Protein AF-0000000070913493 (afdb_homodimer)

Structure (mmCIF, N/CA/C/O backbone):
data_AF-0000000070913493-model_v1
#
loop_
_entity.id
_entity.type
_entity.pdbx_description
1 polymer 'Protein kinase domain-containing protein'
#
loop_
_atom_site.group_PDB
_atom_site.id
_atom_site.type_symbol
_atom_site.label_atom_id
_atom_site.label_alt_id
_atom_site.label_comp_id
_atom_site.label_asym_id
_atom_site.label_entity_id
_atom_site.label_seq_id
_atom_site.pdbx_PDB_ins_code
_atom_site.Cartn_x
_atom_site.Cartn_y
_atom_site.Cartn_z
_atom_site.occupancy
_atom_site.B_iso_or_equiv
_atom_site.auth_seq_id
_atom_site.auth_comp_id
_atom_site.auth_asym_id
_atom_site.auth_atom_id
_atom_site.pdbx_PDB_model_nu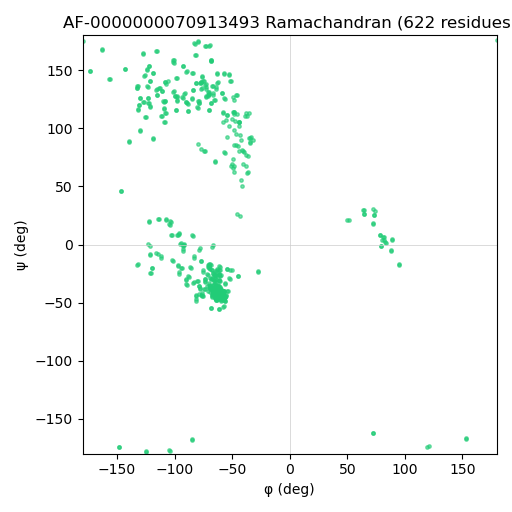m
ATOM 1 N N . MET A 1 1 ? -13.43 -17.516 -38.062 1 22.02 1 MET A N 1
ATOM 2 C CA . MET A 1 1 ? -14.242 -16.516 -37.406 1 22.02 1 MET A CA 1
ATOM 3 C C . MET A 1 1 ? -15.008 -17.125 -36.219 1 22.02 1 MET A C 1
ATOM 5 O O . MET A 1 1 ? -16.094 -17.672 -36.438 1 22.02 1 MET A O 1
ATOM 9 N N . ALA A 1 2 ? -14.383 -17.844 -35.344 1 27.03 2 ALA A N 1
ATOM 10 C CA . ALA A 1 2 ? -14.938 -18.797 -34.375 1 27.03 2 ALA A CA 1
ATOM 11 C C . ALA A 1 2 ? -15.992 -18.125 -33.5 1 27.03 2 ALA A C 1
ATOM 13 O O . ALA A 1 2 ? -15.82 -16.969 -33.062 1 27.03 2 ALA A O 1
ATOM 14 N N . GLY A 1 3 ? -17.266 -18.406 -33.688 1 28.67 3 GLY A N 1
ATOM 15 C CA . GLY A 1 3 ? -18.484 -17.859 -33.094 1 28.67 3 GLY A CA 1
ATOM 16 C C . GLY A 1 3 ? -18.391 -17.641 -31.609 1 28.67 3 GLY A C 1
ATOM 17 O O . GLY A 1 3 ? -17.984 -18.531 -30.875 1 28.67 3 GLY A O 1
ATOM 18 N N . LYS A 1 4 ? -17.953 -16.469 -31.172 1 35.97 4 LYS A N 1
ATOM 19 C CA . LYS A 1 4 ? -17.984 -16.016 -29.781 1 35.97 4 LYS A CA 1
ATOM 20 C C . LYS A 1 4 ? -19.219 -16.547 -29.062 1 35.97 4 LYS A C 1
ATOM 22 O O . LYS A 1 4 ? -20.344 -16.438 -29.562 1 35.97 4 LYS A O 1
ATOM 27 N N . PRO A 1 5 ? -19.188 -17.719 -28.484 1 37.69 5 PRO A N 1
ATOM 28 C CA . PRO A 1 5 ? -20.469 -18.203 -27.953 1 37.69 5 PRO A CA 1
ATOM 29 C C . PRO A 1 5 ? -21.359 -17.062 -27.469 1 37.69 5 PRO A C 1
ATOM 31 O O . PRO A 1 5 ? -20.922 -16.203 -26.688 1 37.69 5 PRO A O 1
ATOM 34 N N . ASN A 1 6 ? -22.234 -16.438 -28.281 1 42.75 6 ASN A N 1
ATOM 35 C CA . ASN A 1 6 ? -23.312 -15.484 -28.125 1 42.75 6 ASN A CA 1
ATOM 36 C C . ASN A 1 6 ? -24.203 -15.836 -26.922 1 42.75 6 ASN A C 1
ATOM 38 O O . ASN A 1 6 ? -25.203 -16.531 -27.078 1 42.75 6 ASN A O 1
ATOM 42 N N . LEU A 1 7 ? -23.766 -16.531 -25.922 1 49.5 7 LEU A N 1
ATOM 43 C CA . LEU A 1 7 ? -24.719 -16.484 -24.812 1 49.5 7 LEU A CA 1
ATOM 44 C C . LEU A 1 7 ? -25.359 -15.109 -24.703 1 49.5 7 LEU A C 1
ATOM 46 O O . LEU A 1 7 ? -24.656 -14.094 -24.641 1 49.5 7 LEU A O 1
ATOM 50 N N . SER A 1 8 ? -26.562 -15.086 -25 1 62.5 8 SER A N 1
ATOM 51 C CA . SER A 1 8 ? -27.281 -13.82 -24.922 1 62.5 8 SER A CA 1
ATOM 52 C C . SER A 1 8 ? -26.938 -13.062 -23.641 1 62.5 8 SER A C 1
ATOM 54 O O . SER A 1 8 ? -26.859 -13.656 -22.562 1 62.5 8 SER A O 1
ATOM 56 N N . THR A 1 9 ? -26.156 -12.039 -23.828 1 71.62 9 THR A N 1
ATOM 57 C CA . THR A 1 9 ? -25.812 -11.102 -22.766 1 71.62 9 THR A CA 1
ATOM 58 C C . THR A 1 9 ? -26.922 -11.039 -21.719 1 71.62 9 THR A C 1
ATOM 60 O O . THR A 1 9 ? -26.641 -10.977 -20.516 1 71.62 9 THR A O 1
ATOM 63 N N . THR A 1 10 ? -28.062 -11.438 -22.281 1 75.88 10 THR A N 1
ATOM 64 C CA . THR A 1 10 ? -29.203 -11.312 -21.375 1 75.88 10 THR A CA 1
ATOM 65 C C . THR A 1 10 ? -29.266 -12.5 -20.422 1 75.88 10 THR A C 1
ATOM 67 O O . THR A 1 10 ? -29.469 -12.328 -19.219 1 75.88 10 THR A O 1
ATOM 70 N N . VAL A 1 11 ? -29.156 -13.711 -21 1 78.88 11 VAL A N 1
ATOM 71 C CA . VAL A 1 11 ? -29.234 -14.922 -20.188 1 78.88 11 VAL A CA 1
ATOM 72 C C . VAL A 1 11 ? -28.078 -14.93 -19.172 1 78.88 11 VAL A C 1
ATOM 74 O O . VAL A 1 11 ? -28.281 -15.266 -18 1 78.88 11 VAL A O 1
ATOM 77 N N . LEU A 1 12 ? -26.938 -14.57 -19.594 1 85 12 LEU A N 1
ATOM 78 C CA . LEU A 1 12 ? -25.766 -14.531 -18.734 1 85 12 LEU A CA 1
ATOM 79 C C . LEU A 1 12 ? -25.969 -13.555 -17.578 1 85 12 LEU A C 1
ATOM 81 O O . LEU A 1 12 ? -25.656 -13.883 -16.422 1 85 12 LEU A O 1
ATOM 85 N N . MET A 1 13 ? -26.594 -12.469 -17.891 1 85.69 13 MET A N 1
ATOM 86 C CA . MET A 1 13 ? -26.797 -11.445 -16.859 1 85.69 13 MET A CA 1
ATOM 87 C C . MET A 1 13 ? -27.828 -11.906 -15.844 1 85.69 13 MET A C 1
ATOM 89 O O . MET A 1 13 ? -27.719 -11.602 -14.656 1 85.69 13 MET A O 1
ATOM 93 N N . GLU A 1 14 ? -28.781 -12.594 -16.344 1 86.19 14 GLU A N 1
ATOM 94 C CA . GLU A 1 14 ? -29.781 -13.141 -15.438 1 86.19 14 GLU A CA 1
ATOM 95 C C . GLU A 1 14 ? -29.156 -14.117 -14.445 1 86.19 14 GLU A C 1
ATOM 97 O O . GLU A 1 14 ? -29.516 -14.117 -13.266 1 86.19 14 GLU A O 1
ATOM 102 N N . LYS A 1 15 ? -28.297 -14.938 -14.953 1 89.38 15 LYS A N 1
ATOM 103 C CA . LYS A 1 15 ? -27.625 -15.898 -14.086 1 89.38 15 LYS A CA 1
ATOM 104 C C . LYS A 1 15 ? -26.703 -15.188 -13.102 1 89.38 15 LYS A C 1
ATOM 106 O O . LYS A 1 15 ? -26.609 -15.586 -11.938 1 89.38 15 LYS A O 1
ATOM 111 N N . ILE A 1 16 ? -26.031 -14.148 -13.57 1 89.44 16 ILE A N 1
ATOM 112 C CA . ILE A 1 16 ? -25.109 -13.391 -12.734 1 89.44 16 ILE A CA 1
ATOM 113 C C . ILE A 1 16 ? -25.875 -12.703 -11.609 1 89.44 16 ILE A C 1
ATOM 115 O O . ILE A 1 16 ? -25.406 -12.656 -10.469 1 89.44 16 ILE A O 1
ATOM 119 N N . GLU A 1 17 ? -27.047 -12.289 -11.859 1 86.44 17 GLU A N 1
ATOM 120 C CA . GLU A 1 17 ? -27.875 -11.594 -10.867 1 86.44 17 GLU A CA 1
ATOM 121 C C . GLU A 1 17 ? -28.312 -12.539 -9.758 1 86.44 17 GLU A C 1
ATOM 123 O O . GLU A 1 17 ? -28.656 -12.094 -8.656 1 86.44 17 GLU A O 1
ATOM 128 N N . LYS A 1 18 ? -28.281 -13.781 -10.047 1 90.5 18 LYS A N 1
ATOM 129 C CA . LYS A 1 18 ? -28.766 -14.766 -9.086 1 90.5 18 LYS A CA 1
ATOM 130 C C . LYS A 1 18 ? -27.625 -15.289 -8.211 1 90.5 18 LYS A C 1
ATOM 132 O O . LYS A 1 18 ? -27.859 -16.094 -7.301 1 90.5 18 LYS A O 1
ATOM 137 N N . LEU A 1 19 ? -26.438 -14.844 -8.523 1 92.19 19 LEU A N 1
ATOM 138 C CA . LEU A 1 19 ? -25.297 -15.273 -7.719 1 92.19 19 LEU A CA 1
ATOM 139 C C . LEU A 1 19 ? -25.438 -14.797 -6.281 1 92.19 19 LEU A C 1
ATOM 141 O O . LEU A 1 19 ? -25.891 -13.672 -6.039 1 92.19 19 LEU A O 1
ATOM 145 N N . THR A 1 20 ? -25.078 -15.68 -5.332 1 91.94 20 THR A N 1
ATOM 146 C CA . THR A 1 20 ? -25.188 -15.391 -3.906 1 91.94 20 THR A CA 1
ATOM 147 C C . THR A 1 20 ? -23.844 -15.578 -3.211 1 91.94 20 THR A C 1
ATOM 149 O O . THR A 1 20 ? -22.828 -15.867 -3.859 1 91.94 20 THR A O 1
ATOM 152 N N . ALA A 1 21 ? -23.797 -15.398 -1.9 1 90.12 21 ALA A N 1
ATOM 153 C CA . ALA A 1 21 ? -22.594 -15.539 -1.096 1 90.12 21 ALA A CA 1
ATOM 154 C C . ALA A 1 21 ? -22.031 -16.953 -1.188 1 90.12 21 ALA A C 1
ATOM 156 O O . ALA A 1 21 ? -20.812 -17.156 -1.089 1 90.12 21 ALA A O 1
ATOM 157 N N . GLU A 1 22 ? -22.891 -17.906 -1.444 1 92.19 22 GLU A N 1
ATOM 158 C CA . GLU A 1 22 ? -22.469 -19.297 -1.533 1 92.19 22 GLU A CA 1
ATOM 159 C C . GLU A 1 22 ? -21.625 -19.547 -2.783 1 92.19 22 GLU A C 1
ATOM 161 O O . GLU A 1 22 ? -20.891 -20.531 -2.857 1 92.19 22 GLU A O 1
ATOM 166 N N . ASP A 1 23 ? -21.75 -18.609 -3.721 1 94.75 23 ASP A N 1
ATOM 167 C CA . ASP A 1 23 ? -21.047 -18.781 -4.992 1 94.75 23 ASP A CA 1
ATOM 168 C C . ASP A 1 23 ? -19.703 -18.062 -4.977 1 94.75 23 ASP A C 1
ATOM 170 O O . ASP A 1 23 ? -18.938 -18.141 -5.945 1 94.75 23 ASP A O 1
ATOM 174 N N . ILE A 1 24 ? -19.375 -17.438 -3.852 1 92.44 24 ILE A N 1
ATOM 175 C CA . ILE A 1 24 ? -18.125 -16.672 -3.76 1 92.44 24 ILE A CA 1
ATOM 176 C C . ILE A 1 24 ? -16.938 -17.609 -3.691 1 92.44 24 ILE A C 1
ATOM 178 O O . ILE A 1 24 ? -16.938 -18.562 -2.891 1 92.44 24 ILE A O 1
ATOM 182 N N . ILE A 1 25 ? -15.977 -17.406 -4.551 1 91.5 25 ILE A N 1
ATOM 183 C CA . ILE A 1 25 ? -14.789 -18.25 -4.527 1 91.5 25 ILE A CA 1
ATOM 184 C C . ILE A 1 25 ? -13.562 -17.406 -4.18 1 91.5 25 ILE A C 1
ATOM 186 O O . ILE A 1 25 ? -12.461 -17.922 -4.02 1 91.5 25 ILE A O 1
ATOM 190 N N . GLY A 1 26 ? -13.719 -16.125 -4.121 1 86 26 GLY A N 1
ATOM 191 C CA . GLY A 1 26 ? -12.625 -15.258 -3.723 1 86 26 GLY A CA 1
ATOM 192 C C . GLY A 1 26 ? -13.047 -13.812 -3.564 1 86 26 GLY A C 1
ATOM 193 O O . GLY A 1 26 ? -14.008 -13.367 -4.195 1 86 26 GLY A O 1
ATOM 194 N N . THR A 1 27 ? -12.438 -13.133 -2.717 1 81.12 27 THR A N 1
ATOM 195 C CA . THR A 1 27 ? -12.625 -11.703 -2.523 1 81.12 27 THR A CA 1
ATOM 196 C C . THR A 1 27 ? -11.281 -10.984 -2.434 1 81.12 27 THR A C 1
ATOM 198 O O . THR A 1 27 ? -10.344 -11.492 -1.814 1 81.12 27 THR A O 1
ATOM 201 N N . GLY A 1 28 ? -11.18 -9.852 -3.16 1 73.81 28 GLY A N 1
ATOM 202 C CA . GLY A 1 28 ? -9.945 -9.078 -3.109 1 73.81 28 GLY A CA 1
ATOM 203 C C . GLY A 1 28 ? -10.172 -7.59 -3.281 1 73.81 28 GLY A C 1
ATOM 204 O O . GLY A 1 28 ? -11.305 -7.117 -3.219 1 73.81 28 GLY A O 1
ATOM 205 N N . GLY A 1 29 ? -9.102 -6.871 -3.369 1 70.69 29 GLY A N 1
ATOM 206 C CA . GLY A 1 29 ? -9.141 -5.418 -3.447 1 70.69 29 GLY A CA 1
ATOM 207 C C . GLY A 1 29 ? -9.891 -4.91 -4.668 1 70.69 29 GLY A C 1
ATOM 208 O O . GLY A 1 29 ? -10.406 -3.795 -4.664 1 70.69 29 GLY A O 1
ATOM 209 N N . PHE A 1 30 ? -9.984 -5.746 -5.656 1 76.81 30 PHE A N 1
ATOM 210 C CA . PHE A 1 30 ? -10.609 -5.289 -6.891 1 76.81 30 PHE A CA 1
ATOM 211 C C . PHE A 1 30 ? -12.078 -5.715 -6.941 1 76.81 30 PHE A C 1
ATOM 213 O O . PHE A 1 30 ? -12.836 -5.227 -7.777 1 76.81 30 PHE A O 1
ATOM 220 N N . GLY A 1 31 ? -12.391 -6.691 -6.09 1 82.5 31 GLY A N 1
ATOM 221 C CA . GLY A 1 31 ? -13.781 -7.117 -6.09 1 82.5 31 GLY A CA 1
ATOM 222 C C . GLY A 1 31 ? -13.961 -8.555 -5.648 1 82.5 31 GLY A C 1
ATOM 223 O O . GLY A 1 31 ? -13.055 -9.156 -5.082 1 82.5 31 GLY A O 1
ATOM 224 N N . THR A 1 32 ? -15.164 -9.023 -5.895 1 87.56 32 THR A N 1
ATOM 225 C CA . THR A 1 32 ? -15.539 -10.375 -5.484 1 87.56 32 THR A CA 1
ATOM 226 C C . THR A 1 32 ? -15.664 -11.297 -6.691 1 87.56 32 THR A C 1
ATOM 228 O O . THR A 1 32 ? -16.188 -10.891 -7.734 1 87.56 32 THR A O 1
ATOM 231 N N . VAL A 1 33 ? -15.188 -12.484 -6.516 1 93.38 33 VAL A N 1
ATOM 232 C CA . VAL A 1 33 ? -15.211 -13.461 -7.602 1 93.38 33 VAL A CA 1
ATOM 233 C C . VAL A 1 33 ? -16.203 -14.57 -7.277 1 93.38 33 VAL A C 1
ATOM 235 O O . VAL A 1 33 ? -16.203 -15.109 -6.172 1 93.38 33 VAL A O 1
ATOM 238 N N . TYR A 1 34 ? -17.062 -14.898 -8.258 1 95.19 34 TYR A N 1
ATOM 239 C CA . TYR A 1 34 ? -18.078 -15.922 -8.117 1 95.19 34 TYR A CA 1
ATOM 240 C C . TYR A 1 34 ? -17.875 -17.047 -9.125 1 95.19 34 TYR A C 1
ATOM 242 O O . TYR A 1 34 ? -17.391 -16.812 -10.234 1 95.19 34 TYR A O 1
ATOM 250 N N . ARG A 1 35 ? -18.234 -18.203 -8.695 1 96.19 35 ARG A N 1
ATOM 251 C CA . ARG A 1 35 ? -18.328 -19.328 -9.625 1 96.19 35 ARG A CA 1
ATOM 252 C C . ARG A 1 35 ? -19.672 -19.344 -10.32 1 96.19 35 ARG A C 1
ATOM 254 O O . ARG A 1 35 ? -20.719 -19.25 -9.664 1 96.19 35 ARG A O 1
ATOM 261 N N . LEU A 1 36 ? -19.656 -19.359 -11.602 1 95 36 LEU A N 1
ATOM 262 C CA . LEU A 1 36 ? -20.859 -19.453 -12.414 1 95 36 LEU A CA 1
ATOM 263 C C . LEU A 1 36 ? -20.812 -20.656 -13.352 1 95 36 LEU A C 1
ATOM 265 O O . LEU A 1 36 ? -19.828 -20.828 -14.086 1 95 36 LEU A O 1
ATOM 269 N N . VAL A 1 37 ? -21.828 -21.453 -13.266 1 93.31 37 VAL A N 1
ATOM 270 C CA . VAL A 1 37 ? -21.922 -22.594 -14.172 1 93.31 37 VAL A CA 1
ATOM 271 C C . VAL A 1 37 ? -23.047 -22.359 -15.18 1 93.31 37 VAL A C 1
ATOM 273 O O . VAL A 1 37 ? -24.188 -22.109 -14.797 1 93.31 37 VAL A O 1
ATOM 276 N N . LEU A 1 38 ? -22.688 -22.406 -16.344 1 90.25 38 LEU A N 1
ATOM 277 C CA . LEU A 1 38 ? -23.656 -22.203 -17.422 1 90.25 38 LEU A CA 1
ATOM 278 C C . LEU A 1 38 ? -24.422 -23.484 -17.719 1 90.25 38 LEU A C 1
ATOM 280 O O . LEU A 1 38 ? -24.109 -24.547 -17.156 1 90.25 38 LEU A O 1
ATOM 284 N N . ASP A 1 39 ? -25.438 -23.359 -18.594 1 88.81 39 ASP A N 1
ATOM 285 C CA . ASP A 1 39 ? -26.312 -24.469 -18.906 1 88.81 39 ASP A CA 1
ATOM 286 C C . ASP A 1 39 ? -25.547 -25.594 -19.609 1 88.81 39 ASP A C 1
ATOM 288 O O . ASP A 1 39 ? -25.891 -26.766 -19.469 1 88.81 39 ASP A O 1
ATOM 292 N N . ASP A 1 40 ? -24.547 -25.281 -20.359 1 89.75 40 ASP A N 1
ATOM 293 C CA . ASP A 1 40 ? -23.75 -26.281 -21.047 1 89.75 40 ASP A CA 1
ATOM 294 C C . ASP A 1 40 ? -22.656 -26.844 -20.125 1 89.75 40 ASP A C 1
ATOM 296 O O . ASP A 1 40 ? -21.75 -27.516 -20.594 1 89.75 40 ASP A O 1
ATOM 300 N N . GLN A 1 41 ? -22.688 -26.484 -18.922 1 90.56 41 GLN A N 1
ATOM 301 C CA . GLN A 1 41 ? -21.812 -26.984 -17.859 1 90.56 41 GLN A CA 1
ATOM 302 C C . GLN A 1 41 ? -20.453 -26.281 -17.891 1 90.56 41 GLN A C 1
ATOM 304 O O . GLN A 1 41 ? -19.531 -26.672 -17.172 1 90.56 41 GLN A O 1
ATOM 309 N N . THR A 1 42 ? -20.422 -25.281 -18.781 1 90.25 42 THR A N 1
ATOM 310 C CA . THR A 1 42 ? -19.219 -24.453 -18.734 1 90.25 42 THR A CA 1
ATOM 311 C C . THR A 1 42 ? -19.141 -23.672 -17.422 1 90.25 42 THR A C 1
ATOM 313 O O . THR A 1 42 ? -20.125 -23.062 -17 1 90.25 42 THR A O 1
ATOM 316 N N . ALA A 1 43 ? -17.969 -23.797 -16.828 1 92.94 43 ALA A N 1
ATOM 317 C CA . ALA A 1 43 ? -17.781 -23.078 -15.578 1 92.94 43 ALA A CA 1
ATOM 318 C C . ALA A 1 43 ? -16.969 -21.797 -15.797 1 92.94 43 ALA A C 1
ATOM 320 O O . ALA A 1 43 ? -15.953 -21.797 -16.5 1 92.94 43 ALA A O 1
ATOM 321 N N . LEU A 1 44 ? -17.484 -20.672 -15.25 1 95.19 44 LEU A N 1
ATOM 322 C CA . LEU A 1 44 ? -16.844 -19.375 -15.367 1 95.19 44 LEU A CA 1
ATOM 323 C C . LEU A 1 44 ? -16.578 -18.766 -13.992 1 95.19 44 LEU A C 1
ATOM 325 O O . LEU A 1 44 ? -17.234 -19.141 -13.008 1 95.19 44 LEU A O 1
ATOM 329 N N . ALA A 1 45 ? -15.562 -17.984 -13.922 1 96.25 45 ALA A N 1
ATOM 330 C CA . ALA A 1 45 ? -15.352 -17.094 -12.781 1 96.25 45 ALA A CA 1
ATOM 331 C C . ALA A 1 45 ? -15.836 -15.688 -13.094 1 96.25 45 ALA A C 1
ATOM 333 O O . ALA A 1 45 ? -15.43 -15.086 -14.086 1 96.25 45 ALA A O 1
ATOM 334 N N . VAL A 1 46 ? -16.703 -15.211 -12.273 1 95.19 46 VAL A N 1
ATOM 335 C CA . VAL A 1 46 ? -17.297 -13.891 -12.445 1 95.19 46 VAL A CA 1
ATOM 336 C C . VAL A 1 46 ? -16.75 -12.938 -11.383 1 95.19 46 VAL A C 1
ATOM 338 O O . VAL A 1 46 ? -17 -13.117 -10.195 1 95.19 46 VAL A O 1
ATOM 341 N N . LYS A 1 47 ? -15.977 -11.953 -11.844 1 92.31 47 LYS A N 1
ATOM 342 C CA . LYS A 1 47 ? -15.484 -10.945 -10.906 1 92.31 47 LYS A CA 1
ATOM 343 C C . LYS A 1 47 ? -16.344 -9.68 -10.969 1 92.31 47 LYS A C 1
ATOM 345 O O . LYS A 1 47 ? -16.422 -9.031 -12.008 1 92.31 47 LYS A O 1
ATOM 350 N N . LYS A 1 48 ? -17.016 -9.375 -9.875 1 89.69 48 LYS A N 1
ATOM 351 C CA . LYS A 1 48 ? -17.719 -8.102 -9.719 1 89.69 48 LYS A CA 1
ATOM 352 C C . LYS A 1 48 ? -16.797 -7.035 -9.133 1 89.69 48 LYS A C 1
ATOM 354 O O . LYS A 1 48 ? -16.391 -7.137 -7.973 1 89.69 48 LYS A O 1
ATOM 359 N N . LEU A 1 49 ? -16.5 -6.02 -9.883 1 83.19 49 LEU A N 1
ATOM 360 C CA . LEU A 1 49 ? -15.562 -4.992 -9.453 1 83.19 49 LEU A CA 1
ATOM 361 C C . LEU A 1 49 ? -16.219 -4.051 -8.445 1 83.19 49 LEU A C 1
ATOM 363 O O . LEU A 1 49 ? -17.422 -3.781 -8.531 1 83.19 49 LEU A O 1
ATOM 367 N N . ILE A 1 50 ? -15.602 -3.664 -7.293 1 68.69 50 ILE A N 1
ATOM 368 C CA . ILE A 1 50 ? -16.109 -2.814 -6.223 1 68.69 50 ILE A CA 1
ATOM 369 C C . ILE A 1 50 ? -16.422 -1.425 -6.77 1 68.69 50 ILE A C 1
ATOM 371 O O . ILE A 1 50 ? -17.406 -0.799 -6.375 1 68.69 50 ILE A O 1
ATOM 375 N N . ARG A 1 51 ? -15.438 -0.762 -7.398 1 61.78 51 ARG A N 1
ATOM 376 C CA . ARG A 1 51 ? -15.664 0.646 -7.707 1 61.78 51 ARG A CA 1
ATOM 377 C C . ARG A 1 51 ? -16.266 0.813 -9.094 1 61.78 51 ARG A C 1
ATOM 379 O O . ARG A 1 51 ? -15.969 0.037 -10.008 1 61.78 51 ARG A O 1
ATOM 386 N N . GLY A 1 52 ? -17.422 1.649 -9.039 1 55.03 52 GLY A N 1
ATOM 387 C CA . GLY A 1 52 ? -18.062 2.008 -10.297 1 55.03 52 GLY A CA 1
ATOM 388 C C . GLY A 1 52 ? -17.125 2.707 -11.266 1 55.03 52 GLY A C 1
ATOM 389 O O . GLY A 1 52 ? -16.656 3.818 -10.992 1 55.03 52 GLY A O 1
ATOM 390 N N . ILE A 1 53 ? -16.297 1.932 -11.953 1 54.31 53 ILE A N 1
ATOM 391 C CA . ILE A 1 53 ? -15.516 2.566 -13.016 1 54.31 53 ILE A CA 1
ATOM 392 C C . ILE A 1 53 ? -16.453 3.283 -13.984 1 54.31 53 ILE A C 1
ATOM 394 O O . ILE A 1 53 ? -17.469 2.725 -14.406 1 54.31 53 ILE A O 1
ATOM 398 N N . ASP A 1 54 ? -16.312 4.59 -13.891 1 56.59 54 ASP A N 1
ATOM 399 C CA . ASP A 1 54 ? -17.125 5.34 -14.836 1 56.59 54 ASP A CA 1
ATOM 400 C C . ASP A 1 54 ? -16.969 4.793 -16.25 1 56.59 54 ASP A C 1
ATOM 402 O O . ASP A 1 54 ? -15.859 4.406 -16.656 1 56.59 54 ASP A O 1
ATOM 406 N N . ARG A 1 55 ? -18.031 4.52 -16.812 1 58.19 55 ARG A N 1
ATOM 407 C CA . ARG A 1 55 ? -18.109 4.18 -18.219 1 58.19 55 ARG A CA 1
ATOM 408 C C . ARG A 1 55 ? -17.359 5.203 -19.078 1 58.19 55 ARG A C 1
ATOM 410 O O . ARG A 1 55 ? -17.859 6.297 -19.328 1 58.19 55 ARG A O 1
ATOM 417 N N . ASP A 1 56 ? -16.047 5.105 -19 1 64.81 56 ASP A N 1
ATOM 418 C CA . ASP A 1 56 ? -15.273 5.957 -19.891 1 64.81 56 ASP A CA 1
ATOM 419 C C . ASP A 1 56 ? -14.633 5.137 -21.016 1 64.81 56 ASP A C 1
ATOM 421 O O . ASP A 1 56 ? -14.297 3.967 -20.812 1 64.81 56 ASP A O 1
ATOM 425 N N . ARG A 1 57 ? -14.68 5.648 -22.078 1 65.56 57 ARG A N 1
ATOM 426 C CA . ARG A 1 57 ? -14.117 5.055 -23.281 1 65.56 57 ARG A CA 1
ATOM 427 C C . ARG A 1 57 ? -12.727 4.488 -23.016 1 65.56 57 ARG A C 1
ATOM 429 O O . ARG A 1 57 ? -12.359 3.441 -23.547 1 65.56 57 ARG A O 1
ATOM 436 N N . GLY A 1 58 ? -12.008 5.004 -22.078 1 73.94 58 GLY A N 1
ATOM 437 C CA . GLY A 1 58 ? -10.672 4.535 -21.75 1 73.94 58 GLY A CA 1
ATOM 438 C C . GLY A 1 58 ? -10.664 3.207 -21.016 1 73.94 58 GLY A C 1
ATOM 439 O O . GLY A 1 58 ? -9.867 2.32 -21.328 1 73.94 58 GLY A O 1
ATOM 440 N N . PHE A 1 59 ? -11.695 2.967 -20.281 1 76.69 59 PHE A N 1
ATOM 441 C CA . PHE A 1 59 ? -11.82 1.74 -19.5 1 76.69 59 PHE A CA 1
ATOM 442 C C . PHE A 1 59 ? -12.172 0.562 -20.406 1 76.69 59 PHE A C 1
ATOM 444 O O . PHE A 1 59 ? -11.562 -0.503 -20.312 1 76.69 59 PHE A O 1
ATOM 451 N N . GLU A 1 60 ? -13.086 0.793 -21.281 1 77.44 60 GLU A N 1
ATOM 452 C CA . GLU A 1 60 ? -13.539 -0.27 -22.172 1 77.44 60 GLU A CA 1
ATOM 453 C C . GLU A 1 60 ? -12.422 -0.701 -23.125 1 77.44 60 GLU A C 1
ATOM 455 O O . GLU A 1 60 ? -12.258 -1.893 -23.406 1 77.44 60 GLU A O 1
ATOM 460 N N . ARG A 1 61 ? -11.688 0.251 -23.562 1 82.31 61 ARG A N 1
ATOM 461 C CA . ARG A 1 61 ? -10.586 -0.052 -24.453 1 82.31 61 ARG A CA 1
ATOM 462 C C . ARG A 1 61 ? -9.523 -0.893 -23.766 1 82.31 61 ARG A C 1
ATOM 464 O O . ARG A 1 61 ? -8.992 -1.837 -24.344 1 82.31 61 ARG A O 1
ATOM 471 N N . GLU A 1 62 ? -9.273 -0.482 -22.547 1 82.75 62 GLU A N 1
ATOM 472 C CA . GLU A 1 62 ? -8.289 -1.229 -21.766 1 82.75 62 GLU A CA 1
ATOM 473 C C . GLU A 1 62 ? -8.766 -2.654 -21.5 1 82.75 62 GLU A C 1
ATOM 475 O O . GLU A 1 62 ? -7.977 -3.598 -21.562 1 82.75 62 GLU A O 1
ATOM 480 N N . LEU A 1 63 ? -10.023 -2.818 -21.297 1 82.12 63 LEU A N 1
ATOM 481 C CA . LEU A 1 63 ? -10.578 -4.141 -21.016 1 82.12 63 LEU A CA 1
ATOM 482 C C . LEU A 1 63 ? -10.539 -5.016 -22.266 1 82.12 63 LEU A C 1
ATOM 484 O O . LEU A 1 63 ? -10.258 -6.215 -22.172 1 82.12 63 LEU A O 1
ATOM 488 N N . GLU A 1 64 ? -10.828 -4.426 -23.344 1 83.62 64 GLU A N 1
ATOM 489 C CA . GLU A 1 64 ? -10.781 -5.16 -24.609 1 83.62 64 GLU A CA 1
ATOM 490 C C . GLU A 1 64 ? -9.367 -5.637 -24.922 1 83.62 64 GLU A C 1
ATOM 492 O O . GLU A 1 64 ? -9.172 -6.762 -25.391 1 83.62 64 GLU A O 1
ATOM 497 N N . ALA A 1 65 ? -8.469 -4.781 -24.609 1 84.75 65 ALA A N 1
ATOM 498 C CA . ALA A 1 65 ? -7.07 -5.148 -24.812 1 84.75 65 ALA A CA 1
ATOM 499 C C . ALA A 1 65 ? -6.672 -6.336 -23.953 1 84.75 65 ALA A C 1
ATOM 501 O O . ALA A 1 65 ? -5.938 -7.219 -24.391 1 84.75 65 ALA A O 1
ATOM 502 N N . LEU A 1 66 ? -7.152 -6.375 -22.812 1 87.75 66 LEU A N 1
ATOM 503 C CA . LEU A 1 66 ? -6.871 -7.477 -21.891 1 87.75 66 LEU A CA 1
ATOM 504 C C . LEU A 1 66 ? -7.539 -8.758 -22.375 1 87.75 66 LEU A C 1
ATOM 506 O O . LEU A 1 66 ? -6.969 -9.844 -22.25 1 87.75 66 LEU A O 1
ATOM 510 N N . ALA A 1 67 ? -8.727 -8.633 -22.922 1 86.81 67 ALA A N 1
ATOM 511 C CA . ALA A 1 67 ? -9.508 -9.789 -23.375 1 86.81 67 ALA A CA 1
ATOM 512 C C . ALA A 1 67 ? -8.844 -10.469 -24.562 1 86.81 67 ALA A C 1
ATOM 514 O O . ALA A 1 67 ? -9.055 -11.656 -24.812 1 86.81 67 ALA A O 1
ATOM 515 N N . ASP A 1 68 ? -8.039 -9.773 -25.25 1 89.75 68 ASP A N 1
ATOM 516 C CA . ASP A 1 68 ? -7.387 -10.281 -26.453 1 89.75 68 ASP A CA 1
ATOM 517 C C . ASP A 1 68 ? -6.141 -11.094 -26.109 1 89.75 68 ASP A C 1
ATOM 519 O O . ASP A 1 68 ? -5.602 -11.812 -26.953 1 89.75 68 ASP A O 1
ATOM 523 N N . LEU A 1 69 ? -5.754 -11.016 -24.922 1 91.25 69 LEU A N 1
ATOM 524 C CA . LEU A 1 69 ? -4.535 -11.711 -24.516 1 91.25 69 LEU A CA 1
ATOM 525 C C . LEU A 1 69 ? -4.797 -13.195 -24.312 1 91.25 69 LEU A C 1
ATOM 527 O O . LEU A 1 69 ? -5.746 -13.57 -23.625 1 91.25 69 LEU A O 1
ATOM 531 N N . LYS A 1 70 ? -4.004 -13.984 -25.062 1 92.38 70 LYS A N 1
ATOM 532 C CA . LYS A 1 70 ? -4.07 -15.438 -24.922 1 92.38 70 LYS A CA 1
ATOM 533 C C . LYS A 1 70 ? -2.684 -16.031 -24.672 1 92.38 70 LYS A C 1
ATOM 535 O O . LYS A 1 70 ? -1.76 -15.812 -25.453 1 92.38 70 LYS A O 1
ATOM 540 N N . HIS A 1 71 ? -2.566 -16.719 -23.578 1 96.12 71 HIS A N 1
ATOM 541 C CA . HIS A 1 71 ? -1.336 -17.391 -23.188 1 96.12 71 HIS A CA 1
ATOM 542 C C . HIS A 1 71 ? -1.619 -18.547 -22.219 1 96.12 71 HIS A C 1
ATOM 544 O O . HIS A 1 71 ? -2.473 -18.422 -21.344 1 96.12 71 HIS A O 1
ATOM 550 N N . LYS A 1 72 ? -0.914 -19.578 -22.359 1 96.75 72 LYS A N 1
ATOM 551 C CA . LYS A 1 72 ? -1.174 -20.797 -21.594 1 96.75 72 LYS A CA 1
ATOM 552 C C . LYS A 1 72 ? -1.015 -20.531 -20.094 1 96.75 72 LYS A C 1
ATOM 554 O O . LYS A 1 72 ? -1.623 -21.219 -19.266 1 96.75 72 LYS A O 1
ATOM 559 N N . ASN A 1 73 ? -0.19 -19.531 -19.703 1 98.38 73 ASN A N 1
ATOM 560 C CA . ASN A 1 73 ? 0.089 -19.266 -18.281 1 98.38 73 ASN A CA 1
ATOM 561 C C . ASN A 1 73 ? -0.658 -18.047 -17.781 1 98.38 73 ASN A C 1
ATOM 563 O O . ASN A 1 73 ? -0.294 -17.453 -16.766 1 98.38 73 ASN A O 1
ATOM 567 N N . LEU A 1 74 ? -1.681 -17.594 -18.5 1 97.81 74 LEU A N 1
ATOM 568 C CA . LEU A 1 74 ? -2.557 -16.5 -18.078 1 97.81 74 LEU A CA 1
ATOM 569 C C . LEU A 1 74 ? -4.008 -16.969 -18.016 1 97.81 74 LEU A C 1
ATOM 571 O O . LEU A 1 74 ? -4.445 -17.766 -18.844 1 97.81 74 LEU A O 1
ATOM 575 N N . VAL A 1 75 ? -4.672 -16.484 -17 1 97.31 75 VAL A N 1
ATOM 576 C CA . VAL A 1 75 ? -6.113 -16.719 -16.969 1 97.31 75 VAL A CA 1
ATOM 577 C C . VAL A 1 75 ? -6.773 -15.953 -18.125 1 97.31 75 VAL A C 1
ATOM 579 O O . VAL A 1 75 ? -6.473 -14.781 -18.344 1 97.31 75 VAL A O 1
ATOM 582 N N . THR A 1 76 ? -7.641 -16.578 -18.766 1 94.19 76 THR A N 1
ATOM 583 C CA . THR A 1 76 ? -8.242 -16 -19.969 1 94.19 76 THR A CA 1
ATOM 584 C C . THR A 1 76 ? -9.477 -15.172 -19.609 1 94.19 76 THR A C 1
ATOM 586 O O . THR A 1 76 ? -10.391 -15.664 -18.938 1 94.19 76 THR A O 1
ATOM 589 N N . LEU A 1 77 ? -9.461 -13.922 -19.969 1 93.31 77 LEU A N 1
ATOM 590 C CA . LEU A 1 77 ? -10.641 -13.07 -19.891 1 93.31 77 LEU A CA 1
ATOM 591 C C . LEU A 1 77 ? -11.57 -13.32 -21.078 1 93.31 77 LEU A C 1
ATOM 593 O O . LEU A 1 77 ? -11.195 -13.07 -22.219 1 93.31 77 LEU A O 1
ATOM 597 N N . ARG A 1 78 ? -12.742 -13.773 -20.781 1 90.38 78 ARG A N 1
ATOM 598 C CA . ARG A 1 78 ? -13.68 -14.172 -21.828 1 90.38 78 ARG A CA 1
ATOM 599 C C . ARG A 1 78 ? -14.555 -13 -22.266 1 90.38 78 ARG A C 1
ATOM 601 O O . ARG A 1 78 ? -14.977 -12.93 -23.406 1 90.38 78 ARG A O 1
ATOM 608 N N . GLY A 1 79 ? -14.766 -12.141 -21.266 1 87.38 79 GLY A N 1
ATOM 609 C CA . GLY A 1 79 ? -15.633 -11.016 -21.562 1 87.38 79 GLY A CA 1
ATOM 610 C C . GLY A 1 79 ? -15.828 -10.086 -20.391 1 87.38 79 GLY A C 1
ATOM 611 O O . GLY A 1 79 ? -15.164 -10.234 -19.359 1 87.38 79 GLY A O 1
ATOM 612 N N . HIS A 1 80 ? -16.516 -9.016 -20.656 1 86.88 80 HIS A N 1
ATOM 613 C CA . HIS A 1 80 ? -16.844 -8.031 -19.625 1 86.88 80 HIS A CA 1
ATOM 614 C C . HIS A 1 80 ? -18.234 -7.457 -19.828 1 86.88 80 HIS A C 1
ATOM 616 O O . HIS A 1 80 ? -18.797 -7.551 -20.922 1 86.88 80 HIS A O 1
ATOM 622 N N . TYR A 1 81 ? -18.797 -7.082 -18.781 1 82.06 81 TYR A N 1
ATOM 623 C CA . TYR A 1 81 ? -20.078 -6.398 -18.797 1 82.06 81 TYR A CA 1
ATOM 624 C C . TYR A 1 81 ? -20.031 -5.129 -17.953 1 82.06 81 TYR A C 1
ATOM 626 O O . TYR A 1 81 ? -19.547 -5.148 -16.812 1 82.06 81 TYR A O 1
ATOM 634 N N . SER A 1 82 ? -20.422 -4.031 -18.594 1 78.38 82 SER A N 1
ATOM 635 C CA . SER A 1 82 ? -20.438 -2.752 -17.891 1 78.38 82 SER A CA 1
ATOM 636 C C . SER A 1 82 ? -21.844 -2.139 -17.891 1 78.38 82 SER A C 1
ATOM 638 O O . SER A 1 82 ? -22.484 -2.053 -18.953 1 78.38 82 SER A O 1
ATOM 640 N N . ALA A 1 83 ? -22.391 -1.942 -16.828 1 74.19 83 ALA A N 1
ATOM 641 C CA . ALA A 1 83 ? -23.625 -1.201 -16.594 1 74.19 83 ALA A CA 1
ATOM 642 C C . ALA A 1 83 ? -23.438 -0.135 -15.523 1 74.19 83 ALA A C 1
ATOM 644 O O . ALA A 1 83 ? -22.391 -0.073 -14.875 1 74.19 83 ALA A O 1
ATOM 645 N N . PRO A 1 84 ? -24.391 0.778 -15.492 1 70.12 84 PRO A N 1
ATOM 646 C CA . PRO A 1 84 ? -24.234 1.775 -14.438 1 70.12 84 PRO A CA 1
ATOM 647 C C . PRO A 1 84 ? -23.953 1.148 -13.07 1 70.12 84 PRO A C 1
ATOM 649 O O . PRO A 1 84 ? -24.719 0.279 -12.625 1 70.12 84 PRO A O 1
ATOM 652 N N . ASN A 1 85 ? -22.891 1.31 -12.5 1 68.31 85 ASN A N 1
ATOM 653 C CA . ASN A 1 85 ? -22.469 0.947 -11.148 1 68.31 85 ASN A CA 1
ATOM 654 C C . ASN A 1 85 ? -22.078 -0.526 -11.062 1 68.31 85 ASN A C 1
ATOM 656 O O . ASN A 1 85 ? -22 -1.087 -9.969 1 68.31 85 ASN A O 1
ATOM 660 N N . ILE A 1 86 ? -22.109 -1.168 -12.242 1 75.62 86 ILE A N 1
ATOM 661 C CA . ILE A 1 86 ? -21.734 -2.58 -12.195 1 75.62 86 ILE A CA 1
ATOM 662 C C . ILE A 1 86 ? -20.703 -2.875 -13.281 1 75.62 86 ILE A C 1
ATOM 664 O O . ILE A 1 86 ? -20.906 -2.562 -14.453 1 75.62 86 ILE A O 1
ATOM 668 N N . ASN A 1 87 ? -19.594 -3.307 -12.898 1 82.56 87 ASN A N 1
ATOM 669 C CA . ASN A 1 87 ? -18.562 -3.797 -13.812 1 82.56 87 ASN A CA 1
ATOM 670 C C . ASN A 1 87 ? -18.172 -5.238 -13.5 1 82.56 87 ASN A C 1
ATOM 672 O O . ASN A 1 87 ? -17.828 -5.559 -12.367 1 82.56 87 ASN A O 1
ATOM 676 N N . ILE A 1 88 ? -18.375 -6.016 -14.555 1 89.06 88 ILE A N 1
ATOM 677 C CA . ILE A 1 88 ? -18.172 -7.449 -14.367 1 89.06 88 ILE A CA 1
ATOM 678 C C . ILE A 1 88 ? -17.141 -7.957 -15.375 1 89.06 88 ILE A C 1
ATOM 680 O O . ILE A 1 88 ? -17.156 -7.574 -16.547 1 89.06 88 ILE A O 1
ATOM 684 N N . LEU A 1 89 ? -16.234 -8.781 -14.852 1 91.75 89 LEU A N 1
ATOM 685 C CA . LEU A 1 89 ? -15.297 -9.492 -15.711 1 91.75 89 LEU A CA 1
ATOM 686 C C . LEU A 1 89 ? -15.562 -10.992 -15.688 1 91.75 89 LEU A C 1
ATOM 688 O O . LEU A 1 89 ? -15.836 -11.562 -14.625 1 91.75 89 LEU A O 1
ATOM 692 N N . LEU A 1 90 ? -15.562 -11.594 -16.828 1 93.25 90 LEU A N 1
ATOM 693 C CA . LEU A 1 90 ? -15.789 -13.031 -16.984 1 93.25 90 LEU A CA 1
ATOM 694 C C . LEU A 1 90 ? -14.508 -13.75 -17.359 1 93.25 90 LEU A C 1
ATOM 696 O O . LEU A 1 90 ? -13.883 -13.422 -18.375 1 93.25 90 LEU A O 1
ATOM 700 N N . TYR A 1 91 ? -14.148 -14.766 -16.516 1 95.25 91 TYR A N 1
ATOM 701 C CA . TYR A 1 91 ? -12.93 -15.539 -16.766 1 95.25 91 TYR A CA 1
ATOM 702 C C . TYR A 1 91 ? -13.242 -17.016 -16.906 1 95.25 91 TYR A C 1
ATOM 704 O O . TYR A 1 91 ? -14.25 -17.5 -16.375 1 95.25 91 TYR A O 1
ATOM 712 N N . ASP A 1 92 ? -12.367 -17.688 -17.641 1 93.56 92 ASP A N 1
ATOM 713 C CA . ASP A 1 92 ? -12.359 -19.141 -17.484 1 93.56 92 ASP A CA 1
ATOM 714 C C . ASP A 1 92 ? -12.078 -19.547 -16.031 1 93.56 92 ASP A C 1
ATOM 716 O O . ASP A 1 92 ? -11.172 -19 -15.398 1 93.56 92 ASP A O 1
ATOM 720 N N . LEU A 1 93 ? -12.914 -20.406 -15.547 1 95.5 93 LEU A N 1
ATOM 721 C CA . LEU A 1 93 ? -12.641 -20.891 -14.195 1 95.5 93 LEU A CA 1
ATOM 722 C C . LEU A 1 93 ? -11.414 -21.797 -14.18 1 95.5 93 LEU A C 1
ATOM 724 O O . LEU A 1 93 ? -11.305 -22.719 -14.984 1 95.5 93 LEU A O 1
ATOM 728 N N . VAL A 1 94 ? -10.477 -21.547 -13.289 1 95.44 94 VAL A N 1
ATOM 729 C CA . VAL A 1 94 ? -9.297 -22.391 -13.094 1 95.44 94 VAL A CA 1
ATOM 730 C C . VAL A 1 94 ? -9.539 -23.344 -11.922 1 95.44 94 VAL A C 1
ATOM 732 O O . VAL A 1 94 ? -9.852 -22.906 -10.812 1 95.44 94 VAL A O 1
ATOM 735 N N . GLY A 1 95 ? -9.367 -24.547 -12.039 1 88.75 95 GLY A N 1
ATOM 736 C CA . GLY A 1 95 ? -10.031 -25.578 -11.266 1 88.75 95 GLY A CA 1
ATOM 737 C C . GLY A 1 95 ? -9.336 -25.891 -9.953 1 88.75 95 GLY A C 1
ATOM 738 O O . GLY A 1 95 ? -9.938 -26.453 -9.039 1 88.75 95 GLY A O 1
ATOM 739 N N . ASN A 1 96 ? -8.055 -25.578 -9.719 1 94.81 96 ASN A N 1
ATOM 740 C CA . ASN A 1 96 ? -7.355 -26.062 -8.539 1 94.81 96 ASN A CA 1
ATOM 741 C C . ASN A 1 96 ? -6.98 -24.922 -7.594 1 94.81 96 ASN A C 1
ATOM 743 O O . ASN A 1 96 ? -6.008 -25.031 -6.84 1 94.81 96 ASN A O 1
ATOM 747 N N . GLY A 1 97 ? -7.688 -23.766 -7.684 1 93.88 97 GLY A N 1
ATOM 748 C CA . GLY A 1 97 ? -7.496 -22.703 -6.727 1 93.88 97 GLY A CA 1
ATOM 749 C C . GLY A 1 97 ? -6.172 -21.969 -6.898 1 93.88 97 GLY A C 1
ATOM 750 O O . GLY A 1 97 ? -5.562 -22.031 -7.969 1 93.88 97 GLY A O 1
ATOM 751 N N . SER A 1 98 ? -5.797 -21.281 -5.875 1 96.25 98 SER A N 1
ATOM 752 C CA . SER A 1 98 ? -4.633 -20.406 -5.945 1 96.25 98 SER A CA 1
ATOM 753 C C . SER A 1 98 ? -3.412 -21.047 -5.301 1 96.25 98 SER A C 1
ATOM 755 O O . SER A 1 98 ? -3.545 -21.953 -4.473 1 96.25 98 SER A O 1
ATOM 757 N N . LEU A 1 99 ? -2.25 -20.562 -5.676 1 98.31 99 LEU A N 1
ATOM 758 C CA . LEU A 1 99 ? -0.98 -21.078 -5.168 1 98.31 99 LEU A CA 1
ATOM 759 C C . LEU A 1 99 ? -0.895 -20.906 -3.654 1 98.31 99 LEU A C 1
ATOM 761 O O . LEU A 1 99 ? -0.39 -21.781 -2.957 1 98.31 99 LEU A O 1
ATOM 765 N N . ASP A 1 100 ? -1.352 -19.766 -3.08 1 96.38 100 ASP A N 1
ATOM 766 C CA . ASP A 1 100 ? -1.251 -19.547 -1.642 1 96.38 100 ASP A CA 1
ATOM 767 C C . ASP A 1 100 ? -2.045 -20.594 -0.863 1 96.38 100 ASP A C 1
ATOM 769 O O . ASP A 1 100 ? -1.612 -21.031 0.201 1 96.38 100 ASP A O 1
ATOM 773 N N . THR A 1 101 ? -3.203 -21.031 -1.408 1 95.81 101 THR A N 1
ATOM 774 C CA . THR A 1 101 ? -3.965 -22.109 -0.775 1 95.81 101 THR A CA 1
ATOM 775 C C . THR A 1 101 ? -3.141 -23.391 -0.702 1 95.81 101 THR A C 1
ATOM 777 O O . THR A 1 101 ? -3.111 -24.062 0.334 1 95.81 101 THR A O 1
ATOM 780 N N . TRP A 1 102 ? -2.447 -23.703 -1.746 1 97.62 102 TRP A N 1
ATOM 781 C CA . TRP A 1 102 ? -1.651 -24.922 -1.837 1 97.62 102 TRP A CA 1
ATOM 782 C C . TRP A 1 102 ? -0.42 -24.844 -0.941 1 97.62 102 TRP A C 1
ATOM 784 O O . TRP A 1 102 ? 0.101 -25.859 -0.494 1 97.62 102 TRP A O 1
ATOM 794 N N . LEU A 1 103 ? 0.054 -23.656 -0.658 1 97.69 103 LEU A N 1
ATOM 795 C CA . LEU A 1 103 ? 1.257 -23.5 0.153 1 97.69 103 LEU A CA 1
ATOM 796 C C . LEU A 1 103 ? 0.907 -23.422 1.635 1 97.69 103 LEU A C 1
ATOM 798 O O . LEU A 1 103 ? 1.629 -23.953 2.477 1 97.69 103 LEU A O 1
ATOM 802 N N . TYR A 1 104 ? -0.249 -22.797 1.952 1 95.44 104 TYR A N 1
ATOM 803 C CA . TYR A 1 104 ? -0.462 -22.422 3.348 1 95.44 104 TYR A CA 1
ATOM 804 C C . TYR A 1 104 ? -1.712 -23.094 3.904 1 95.44 104 TYR A C 1
ATOM 806 O O . TYR A 1 104 ? -1.858 -23.234 5.121 1 95.44 104 TYR A O 1
ATOM 814 N N . GLU A 1 105 ? -2.598 -23.438 3.051 1 94.81 105 GLU A N 1
ATOM 815 C CA . GLU A 1 105 ? -3.885 -23.938 3.525 1 94.81 105 GLU A CA 1
ATOM 816 C C . GLU A 1 105 ? -4.172 -25.344 2.977 1 94.81 105 GLU A C 1
ATOM 818 O O . GLU A 1 105 ? -5.332 -25.75 2.879 1 94.81 105 GLU A O 1
ATOM 823 N N . TYR A 1 106 ? -3.17 -26.047 2.541 1 94.69 106 TYR A N 1
ATOM 824 C CA . TYR A 1 106 ? -3.387 -27.312 1.85 1 94.69 106 TYR A CA 1
ATOM 825 C C . TYR A 1 106 ? -4.066 -28.328 2.766 1 94.69 106 TYR A C 1
ATOM 827 O O . TYR A 1 106 ? -4.965 -29.062 2.338 1 94.69 106 TYR A O 1
ATOM 835 N N . GLU A 1 107 ? -3.666 -28.328 4.062 1 94.31 107 GLU A N 1
ATOM 836 C CA . GLU A 1 107 ? -4.281 -29.281 4.988 1 94.31 107 GLU A CA 1
ATOM 837 C C . GLU A 1 107 ? -5.773 -29 5.152 1 94.31 107 GLU A C 1
ATOM 839 O O . GLU A 1 107 ? -6.598 -29.906 5.02 1 94.31 107 GLU A O 1
ATOM 844 N N . ALA A 1 108 ? -6.082 -27.734 5.379 1 93.88 108 ALA A N 1
ATOM 845 C CA . ALA A 1 108 ? -7.469 -27.328 5.57 1 93.88 108 ALA A CA 1
ATOM 846 C C . ALA A 1 108 ? -8.289 -27.578 4.309 1 93.88 108 ALA A C 1
ATOM 848 O O . ALA A 1 108 ? -9.484 -27.859 4.387 1 93.88 108 ALA A O 1
ATOM 849 N N . ALA A 1 109 ? -7.664 -27.562 3.176 1 92.62 109 ALA A N 1
ATOM 850 C CA . ALA A 1 109 ? -8.344 -27.719 1.894 1 92.62 109 ALA A CA 1
ATOM 851 C C . ALA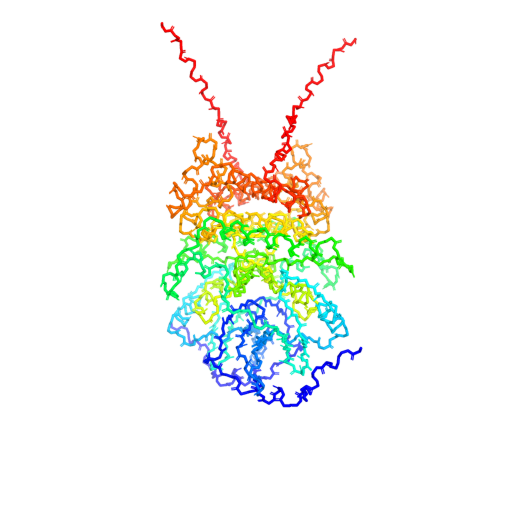 A 1 109 ? -8.375 -29.172 1.467 1 92.62 109 ALA A C 1
ATOM 853 O O . ALA A 1 109 ? -8.859 -29.5 0.379 1 92.62 109 ALA A O 1
ATOM 854 N N . GLY A 1 110 ? -7.793 -30.047 2.303 1 94.69 110 GLY A N 1
ATOM 855 C CA . GLY A 1 110 ? -7.77 -31.469 2.002 1 94.69 110 GLY A CA 1
ATOM 856 C C . GLY A 1 110 ? -6.809 -31.828 0.883 1 94.69 110 GLY A C 1
ATOM 857 O O . GLY A 1 110 ? -7.023 -32.812 0.158 1 94.69 110 GLY A O 1
ATOM 858 N N . LEU A 1 111 ? -5.812 -31.016 0.697 1 95 111 LEU A N 1
ATOM 859 C CA . LEU A 1 111 ? -4.832 -31.219 -0.362 1 95 111 LEU A CA 1
ATOM 860 C C . LEU A 1 111 ? -3.553 -31.844 0.194 1 95 111 LEU A C 1
ATOM 862 O O . LEU A 1 111 ? -3.291 -31.766 1.396 1 95 111 LEU A O 1
ATOM 866 N N . GLN A 1 112 ? -2.826 -32.5 -0.7 1 95.62 112 GLN A N 1
ATOM 867 C CA . GLN A 1 112 ? -1.471 -32.938 -0.379 1 95.62 112 GLN A CA 1
ATOM 868 C C . GLN A 1 112 ? -0.463 -31.812 -0.611 1 95.62 112 GLN A C 1
ATOM 870 O O . GLN A 1 112 ? -0.632 -31 -1.521 1 95.62 112 GLN A O 1
ATOM 875 N N . PRO A 1 113 ? 0.549 -31.812 0.186 1 96.44 113 PRO A N 1
ATOM 876 C CA . PRO A 1 113 ? 1.557 -30.766 -0.025 1 96.44 113 PRO A CA 1
ATOM 877 C C . PRO A 1 113 ? 2.246 -30.875 -1.382 1 96.44 113 PRO A C 1
ATOM 879 O O . PRO A 1 113 ? 2.465 -31.984 -1.879 1 96.44 113 PRO A O 1
ATOM 882 N N . LEU A 1 114 ? 2.59 -29.734 -1.922 1 97.75 114 LEU A N 1
ATOM 883 C CA . LEU A 1 114 ? 3.307 -29.703 -3.191 1 97.75 114 LEU A CA 1
ATOM 884 C C . LEU A 1 114 ? 4.734 -30.219 -3.02 1 97.75 114 LEU A C 1
ATOM 886 O O . LEU A 1 114 ? 5.438 -29.797 -2.094 1 97.75 114 LEU A O 1
ATOM 890 N N . ASP A 1 115 ? 5.148 -31.125 -3.895 1 97.25 115 ASP A N 1
ATOM 891 C CA . ASP A 1 115 ? 6.562 -31.5 -3.932 1 97.25 115 ASP A CA 1
ATOM 892 C C . ASP A 1 115 ? 7.379 -30.469 -4.699 1 97.25 115 ASP A C 1
ATOM 894 O O . ASP A 1 115 ? 6.824 -29.5 -5.227 1 97.25 115 ASP A O 1
ATOM 898 N N . TRP A 1 116 ? 8.633 -30.641 -4.695 1 97 116 TRP A N 1
ATOM 899 C CA . TRP A 1 116 ? 9.508 -29.641 -5.277 1 97 116 TRP A CA 1
ATOM 900 C C . TRP A 1 116 ? 9.273 -29.516 -6.781 1 97 116 TRP A C 1
ATOM 902 O O . TRP A 1 116 ? 9.188 -28.406 -7.312 1 97 116 TRP A O 1
ATOM 912 N N . ASP A 1 117 ? 9.195 -30.625 -7.453 1 97.19 117 ASP A N 1
ATOM 913 C CA . ASP A 1 117 ? 9.031 -30.609 -8.906 1 97.19 117 ASP A CA 1
ATOM 914 C C . ASP A 1 117 ? 7.801 -29.797 -9.305 1 97.19 117 ASP A C 1
ATOM 916 O O . ASP A 1 117 ? 7.855 -29 -10.258 1 97.19 117 ASP A O 1
ATOM 920 N N . THR A 1 118 ? 6.754 -30.016 -8.586 1 98.19 118 THR A N 1
ATOM 921 C CA . THR A 1 118 ? 5.527 -29.266 -8.859 1 98.19 118 THR A CA 1
ATOM 922 C C . THR A 1 118 ? 5.711 -27.797 -8.547 1 98.19 118 THR A C 1
ATOM 924 O O . THR A 1 118 ? 5.27 -26.938 -9.312 1 98.19 118 THR A O 1
ATOM 927 N N . ARG A 1 119 ? 6.363 -27.469 -7.441 1 98.44 119 ARG A N 1
ATOM 928 C CA . ARG A 1 119 ? 6.629 -26.078 -7.082 1 98.44 119 ARG A CA 1
ATOM 929 C C . ARG A 1 119 ? 7.473 -25.391 -8.148 1 98.44 119 ARG A C 1
ATOM 931 O O . ARG A 1 119 ? 7.188 -24.25 -8.539 1 98.44 119 ARG A O 1
ATOM 938 N N . ALA A 1 120 ? 8.492 -26.109 -8.594 1 98.06 120 ALA A N 1
ATOM 939 C CA . ALA A 1 120 ? 9.359 -25.562 -9.641 1 98.06 120 ALA A CA 1
ATOM 940 C C . ALA A 1 120 ? 8.57 -25.312 -10.922 1 98.06 120 ALA A C 1
ATOM 942 O O . ALA A 1 120 ? 8.703 -24.25 -11.547 1 98.06 120 ALA A O 1
ATOM 943 N N . LYS A 1 121 ? 7.758 -26.25 -11.266 1 98.38 121 LYS A N 1
ATOM 944 C CA . LYS A 1 121 ? 6.906 -26.141 -12.453 1 98.38 121 LYS A CA 1
ATOM 945 C C . LYS A 1 121 ? 6.008 -24.906 -12.359 1 98.38 121 LYS A C 1
ATOM 947 O O . LYS A 1 121 ? 5.875 -24.156 -13.328 1 98.38 121 LYS A O 1
ATOM 952 N N . ILE A 1 122 ? 5.434 -24.703 -11.219 1 98.81 122 ILE A N 1
ATOM 953 C CA . ILE A 1 122 ? 4.551 -23.562 -10.977 1 98.81 122 ILE A CA 1
ATOM 954 C C . ILE A 1 122 ? 5.328 -22.266 -11.117 1 98.81 122 ILE A C 1
ATOM 956 O O . ILE A 1 122 ? 4.883 -21.328 -11.797 1 98.81 122 ILE A O 1
ATOM 960 N N . GLY A 1 123 ? 6.516 -22.219 -10.469 1 98.81 123 GLY A N 1
ATOM 961 C CA . GLY A 1 123 ? 7.352 -21.031 -10.578 1 98.81 123 GLY A CA 1
ATOM 962 C C . GLY A 1 123 ? 7.707 -20.688 -12.008 1 98.81 123 GLY A C 1
ATOM 963 O O . GLY A 1 123 ? 7.598 -19.516 -12.414 1 98.81 123 GLY A O 1
ATOM 964 N N . ILE A 1 124 ? 8.078 -21.672 -12.758 1 98.69 124 ILE A N 1
ATOM 965 C CA . ILE A 1 124 ? 8.492 -21.484 -14.141 1 98.69 124 ILE A CA 1
ATOM 966 C C . ILE A 1 124 ? 7.297 -21.047 -14.984 1 98.69 124 ILE A C 1
ATOM 968 O O . ILE A 1 124 ? 7.402 -20.125 -15.797 1 98.69 124 ILE A O 1
ATOM 972 N N . GLY A 1 125 ? 6.18 -21.672 -14.812 1 98.75 125 GLY A N 1
ATOM 973 C CA . GLY A 1 125 ? 4.977 -21.297 -15.539 1 98.75 125 GLY A CA 1
ATOM 974 C C . GLY A 1 125 ? 4.551 -19.859 -15.273 1 98.75 125 GLY A C 1
ATOM 975 O O . GLY A 1 125 ? 4.227 -19.125 -16.203 1 98.75 125 GLY A O 1
ATOM 976 N N . ALA A 1 126 ? 4.535 -19.484 -14.008 1 98.88 126 ALA A N 1
ATOM 977 C CA . ALA A 1 126 ? 4.188 -18.109 -13.656 1 98.88 126 ALA A CA 1
ATOM 978 C C . ALA A 1 126 ? 5.164 -17.109 -14.281 1 98.88 126 ALA A C 1
ATOM 980 O O . ALA A 1 126 ? 4.758 -16.047 -14.758 1 98.88 126 ALA A O 1
ATOM 981 N N . ALA A 1 127 ? 6.457 -17.484 -14.242 1 98.88 127 ALA A N 1
ATOM 982 C CA . ALA A 1 127 ? 7.469 -16.641 -14.859 1 98.88 127 ALA A CA 1
ATOM 983 C C . ALA A 1 127 ? 7.18 -16.438 -16.344 1 98.88 127 ALA A C 1
ATOM 985 O O . ALA A 1 127 ? 7.281 -15.32 -16.859 1 98.88 127 ALA A O 1
ATOM 986 N N . ARG A 1 128 ? 6.82 -17.469 -17.031 1 98.69 128 ARG A N 1
ATOM 987 C CA . ARG A 1 128 ? 6.496 -17.406 -18.453 1 98.69 128 ARG A CA 1
ATOM 988 C C . ARG A 1 128 ? 5.316 -16.453 -18.688 1 98.69 128 ARG A C 1
ATOM 990 O O . ARG A 1 128 ? 5.344 -15.656 -19.625 1 98.69 128 ARG A O 1
ATOM 997 N N . GLY A 1 129 ? 4.281 -16.594 -17.859 1 98.62 129 GLY A N 1
ATOM 998 C CA . GLY A 1 129 ? 3.141 -15.695 -17.984 1 98.62 129 GLY A CA 1
ATOM 999 C C . GLY A 1 129 ? 3.514 -14.234 -17.828 1 98.62 129 GLY A C 1
ATOM 1000 O O . GLY A 1 129 ? 3.102 -13.398 -18.625 1 98.62 129 GLY A O 1
ATOM 1001 N N . LEU A 1 130 ? 4.32 -13.938 -16.844 1 98.69 130 LEU A N 1
ATOM 1002 C CA . LEU A 1 130 ? 4.75 -12.562 -16.594 1 98.69 130 LEU A CA 1
ATOM 1003 C C . LEU A 1 130 ? 5.656 -12.07 -17.719 1 98.69 130 LEU A C 1
ATOM 1005 O O . LEU A 1 130 ? 5.578 -10.906 -18.125 1 98.69 130 LEU A O 1
ATOM 1009 N N . ALA A 1 131 ? 6.523 -12.969 -18.188 1 98.62 131 ALA A N 1
ATOM 1010 C CA . ALA A 1 131 ? 7.379 -12.602 -19.312 1 98.62 131 ALA A CA 1
ATOM 1011 C C . ALA A 1 131 ? 6.551 -12.219 -20.531 1 98.62 131 ALA A C 1
ATOM 1013 O O . ALA A 1 131 ? 6.867 -11.25 -21.234 1 98.62 131 ALA A O 1
ATOM 1014 N N . TYR A 1 132 ? 5.527 -12.969 -20.797 1 98.12 132 TYR A N 1
ATOM 1015 C CA . TYR A 1 132 ? 4.633 -12.664 -21.906 1 98.12 132 TYR A CA 1
ATOM 1016 C C . TYR A 1 132 ? 4.027 -11.273 -21.75 1 98.12 132 TYR A C 1
ATOM 1018 O O . TYR A 1 132 ? 4.027 -10.477 -22.688 1 98.12 132 TYR A O 1
ATOM 1026 N N . LEU A 1 133 ? 3.51 -10.898 -20.578 1 97.25 133 LEU A N 1
ATOM 1027 C CA . LEU A 1 133 ? 2.912 -9.594 -20.297 1 97.25 133 LEU A CA 1
ATOM 1028 C C . LEU A 1 133 ? 3.928 -8.477 -20.516 1 97.25 133 LEU A C 1
ATOM 1030 O O . LEU A 1 133 ? 3.59 -7.43 -21.062 1 97.25 133 LEU A O 1
ATOM 1034 N N . HIS A 1 134 ? 5.168 -8.727 -20.141 1 97.88 134 HIS A N 1
ATOM 1035 C CA . HIS A 1 134 ? 6.191 -7.691 -20.141 1 97.88 134 HIS A CA 1
ATOM 1036 C C . HIS A 1 134 ? 6.812 -7.523 -21.516 1 97.88 134 HIS A C 1
ATOM 1038 O O . HIS A 1 134 ? 7.238 -6.426 -21.891 1 97.88 134 HIS A O 1
ATOM 1044 N N . HIS A 1 135 ? 6.906 -8.625 -22.266 1 97.38 135 HIS A N 1
ATOM 1045 C CA . HIS A 1 135 ? 7.773 -8.57 -23.422 1 97.38 135 HIS A CA 1
ATOM 1046 C C . HIS A 1 135 ? 6.988 -8.82 -24.719 1 97.38 135 HIS A C 1
ATOM 1048 O O . HIS A 1 135 ? 7.426 -8.43 -25.797 1 97.38 135 HIS A O 1
ATOM 1054 N N . ASP A 1 136 ? 5.855 -9.406 -24.641 1 95.44 136 ASP A N 1
ATOM 1055 C CA . ASP A 1 136 ? 5.156 -9.82 -25.844 1 95.44 136 ASP A CA 1
ATOM 1056 C C . ASP A 1 136 ? 3.889 -8.992 -26.062 1 95.44 136 ASP A C 1
ATOM 1058 O O . ASP A 1 136 ? 3.275 -9.055 -27.125 1 95.44 136 ASP A O 1
ATOM 1062 N N . CYS A 1 137 ? 3.484 -8.242 -25.078 1 91.62 137 CYS A N 1
ATOM 1063 C CA . CYS A 1 137 ? 2.312 -7.379 -25.203 1 91.62 137 CYS A CA 1
ATOM 1064 C C . CYS A 1 137 ? 2.717 -5.949 -25.531 1 91.62 137 CYS A C 1
ATOM 1066 O O . CYS A 1 137 ? 3.719 -5.449 -25.016 1 91.62 137 CYS A O 1
ATOM 1068 N N . VAL A 1 138 ? 1.828 -5.293 -26.422 1 87.12 138 VAL A N 1
ATOM 1069 C CA . VAL A 1 138 ? 2.045 -3.895 -26.781 1 87.12 138 VAL A CA 1
ATOM 1070 C C . VAL A 1 138 ? 0.738 -3.117 -26.641 1 87.12 138 VAL A C 1
ATOM 1072 O O . VAL A 1 138 ? -0.215 -3.35 -27.391 1 87.12 138 VAL A O 1
ATOM 1075 N N . PRO A 1 139 ? 0.747 -2.207 -25.766 1 87.31 139 PRO A N 1
ATOM 1076 C CA . PRO A 1 139 ? 1.798 -1.859 -24.797 1 87.31 139 PRO A CA 1
ATOM 1077 C C . PRO A 1 139 ? 1.997 -2.93 -23.734 1 87.31 139 PRO A C 1
ATOM 1079 O O . PRO A 1 139 ? 1.111 -3.76 -23.516 1 87.31 139 PRO A O 1
ATOM 1082 N N . ARG A 1 140 ? 3.229 -2.922 -23.109 1 91.69 140 ARG A N 1
ATOM 1083 C CA . ARG A 1 140 ? 3.514 -3.877 -22.031 1 91.69 140 ARG A CA 1
ATOM 1084 C C . ARG A 1 140 ? 2.502 -3.748 -20.906 1 91.69 140 ARG A C 1
ATOM 1086 O O . ARG A 1 140 ? 2.02 -2.65 -20.609 1 91.69 140 ARG A O 1
ATOM 1093 N N . ILE A 1 141 ? 2.227 -4.781 -20.312 1 94.19 141 ILE A N 1
ATOM 1094 C CA . ILE A 1 141 ? 1.289 -4.805 -19.203 1 94.19 141 ILE A CA 1
ATOM 1095 C C . ILE A 1 141 ? 2.045 -5.055 -17.891 1 94.19 141 ILE A C 1
ATOM 1097 O O . ILE A 1 141 ? 2.721 -6.074 -17.75 1 94.19 141 ILE A O 1
ATOM 1101 N N . ILE A 1 142 ? 1.981 -4.082 -17.031 1 94.94 142 ILE A N 1
ATOM 1102 C CA . ILE A 1 142 ? 2.506 -4.242 -15.68 1 94.94 142 ILE A CA 1
ATOM 1103 C C . ILE A 1 142 ? 1.408 -4.77 -14.758 1 94.94 142 ILE A C 1
ATOM 1105 O O . ILE A 1 142 ? 0.33 -4.18 -14.664 1 94.94 142 ILE A O 1
ATOM 1109 N N . HIS A 1 143 ? 1.601 -5.875 -14.109 1 95.31 143 HIS A N 1
ATOM 1110 C CA . HIS A 1 143 ? 0.593 -6.547 -13.289 1 95.31 143 HIS A CA 1
ATOM 1111 C C . HIS A 1 143 ? 0.261 -5.73 -12.047 1 95.31 143 HIS A C 1
ATOM 1113 O O . HIS A 1 143 ? -0.898 -5.379 -11.82 1 95.31 143 HIS A O 1
ATOM 1119 N N . ARG A 1 144 ? 1.328 -5.359 -11.203 1 93 144 ARG A N 1
ATOM 1120 C CA . ARG A 1 144 ? 1.332 -4.453 -10.062 1 93 144 ARG A CA 1
ATOM 1121 C C . ARG A 1 144 ? 0.776 -5.141 -8.812 1 93 144 ARG A C 1
ATOM 1123 O O . ARG A 1 144 ? 0.715 -4.535 -7.742 1 93 144 ARG A O 1
ATOM 1130 N N . ASP A 1 145 ? 0.362 -6.41 -8.945 1 93.5 145 ASP A N 1
ATOM 1131 C CA . ASP A 1 145 ? -0.089 -7.156 -7.777 1 93.5 145 ASP A CA 1
ATOM 1132 C C . ASP A 1 145 ? 0.264 -8.633 -7.902 1 93.5 145 ASP A C 1
ATOM 1134 O O . ASP A 1 145 ? -0.588 -9.5 -7.695 1 93.5 145 ASP A O 1
ATOM 1138 N N . VAL A 1 146 ? 1.445 -8.906 -8.289 1 97 146 VAL A N 1
ATOM 1139 C CA . VAL A 1 146 ? 1.944 -10.273 -8.367 1 97 146 VAL A CA 1
ATOM 1140 C C . VAL A 1 146 ? 2.078 -10.852 -6.961 1 97 146 VAL A C 1
ATOM 1142 O O . VAL A 1 146 ? 2.75 -10.273 -6.105 1 97 146 VAL A O 1
ATOM 1145 N N . LYS A 1 147 ? 1.404 -11.945 -6.715 1 96.75 147 LYS A N 1
ATOM 1146 C CA . LYS A 1 147 ? 1.433 -12.68 -5.453 1 96.75 147 LYS A CA 1
ATOM 1147 C C . LYS A 1 147 ? 0.896 -14.094 -5.629 1 96.75 147 LYS A C 1
ATOM 1149 O O . LYS A 1 147 ? 0.314 -14.422 -6.668 1 96.75 147 LYS A O 1
ATOM 1154 N N . SER A 1 148 ? 1.088 -14.906 -4.676 1 97.31 148 SER A N 1
ATOM 1155 C CA . SER A 1 148 ? 0.736 -16.328 -4.781 1 97.31 148 SER A CA 1
ATOM 1156 C C . SER A 1 148 ? -0.771 -16.516 -4.918 1 97.31 148 SER A C 1
ATOM 1158 O O . SER A 1 148 ? -1.229 -17.453 -5.57 1 97.31 148 SER A O 1
ATOM 1160 N N . SER A 1 149 ? -1.624 -15.531 -4.395 1 95.12 149 SER A N 1
ATOM 1161 C CA . SER A 1 149 ? -3.074 -15.664 -4.492 1 95.12 149 SER A CA 1
ATOM 1162 C C . SER A 1 149 ? -3.57 -15.328 -5.891 1 95.12 149 SER A C 1
ATOM 1164 O O . SER A 1 149 ? -4.711 -15.633 -6.242 1 95.12 149 SER A O 1
ATOM 1166 N N . ASN A 1 150 ? -2.688 -14.703 -6.695 1 95.31 150 ASN A N 1
ATOM 1167 C CA . ASN A 1 150 ? -3.049 -14.352 -8.062 1 95.31 150 ASN A CA 1
ATOM 1168 C C . ASN A 1 150 ? -2.43 -15.32 -9.07 1 95.31 150 ASN A C 1
ATOM 1170 O O . ASN A 1 150 ? -2.404 -15.039 -10.273 1 95.31 150 ASN A O 1
ATOM 1174 N N . ILE A 1 151 ? -1.853 -16.359 -8.578 1 98.19 151 ILE A N 1
ATOM 1175 C CA . ILE A 1 151 ? -1.391 -17.484 -9.398 1 98.19 151 ILE A CA 1
ATOM 1176 C C . ILE A 1 151 ? -2.289 -18.688 -9.172 1 98.19 151 ILE A C 1
ATOM 1178 O O . ILE A 1 151 ? -2.174 -19.375 -8.148 1 98.19 151 ILE A O 1
ATOM 1182 N N . LEU A 1 152 ? -3.1 -18.938 -10.141 1 98.12 152 LEU A N 1
ATOM 1183 C CA . LEU A 1 152 ? -4.027 -20.062 -10.07 1 98.12 152 LEU A CA 1
ATOM 1184 C C . LEU A 1 152 ? -3.424 -21.312 -10.711 1 98.12 152 LEU A C 1
ATOM 1186 O O . LEU A 1 152 ? -2.502 -21.203 -11.523 1 98.12 152 LEU A O 1
ATOM 1190 N N . LEU A 1 153 ? -3.904 -22.422 -10.219 1 98.44 153 LEU A N 1
ATOM 1191 C CA . LEU A 1 153 ? -3.381 -23.688 -10.727 1 98.44 153 LEU A CA 1
ATOM 1192 C C . LEU A 1 153 ? -4.465 -24.469 -11.461 1 98.44 153 LEU A C 1
ATOM 1194 O O . LEU A 1 153 ? -5.562 -24.672 -10.93 1 98.44 153 LEU A O 1
ATOM 1198 N N . ASP A 1 154 ? -4.164 -24.891 -12.656 1 97.25 154 ASP A N 1
ATOM 1199 C CA . ASP A 1 154 ? -5.137 -25.656 -13.43 1 97.25 154 ASP A CA 1
ATOM 1200 C C . ASP A 1 154 ? -5.086 -27.141 -13.07 1 97.25 154 ASP A C 1
ATOM 1202 O O . ASP A 1 154 ? -4.492 -27.516 -12.055 1 97.25 154 ASP A O 1
ATOM 1206 N N . ALA A 1 155 ? -5.734 -27.953 -13.859 1 95.12 155 ALA A N 1
ATOM 1207 C CA . ALA A 1 155 ? -5.895 -29.375 -13.562 1 95.12 155 ALA A CA 1
ATOM 1208 C C . ALA A 1 155 ? -4.543 -30.078 -13.492 1 95.12 155 ALA A C 1
ATOM 1210 O O . ALA A 1 155 ? -4.371 -31.031 -12.727 1 95.12 155 ALA A O 1
ATOM 1211 N N . ASP A 1 156 ? -3.605 -29.625 -14.211 1 96.75 156 ASP A N 1
ATOM 1212 C CA . ASP A 1 156 ? -2.273 -30.219 -14.234 1 96.75 156 ASP A CA 1
ATOM 1213 C C . ASP A 1 156 ? -1.321 -29.469 -13.297 1 96.75 156 ASP A C 1
ATOM 1215 O O . ASP A 1 156 ? -0.103 -29.641 -13.383 1 96.75 156 ASP A O 1
ATOM 1219 N N . LEU A 1 157 ? -1.822 -28.531 -12.484 1 97.88 157 LEU A N 1
ATOM 1220 C CA . LEU A 1 157 ? -1.071 -27.703 -11.547 1 97.88 157 LEU A CA 1
ATOM 1221 C C . LEU A 1 157 ? -0.088 -26.797 -12.289 1 97.88 157 LEU A C 1
ATOM 1223 O O . LEU A 1 157 ? 1.007 -26.531 -11.789 1 97.88 157 LEU A O 1
ATOM 1227 N N . GLU A 1 158 ? -0.569 -26.484 -13.539 1 97.94 158 GLU A N 1
ATOM 1228 C CA . GLU A 1 158 ? 0.126 -25.422 -14.273 1 97.94 158 GLU A CA 1
ATOM 1229 C C . GLU A 1 158 ? -0.329 -24.047 -13.812 1 97.94 158 GLU A C 1
ATOM 1231 O O . GLU A 1 158 ? -1.521 -23.828 -13.594 1 97.94 158 GLU A O 1
ATOM 1236 N N . ALA A 1 159 ? 0.644 -23.172 -13.688 1 98.75 159 ALA A N 1
ATOM 1237 C CA . ALA A 1 159 ? 0.347 -21.828 -13.188 1 98.75 159 ALA A CA 1
ATOM 1238 C C . ALA A 1 159 ? -0.396 -21.016 -14.234 1 98.75 159 ALA A C 1
ATOM 1240 O O . ALA A 1 159 ? -0.048 -21.031 -15.422 1 98.75 159 ALA A O 1
ATOM 1241 N N . ARG A 1 160 ? -1.418 -20.328 -13.836 1 98.5 160 ARG A N 1
ATOM 1242 C CA . ARG A 1 160 ? -2.137 -19.312 -14.594 1 98.5 160 ARG A CA 1
ATOM 1243 C C . ARG A 1 160 ? -2.205 -18 -13.828 1 98.5 160 ARG A C 1
ATOM 1245 O O . ARG A 1 160 ? -2.918 -17.891 -12.828 1 98.5 160 ARG A O 1
ATOM 1252 N N . VAL A 1 161 ? -1.48 -16.984 -14.281 1 98.25 161 VAL A N 1
ATOM 1253 C CA . VAL A 1 161 ? -1.456 -15.688 -13.625 1 98.25 161 VAL A CA 1
ATOM 1254 C C . VAL A 1 161 ? -2.791 -14.977 -13.844 1 98.25 161 VAL A C 1
ATOM 1256 O O . VAL A 1 161 ? -3.297 -14.922 -14.961 1 98.25 161 VAL A O 1
ATOM 1259 N N . SER A 1 162 ? -3.41 -14.508 -12.797 1 95.88 162 SER A N 1
ATOM 1260 C CA . SER A 1 162 ? -4.711 -13.852 -12.859 1 95.88 162 SER A CA 1
ATOM 1261 C C . SER A 1 162 ? -4.613 -12.391 -12.43 1 95.88 162 SER A C 1
ATOM 1263 O O . SER A 1 162 ? -3.557 -11.945 -11.977 1 95.88 162 SER A O 1
ATOM 1265 N N . ASP A 1 163 ? -5.648 -11.602 -12.688 1 91.81 163 ASP A N 1
ATOM 1266 C CA . ASP A 1 163 ? -5.855 -10.234 -12.219 1 91.81 163 ASP A CA 1
ATOM 1267 C C . ASP A 1 163 ? -4.793 -9.289 -12.781 1 91.81 163 ASP A C 1
ATOM 1269 O O . ASP A 1 163 ? -4.367 -8.352 -12.109 1 91.81 163 ASP A O 1
ATOM 1273 N N . PHE A 1 164 ? -4.242 -9.656 -13.93 1 92.69 164 PHE A N 1
ATOM 1274 C CA . PHE A 1 164 ? -3.297 -8.758 -14.578 1 92.69 164 PHE A CA 1
ATOM 1275 C C . PHE A 1 164 ? -4.031 -7.621 -15.281 1 92.69 164 PHE A C 1
ATOM 1277 O O . PHE A 1 164 ? -5.125 -7.82 -15.82 1 92.69 164 PHE A O 1
ATOM 1284 N N . GLY A 1 165 ? -3.48 -6.383 -15.203 1 85.62 165 GLY A N 1
ATOM 1285 C CA . GLY A 1 165 ? -4.02 -5.227 -15.898 1 85.62 165 GLY A CA 1
ATOM 1286 C C . GLY A 1 165 ? -5.086 -4.496 -15.109 1 85.62 165 GLY A C 1
ATOM 1287 O O . GLY A 1 165 ? -5.52 -3.408 -15.5 1 85.62 165 GLY A O 1
ATOM 1288 N N . LEU A 1 166 ? -5.473 -5.02 -13.969 1 85.19 166 LEU A N 1
ATOM 1289 C CA . LEU A 1 166 ? -6.605 -4.473 -13.227 1 85.19 166 LEU A CA 1
ATOM 1290 C C . LEU A 1 166 ? -6.199 -3.225 -12.453 1 85.19 166 LEU A C 1
ATOM 1292 O O . LEU A 1 166 ? -7.004 -2.309 -12.273 1 85.19 166 LEU A O 1
ATOM 1296 N N . ALA A 1 167 ? -4.988 -3.207 -11.945 1 80.94 167 ALA A N 1
ATOM 1297 C CA . ALA A 1 167 ? -4.516 -2.025 -11.227 1 80.94 167 ALA A CA 1
ATOM 1298 C C . ALA A 1 167 ? -4.578 -0.785 -12.117 1 80.94 167 ALA A C 1
ATOM 1300 O O . ALA A 1 167 ? -5.016 0.279 -11.672 1 80.94 167 ALA A O 1
ATOM 1301 N N . LYS A 1 168 ? -4.098 -0.907 -13.289 1 78.75 168 LYS A N 1
ATOM 1302 C CA . LYS A 1 168 ? -4.145 0.193 -14.25 1 78.75 168 LYS A CA 1
ATOM 1303 C C . LYS A 1 168 ? -5.586 0.627 -14.516 1 78.75 168 LYS A C 1
ATOM 1305 O O . LYS A 1 168 ? -5.867 1.822 -14.625 1 78.75 168 LYS A O 1
ATOM 1310 N N . LEU A 1 169 ? -6.441 -0.297 -14.648 1 77.31 169 LEU A N 1
ATOM 1311 C CA . LEU A 1 169 ? -7.855 -0.02 -14.883 1 77.31 169 LEU A CA 1
ATOM 1312 C C . LEU A 1 169 ? -8.445 0.784 -13.734 1 77.31 169 LEU A C 1
ATOM 1314 O O . LEU A 1 169 ? -9.242 1.704 -13.953 1 77.31 169 LEU A O 1
ATOM 1318 N N . MET A 1 170 ? -8.023 0.494 -12.57 1 74.75 170 MET A N 1
ATOM 1319 C CA . MET A 1 170 ? -8.539 1.166 -11.383 1 74.75 170 MET A CA 1
ATOM 1320 C C . MET A 1 170 ? -8.008 2.592 -11.289 1 74.75 170 MET A C 1
ATOM 1322 O O . MET A 1 170 ? -8.68 3.475 -10.75 1 74.75 170 MET A O 1
ATOM 1326 N N . ASP A 1 171 ? -6.766 2.807 -11.789 1 72.12 171 ASP A N 1
ATOM 1327 C CA . ASP A 1 171 ? -6.164 4.137 -11.789 1 72.12 171 ASP A CA 1
ATOM 1328 C C . ASP A 1 171 ? -6.949 5.094 -12.68 1 72.12 171 ASP A C 1
ATOM 1330 O O . ASP A 1 171 ? -6.902 6.312 -12.492 1 72.12 171 ASP A O 1
ATOM 1334 N N . LEU A 1 172 ? -7.535 4.562 -13.648 1 65.62 172 LEU A N 1
ATOM 1335 C CA . LEU A 1 172 ? -8.281 5.383 -14.602 1 65.62 172 LEU A CA 1
ATOM 1336 C C . LEU A 1 172 ? -9.547 5.945 -13.961 1 65.62 172 LEU A C 1
ATOM 1338 O O . LEU A 1 172 ? -10.125 6.902 -14.477 1 65.62 172 LEU A O 1
ATOM 1342 N N . ASP A 1 173 ? -9.852 5.301 -12.883 1 57.44 173 ASP A N 1
ATOM 1343 C CA . ASP A 1 173 ? -11.031 5.805 -12.188 1 57.44 173 ASP A CA 1
ATOM 1344 C C . ASP A 1 173 ? -10.727 7.121 -11.477 1 57.44 173 ASP A C 1
ATOM 1346 O O . ASP A 1 173 ? -10.055 7.137 -10.438 1 57.44 173 ASP A O 1
ATOM 1350 N N . LYS A 1 174 ? -10.711 8.32 -12.195 1 53.16 174 LYS A N 1
ATOM 1351 C CA . LYS A 1 174 ? -10.406 9.703 -11.82 1 53.16 174 LYS A CA 1
ATOM 1352 C C . LYS A 1 174 ? -11.188 10.117 -10.578 1 53.16 174 LYS A C 1
ATOM 1354 O O . LYS A 1 174 ? -10.992 11.211 -10.047 1 53.16 174 LYS A O 1
ATOM 1359 N N . THR A 1 175 ? -12.312 9.383 -10.344 1 48.53 175 THR A N 1
ATOM 1360 C CA . THR A 1 175 ? -13.203 9.953 -9.336 1 48.53 175 THR A CA 1
ATOM 1361 C C . THR A 1 175 ? -12.523 9.969 -7.965 1 48.53 175 THR A C 1
ATOM 1363 O O . THR A 1 175 ? -12.922 10.719 -7.078 1 48.53 175 THR A O 1
ATOM 1366 N N . HIS A 1 176 ? -11.547 9.07 -7.789 1 48.03 176 HIS A N 1
ATOM 1367 C CA . HIS A 1 176 ? -11.109 9.07 -6.398 1 48.03 176 HIS A CA 1
ATOM 1368 C C . HIS A 1 176 ? -9.594 8.945 -6.301 1 48.03 176 HIS A C 1
ATOM 1370 O O . HIS A 1 176 ? -8.992 8.086 -6.957 1 48.03 176 HIS A O 1
ATOM 1376 N N . VAL A 1 177 ? -8.961 10.148 -6.316 1 47.06 177 VAL A N 1
ATOM 1377 C CA . VAL A 1 177 ? -7.582 10.039 -5.852 1 47.06 177 VAL A CA 1
ATOM 1378 C C . VAL A 1 177 ? -7.5 9.008 -4.73 1 47.06 177 VAL A C 1
ATOM 1380 O O . VAL A 1 177 ? -8.062 9.203 -3.65 1 47.06 177 VAL A O 1
ATOM 1383 N N . THR A 1 178 ? -7.84 7.715 -5.055 1 53.47 178 THR A N 1
ATOM 1384 C CA . THR A 1 178 ? -7.746 6.746 -3.971 1 53.47 178 THR A CA 1
ATOM 1385 C C . THR A 1 178 ? -6.332 6.699 -3.402 1 53.47 178 THR A C 1
ATOM 1387 O O . THR A 1 178 ? -5.355 6.75 -4.152 1 53.47 178 THR A O 1
ATOM 1390 N N . THR A 1 179 ? -6.145 7.133 -2.07 1 62.34 179 THR A N 1
ATOM 1391 C CA . THR A 1 179 ? -4.91 7.07 -1.297 1 62.34 179 THR A CA 1
ATOM 1392 C C . THR A 1 179 ? -4.523 5.621 -1.011 1 62.34 179 THR A C 1
ATOM 1394 O O . THR A 1 179 ? -3.422 5.348 -0.532 1 62.34 179 THR A O 1
ATOM 1397 N N . MET A 1 180 ? -5.418 4.652 -1.52 1 69.31 180 MET A N 1
ATOM 1398 C CA . MET A 1 180 ? -5.086 3.26 -1.225 1 69.31 180 MET A CA 1
ATOM 1399 C C . MET A 1 180 ? -4.082 2.715 -2.234 1 69.31 180 MET A C 1
ATOM 1401 O O . MET A 1 180 ? -4.184 2.988 -3.432 1 69.31 180 MET A O 1
ATOM 1405 N N . VAL A 1 181 ? -3.096 2.084 -1.72 1 81.06 181 VAL A N 1
ATOM 1406 C CA . VAL A 1 181 ? -1.984 1.573 -2.518 1 81.06 181 VAL A CA 1
ATOM 1407 C C . VAL A 1 181 ? -2.395 0.271 -3.199 1 81.06 181 VAL A C 1
ATOM 1409 O O . VAL A 1 181 ? -2.926 -0.636 -2.553 1 81.06 181 VAL A O 1
ATOM 1412 N N . ALA A 1 182 ? -2.307 0.262 -4.516 1 82.5 182 ALA A N 1
ATOM 1413 C CA . ALA A 1 182 ? -2.469 -0.999 -5.234 1 82.5 182 ALA A CA 1
ATOM 1414 C C . ALA A 1 182 ? -1.354 -1.979 -4.883 1 82.5 182 ALA A C 1
ATOM 1416 O O . ALA A 1 182 ? -0.181 -1.604 -4.836 1 82.5 182 ALA A O 1
ATOM 1417 N N . GLY A 1 183 ? -1.735 -3.207 -4.605 1 88.75 183 GLY A N 1
ATOM 1418 C CA . GLY A 1 183 ? -0.773 -4.242 -4.258 1 88.75 183 GLY A CA 1
ATOM 1419 C C . GLY A 1 183 ? -1.015 -4.844 -2.887 1 88.75 183 GLY A C 1
ATOM 1420 O O . GLY A 1 183 ? -2.037 -4.57 -2.256 1 88.75 183 GLY A O 1
ATOM 1421 N N . THR A 1 184 ? -0.088 -5.688 -2.494 1 92.38 184 THR A N 1
ATOM 1422 C CA . THR A 1 184 ? -0.261 -6.445 -1.259 1 92.38 184 THR A CA 1
ATOM 1423 C C . THR A 1 184 ? 1.002 -6.383 -0.406 1 92.38 184 THR A C 1
ATOM 1425 O O . THR A 1 184 ? 2.115 -6.488 -0.925 1 92.38 184 THR A O 1
ATOM 1428 N N . LEU A 1 185 ? 0.8 -6.164 0.928 1 93.25 185 LEU A N 1
ATOM 1429 C CA . LEU A 1 185 ? 1.924 -6.148 1.857 1 93.25 185 LEU A CA 1
ATOM 1430 C C . LEU A 1 185 ? 2.783 -7.398 1.692 1 93.25 185 LEU A C 1
ATOM 1432 O O . LEU A 1 185 ? 2.258 -8.5 1.509 1 93.25 185 LEU A O 1
ATOM 1436 N N . GLY A 1 186 ? 4.043 -7.258 1.767 1 96 186 GLY A N 1
ATOM 1437 C CA . GLY A 1 186 ? 4.988 -8.359 1.634 1 96 186 GLY A CA 1
ATOM 1438 C C . GLY A 1 186 ? 5.527 -8.516 0.225 1 96 186 GLY A C 1
ATOM 1439 O O . GLY A 1 186 ? 6.566 -9.141 0.019 1 96 186 GLY A O 1
ATOM 1440 N N . PHE A 1 187 ? 4.828 -7.895 -0.738 1 96.94 187 PHE A N 1
ATOM 1441 C CA . PHE A 1 187 ? 5.184 -8.156 -2.127 1 96.94 187 PHE A CA 1
ATOM 1442 C C . PHE A 1 187 ? 5.562 -6.867 -2.844 1 96.94 187 PHE A C 1
ATOM 1444 O O . PHE A 1 187 ? 6.105 -6.898 -3.949 1 96.94 187 PHE A O 1
ATOM 1451 N N . LEU A 1 188 ? 5.363 -5.746 -2.236 1 96.19 188 LEU A N 1
ATOM 1452 C CA . LEU A 1 188 ? 5.523 -4.457 -2.9 1 96.19 188 LEU A CA 1
ATOM 1453 C C . LEU A 1 188 ? 6.996 -4.09 -3.029 1 96.19 188 LEU A C 1
ATOM 1455 O O . LEU A 1 188 ? 7.766 -4.246 -2.076 1 96.19 188 LEU A O 1
ATOM 1459 N N . ALA A 1 189 ? 7.355 -3.549 -4.172 1 96.75 189 ALA A N 1
ATOM 1460 C CA . ALA A 1 189 ? 8.727 -3.113 -4.434 1 96.75 189 ALA A CA 1
ATOM 1461 C C . ALA A 1 189 ? 9.023 -1.794 -3.729 1 96.75 189 ALA A C 1
ATOM 1463 O O . ALA A 1 189 ? 8.18 -0.9 -3.682 1 96.75 189 ALA A O 1
ATOM 1464 N N . PRO A 1 190 ? 10.258 -1.649 -3.256 1 95.31 190 PRO A N 1
ATOM 1465 C CA . PRO A 1 190 ? 10.609 -0.463 -2.473 1 95.31 190 PRO A CA 1
ATOM 1466 C C . PRO A 1 190 ? 10.445 0.835 -3.26 1 95.31 190 PRO A C 1
ATOM 1468 O O . PRO A 1 190 ? 9.945 1.827 -2.723 1 95.31 190 PRO A O 1
ATOM 1471 N N . GLU A 1 191 ? 10.867 0.88 -4.543 1 95.19 191 GLU A N 1
ATOM 1472 C CA . GLU A 1 191 ? 10.812 2.121 -5.312 1 95.19 191 GLU A CA 1
ATOM 1473 C C . GLU A 1 191 ? 9.375 2.537 -5.582 1 95.19 191 GLU A C 1
ATOM 1475 O O . GLU A 1 191 ? 9.062 3.729 -5.629 1 95.19 191 GLU A O 1
ATOM 1480 N N . TYR A 1 192 ? 8.484 1.59 -5.832 1 95 192 TYR A N 1
ATOM 1481 C CA . TYR A 1 192 ? 7.066 1.869 -6.027 1 95 192 TYR A CA 1
ATOM 1482 C C . TYR A 1 192 ? 6.457 2.502 -4.781 1 95 192 TYR A C 1
ATOM 1484 O O . TYR A 1 192 ? 5.762 3.518 -4.871 1 95 192 TYR A O 1
ATOM 1492 N N . VAL A 1 193 ? 6.754 1.956 -3.646 1 94.94 193 VAL A N 1
ATOM 1493 C CA . VAL A 1 193 ? 6.23 2.402 -2.359 1 94.94 193 VAL A CA 1
ATOM 1494 C C . VAL A 1 193 ? 6.75 3.803 -2.049 1 94.94 193 VAL A C 1
ATOM 1496 O O . VAL A 1 193 ? 5.992 4.672 -1.612 1 94.94 193 VAL A O 1
ATOM 1499 N N . ALA A 1 194 ? 7.98 4.023 -2.34 1 95 194 ALA A N 1
ATOM 1500 C CA . ALA A 1 194 ? 8.656 5.254 -1.932 1 95 194 ALA A CA 1
ATOM 1501 C C . ALA A 1 194 ? 8.312 6.406 -2.873 1 95 194 ALA A C 1
ATOM 1503 O O . ALA A 1 194 ? 8.273 7.566 -2.457 1 95 194 ALA A O 1
ATOM 1504 N N . THR A 1 195 ? 8.062 6.086 -4.207 1 94.5 195 THR A N 1
ATOM 1505 C CA . THR A 1 195 ? 7.996 7.18 -5.172 1 94.5 195 THR A CA 1
ATOM 1506 C C . THR A 1 195 ? 6.762 7.051 -6.055 1 94.5 195 THR A C 1
ATOM 1508 O O . THR A 1 195 ? 6.391 7.992 -6.758 1 94.5 195 THR A O 1
ATOM 1511 N N . GLY A 1 196 ? 6.164 5.895 -6.09 1 91.62 196 GLY A N 1
ATOM 1512 C CA . GLY A 1 196 ? 5.055 5.641 -6.996 1 91.62 196 GLY A CA 1
ATOM 1513 C C . GLY A 1 196 ? 5.496 5.129 -8.352 1 91.62 196 GLY A C 1
ATOM 1514 O O . GLY A 1 196 ? 4.668 4.875 -9.227 1 91.62 196 GLY A O 1
ATOM 1515 N N . LEU A 1 197 ? 6.789 4.902 -8.523 1 90.56 197 LEU A N 1
ATOM 1516 C CA . LEU A 1 197 ? 7.297 4.406 -9.797 1 90.56 197 LEU A CA 1
ATOM 1517 C C . LEU A 1 197 ? 6.875 2.957 -10.023 1 90.56 197 LEU A C 1
ATOM 1519 O O . LEU A 1 197 ? 7.254 2.07 -9.258 1 90.56 197 LEU A O 1
ATOM 1523 N N . ALA A 1 198 ? 6.059 2.775 -11.07 1 90.81 198 ALA A N 1
ATOM 1524 C CA . ALA A 1 198 ? 5.602 1.426 -11.391 1 90.81 198 ALA A CA 1
ATOM 1525 C C . ALA A 1 198 ? 6.062 1.005 -12.781 1 90.81 198 ALA A C 1
ATOM 1527 O O . ALA A 1 198 ? 5.406 1.314 -13.773 1 90.81 198 ALA A O 1
ATOM 1528 N N . THR A 1 199 ? 7.238 0.368 -12.859 1 94.25 199 THR A N 1
ATOM 1529 C CA . THR A 1 199 ? 7.723 -0.289 -14.07 1 94.25 199 THR A CA 1
ATOM 1530 C C . THR A 1 199 ? 7.586 -1.804 -13.953 1 94.25 199 THR A C 1
ATOM 1532 O O . THR A 1 199 ? 7.059 -2.311 -12.969 1 94.25 199 THR A O 1
ATOM 1535 N N . GLU A 1 200 ? 8.039 -2.514 -14.961 1 97.06 200 GLU A N 1
ATOM 1536 C CA . GLU A 1 200 ? 7.984 -3.971 -14.898 1 97.06 200 GLU A CA 1
ATOM 1537 C C . GLU A 1 200 ? 8.797 -4.5 -13.719 1 97.06 200 GLU A C 1
ATOM 1539 O O . GLU A 1 200 ? 8.578 -5.625 -13.258 1 97.06 200 GLU A O 1
ATOM 1544 N N . LYS A 1 201 ? 9.688 -3.68 -13.227 1 97.94 201 LYS A N 1
ATOM 1545 C CA . LYS A 1 201 ? 10.586 -4.09 -12.148 1 97.94 201 LYS A CA 1
ATOM 1546 C C . LYS A 1 201 ? 9.812 -4.336 -10.852 1 97.94 201 LYS A C 1
ATOM 1548 O O . LYS A 1 201 ? 10.25 -5.109 -10 1 97.94 201 LYS A O 1
ATOM 1553 N N . VAL A 1 202 ? 8.641 -3.684 -10.688 1 97 202 VAL A N 1
ATOM 1554 C CA . VAL A 1 202 ? 7.832 -3.912 -9.5 1 97 202 VAL A CA 1
ATOM 1555 C C . VAL A 1 202 ? 7.281 -5.336 -9.508 1 97 202 VAL A C 1
ATOM 1557 O O . VAL A 1 202 ? 7.227 -5.996 -8.469 1 97 202 VAL A O 1
ATOM 1560 N N . ASP A 1 203 ? 6.91 -5.828 -10.734 1 98.44 203 ASP A N 1
ATOM 1561 C CA . ASP A 1 203 ? 6.445 -7.203 -10.891 1 98.44 203 ASP A CA 1
ATOM 1562 C C . ASP A 1 203 ? 7.566 -8.195 -10.594 1 98.44 203 ASP A C 1
ATOM 1564 O O . ASP A 1 203 ? 7.332 -9.242 -9.977 1 98.44 203 ASP A O 1
ATOM 1568 N N . ILE A 1 204 ? 8.703 -7.828 -11.07 1 98.88 204 ILE A N 1
ATOM 1569 C CA . ILE A 1 204 ? 9.867 -8.695 -10.914 1 98.88 204 ILE A CA 1
ATOM 1570 C C . ILE A 1 204 ? 10.195 -8.859 -9.43 1 98.88 204 ILE A C 1
ATOM 1572 O O . ILE A 1 204 ? 10.445 -9.969 -8.961 1 98.88 204 ILE A O 1
ATOM 1576 N N . TYR A 1 205 ? 10.164 -7.766 -8.727 1 98.75 205 TYR A N 1
ATOM 1577 C CA . TYR A 1 205 ? 10.367 -7.832 -7.281 1 98.75 205 TYR A CA 1
ATOM 1578 C C . TYR A 1 205 ? 9.344 -8.75 -6.629 1 98.75 205 TYR A C 1
ATOM 1580 O O . TYR A 1 205 ? 9.703 -9.664 -5.887 1 98.75 205 TYR A O 1
ATOM 1588 N N . SER A 1 206 ? 8.055 -8.508 -6.891 1 98.5 206 SER A N 1
ATOM 1589 C CA . SER A 1 206 ? 6.965 -9.289 -6.312 1 98.5 206 SER A CA 1
ATOM 1590 C C . SER A 1 206 ? 7.113 -10.766 -6.648 1 98.5 206 SER A C 1
ATOM 1592 O O . SER A 1 206 ? 6.867 -11.625 -5.797 1 98.5 206 SER A O 1
ATOM 1594 N N . PHE A 1 207 ? 7.523 -11.047 -7.898 1 98.94 207 PHE A N 1
ATOM 1595 C CA . PHE A 1 207 ? 7.695 -12.438 -8.312 1 98.94 207 PHE A CA 1
ATOM 1596 C C . PHE A 1 207 ? 8.836 -13.094 -7.551 1 98.94 207 PHE A C 1
ATOM 1598 O O . PHE A 1 207 ? 8.766 -14.281 -7.219 1 98.94 207 PHE A O 1
ATOM 1605 N N . GLY A 1 208 ? 9.93 -12.328 -7.332 1 98.94 208 GLY A N 1
ATOM 1606 C CA . GLY A 1 208 ? 10.992 -12.844 -6.488 1 98.94 208 GLY A CA 1
ATOM 1607 C C . GLY A 1 208 ? 10.508 -13.297 -5.125 1 98.94 208 GLY A C 1
ATOM 1608 O O . GLY A 1 208 ? 10.945 -14.336 -4.617 1 98.94 208 GLY A O 1
ATOM 1609 N N . VAL A 1 209 ? 9.602 -12.531 -4.559 1 98.81 209 VAL A N 1
ATOM 1610 C CA . VAL A 1 209 ? 9.023 -12.898 -3.27 1 98.81 209 VAL A CA 1
ATOM 1611 C C . VAL A 1 209 ? 8.219 -14.188 -3.412 1 98.81 209 VAL A C 1
ATOM 1613 O O . VAL A 1 209 ? 8.297 -15.07 -2.553 1 98.81 209 VAL A O 1
ATOM 1616 N N . VAL A 1 210 ? 7.492 -14.344 -4.484 1 98.88 210 VAL A N 1
ATOM 1617 C CA . VAL A 1 210 ? 6.73 -15.562 -4.742 1 98.88 210 VAL A CA 1
ATOM 1618 C C . VAL A 1 210 ? 7.68 -16.75 -4.844 1 98.88 210 VAL A C 1
ATOM 1620 O O . VAL A 1 210 ? 7.402 -17.828 -4.305 1 98.88 210 VAL A O 1
ATOM 1623 N N . LEU A 1 211 ? 8.812 -16.547 -5.578 1 98.88 211 LEU A N 1
ATOM 1624 C CA . LEU A 1 211 ? 9.797 -17.625 -5.668 1 98.88 211 LEU A CA 1
ATOM 1625 C C . LEU A 1 211 ? 10.273 -18.047 -4.285 1 98.88 211 LEU A C 1
ATOM 1627 O O . LEU A 1 211 ? 10.438 -19.234 -4.012 1 98.88 211 LEU A O 1
ATOM 1631 N N . LEU A 1 212 ? 10.484 -17.078 -3.438 1 98.62 212 LEU A N 1
ATOM 1632 C CA . LEU A 1 212 ? 10.922 -17.391 -2.082 1 98.62 212 LEU A CA 1
ATOM 1633 C C . LEU A 1 212 ? 9.836 -18.125 -1.309 1 98.62 212 LEU A C 1
ATOM 1635 O O . LEU A 1 212 ? 10.133 -19 -0.482 1 98.62 212 LEU A O 1
ATOM 1639 N N . GLU A 1 213 ? 8.555 -17.781 -1.552 1 98.62 213 GLU A N 1
ATOM 1640 C CA . GLU A 1 213 ? 7.461 -18.547 -0.966 1 98.62 213 GLU A CA 1
ATOM 1641 C C . GLU A 1 213 ? 7.535 -20.016 -1.382 1 98.62 213 GLU A C 1
ATOM 1643 O O . GLU A 1 213 ? 7.352 -20.922 -0.555 1 98.62 213 GLU A O 1
ATOM 1648 N N . LEU A 1 214 ? 7.809 -20.25 -2.666 1 98.56 214 LEU A N 1
ATOM 1649 C CA . LEU A 1 214 ? 7.879 -21.594 -3.201 1 98.56 214 LEU A CA 1
ATOM 1650 C C . LEU A 1 214 ? 9 -22.391 -2.539 1 98.56 214 LEU A C 1
ATOM 1652 O O . LEU A 1 214 ? 8.859 -23.594 -2.297 1 98.56 214 LEU A O 1
ATOM 1656 N N . VAL A 1 215 ? 10.086 -21.719 -2.229 1 97.69 215 VAL A N 1
ATOM 1657 C CA . VAL A 1 215 ? 11.273 -22.359 -1.678 1 97.69 215 VAL A CA 1
ATOM 1658 C C . VAL A 1 215 ? 11.094 -22.562 -0.174 1 97.69 215 VAL A C 1
ATOM 1660 O O . VAL A 1 215 ? 11.359 -23.656 0.346 1 97.69 215 VAL A O 1
ATOM 1663 N N . THR A 1 216 ? 10.586 -21.531 0.541 1 97 216 THR A N 1
ATOM 1664 C CA . THR A 1 216 ? 10.625 -21.531 1.998 1 97 216 THR A CA 1
ATOM 1665 C C . THR A 1 216 ? 9.305 -22.031 2.58 1 97 216 THR A C 1
ATOM 1667 O O . THR A 1 216 ? 9.25 -22.438 3.742 1 97 216 THR A O 1
ATOM 1670 N N . GLY A 1 217 ? 8.242 -21.891 1.76 1 97.44 217 GLY A N 1
ATOM 1671 C CA . GLY A 1 217 ? 6.922 -22.219 2.283 1 97.44 217 GLY A CA 1
ATOM 1672 C C . GLY A 1 217 ? 6.414 -21.188 3.289 1 97.44 217 GLY A C 1
ATOM 1673 O O . GLY A 1 217 ? 5.539 -21.5 4.102 1 97.44 217 GLY A O 1
ATOM 1674 N N . ARG A 1 218 ? 7.02 -20.047 3.266 1 96.44 218 ARG A N 1
ATOM 1675 C CA . ARG A 1 218 ? 6.652 -19.016 4.234 1 96.44 218 ARG A CA 1
ATOM 1676 C C . ARG A 1 218 ? 6.039 -17.797 3.545 1 96.44 218 ARG A C 1
ATOM 1678 O O . ARG A 1 218 ? 6.512 -17.375 2.49 1 96.44 218 ARG A O 1
ATOM 1685 N N . HIS A 1 219 ? 4.93 -17.375 4.141 1 96.81 219 HIS A N 1
ATOM 1686 C CA . HIS A 1 219 ? 4.316 -16.141 3.664 1 96.81 219 HIS A CA 1
ATOM 1687 C C . HIS A 1 219 ? 5.102 -14.914 4.133 1 96.81 219 HIS A C 1
ATOM 1689 O O . HIS A 1 219 ? 5.551 -14.859 5.277 1 96.81 219 HIS A O 1
ATOM 1695 N N . PRO A 1 220 ? 5.273 -13.891 3.316 1 96.5 220 PRO A N 1
ATOM 1696 C CA . PRO A 1 220 ? 6.113 -12.75 3.693 1 96.5 220 PRO A CA 1
ATOM 1697 C C . PRO A 1 220 ? 5.578 -12 4.91 1 96.5 220 PRO A C 1
ATOM 1699 O O . PRO A 1 220 ? 6.332 -11.281 5.574 1 96.5 220 PRO A O 1
ATOM 1702 N N . CYS A 1 221 ? 4.285 -12.133 5.207 1 94.25 221 CYS A N 1
ATOM 1703 C CA . CYS A 1 221 ? 3.713 -11.445 6.355 1 94.25 221 CYS A CA 1
ATOM 1704 C C . CYS A 1 221 ? 3.412 -12.422 7.488 1 94.25 221 CYS A C 1
ATOM 1706 O O . CYS A 1 221 ? 2.529 -12.172 8.312 1 94.25 221 CYS A O 1
ATOM 1708 N N . ASP A 1 222 ? 4.07 -13.516 7.418 1 93.12 222 ASP A N 1
ATOM 1709 C CA . ASP A 1 222 ? 3.857 -14.422 8.547 1 93.12 222 ASP A CA 1
ATOM 1710 C C . ASP A 1 222 ? 4.48 -13.859 9.82 1 93.12 222 ASP A C 1
ATOM 1712 O O . ASP A 1 222 ? 5.152 -12.828 9.789 1 93.12 222 ASP A O 1
ATOM 1716 N N . ASN A 1 223 ? 4.23 -14.469 10.969 1 91.62 223 ASN A N 1
ATOM 1717 C CA . ASN A 1 223 ? 4.578 -13.922 12.281 1 91.62 223 ASN A CA 1
ATOM 1718 C C . ASN A 1 223 ? 6.09 -13.828 12.461 1 91.62 223 ASN A C 1
ATOM 1720 O O . ASN A 1 223 ? 6.582 -12.922 13.141 1 91.62 223 ASN A O 1
ATOM 1724 N N . LEU A 1 224 ? 6.766 -14.711 11.852 1 89 224 LEU A N 1
ATOM 1725 C CA . LEU A 1 224 ? 8.219 -14.703 11.961 1 89 224 LEU A CA 1
ATOM 1726 C C . LEU A 1 224 ? 8.797 -13.383 11.445 1 89 224 LEU A C 1
ATOM 1728 O O . LEU A 1 224 ? 9.586 -12.734 12.133 1 89 224 LEU A O 1
ATOM 1732 N N . PHE A 1 225 ? 8.344 -13.023 10.336 1 91.25 225 PHE A N 1
ATOM 1733 C CA . PHE A 1 225 ? 8.852 -11.812 9.703 1 91.25 225 PHE A CA 1
ATOM 1734 C C . PHE A 1 225 ? 8.242 -10.57 10.328 1 91.25 225 PHE A C 1
ATOM 1736 O O . PHE A 1 225 ? 8.93 -9.562 10.531 1 91.25 225 PHE A O 1
ATOM 1743 N N . LYS A 1 226 ? 7.02 -10.633 10.664 1 89.88 226 LYS A N 1
ATOM 1744 C CA . LYS A 1 226 ? 6.348 -9.508 11.312 1 89.88 226 LYS A CA 1
ATOM 1745 C C . LYS A 1 226 ? 7.02 -9.164 12.641 1 89.88 226 LYS A C 1
ATOM 1747 O O . LYS A 1 226 ? 7.258 -7.988 12.93 1 89.88 226 LYS A O 1
ATOM 1752 N N . ASP A 1 227 ? 7.359 -10.156 13.406 1 88.25 227 ASP A N 1
ATOM 1753 C CA . ASP A 1 227 ? 7.949 -9.961 14.727 1 88.25 227 ASP A CA 1
ATOM 1754 C C . ASP A 1 227 ? 9.359 -9.383 14.625 1 88.25 227 ASP A C 1
ATOM 1756 O O . ASP A 1 227 ? 9.758 -8.555 15.438 1 88.25 227 ASP A O 1
ATOM 1760 N N . SER A 1 228 ? 10.055 -9.805 13.617 1 88.5 228 SER A N 1
ATOM 1761 C CA . SER A 1 228 ? 11.438 -9.367 13.477 1 88.5 228 SER A CA 1
ATOM 1762 C C . SER A 1 228 ? 11.531 -8.055 12.711 1 88.5 228 SER A C 1
ATOM 1764 O O . SER A 1 228 ? 12.523 -7.328 12.82 1 88.5 228 SER A O 1
ATOM 1766 N N . GLY A 1 229 ? 10.609 -7.863 11.914 1 90.25 229 GLY A N 1
ATOM 1767 C CA . GLY A 1 229 ? 10.648 -6.707 11.031 1 90.25 229 GLY A CA 1
ATOM 1768 C C . GLY A 1 229 ? 11.562 -6.902 9.836 1 90.25 229 GLY A C 1
ATOM 1769 O O . GLY A 1 229 ? 11.867 -5.945 9.117 1 90.25 229 GLY A O 1
ATOM 1770 N N . ILE A 1 230 ? 12.008 -8.094 9.719 1 92.94 230 ILE A N 1
ATOM 1771 C CA . ILE A 1 230 ? 12.906 -8.422 8.617 1 92.94 230 ILE A CA 1
ATOM 1772 C C . ILE A 1 230 ? 12.117 -9.102 7.496 1 92.94 230 ILE A C 1
ATOM 1774 O O . ILE A 1 230 ? 11.398 -10.07 7.734 1 92.94 230 ILE A O 1
ATOM 1778 N N . SER A 1 231 ? 12.258 -8.586 6.316 1 96.38 231 SER A N 1
ATOM 1779 C CA . SER A 1 231 ? 11.5 -9.109 5.184 1 96.38 231 SER A CA 1
ATOM 1780 C C . SER A 1 231 ? 11.953 -10.516 4.812 1 96.38 231 SER A C 1
ATOM 1782 O O . SER A 1 231 ? 13.078 -10.914 5.137 1 96.38 231 SER A O 1
ATOM 1784 N N . LEU A 1 232 ? 11.109 -11.227 4.133 1 97.31 232 LEU A N 1
ATOM 1785 C CA . LEU A 1 232 ? 11.422 -12.578 3.67 1 97.31 232 LEU A CA 1
ATOM 1786 C C . LEU A 1 232 ? 12.688 -12.578 2.814 1 97.31 232 LEU A C 1
ATOM 1788 O O . LEU A 1 232 ? 13.617 -13.336 3.08 1 97.31 232 LEU A O 1
ATOM 1792 N N . PRO A 1 233 ? 12.867 -11.68 1.79 1 97.44 233 PRO A N 1
ATOM 1793 C CA . PRO A 1 233 ? 14.109 -11.68 1.012 1 97.44 233 PRO A CA 1
ATOM 1794 C C . PRO A 1 233 ? 15.344 -11.414 1.87 1 97.44 233 PRO A C 1
ATOM 1796 O O . PRO A 1 233 ? 16.375 -12.086 1.709 1 97.44 233 PRO A O 1
ATOM 1799 N N . GLN A 1 234 ? 15.227 -10.5 2.766 1 95.31 234 GLN A N 1
ATOM 1800 C CA . GLN A 1 234 ? 16.375 -10.18 3.617 1 95.31 234 GLN A CA 1
ATOM 1801 C C . GLN A 1 234 ? 16.703 -11.336 4.551 1 95.31 234 GLN A C 1
ATOM 1803 O O . GLN A 1 234 ? 17.875 -11.625 4.801 1 95.31 234 GLN A O 1
ATOM 1808 N N . SER A 1 235 ? 15.688 -11.922 5.121 1 94.12 235 SER A N 1
ATOM 1809 C CA . SER A 1 235 ? 15.898 -13.078 5.988 1 94.12 235 SER A CA 1
ATOM 1810 C C . SER A 1 235 ? 16.641 -14.188 5.258 1 94.12 235 SER A C 1
ATOM 1812 O O . SER A 1 235 ? 17.578 -14.773 5.797 1 94.12 235 SER A O 1
ATOM 1814 N N . VAL A 1 236 ? 16.219 -14.445 4.043 1 95.75 236 VAL A N 1
ATOM 1815 C CA . VAL A 1 236 ? 16.859 -15.484 3.24 1 95.75 236 VAL A CA 1
ATOM 1816 C C . VAL A 1 236 ? 18.297 -15.086 2.943 1 95.75 236 VAL A C 1
ATOM 1818 O O . VAL A 1 236 ? 19.219 -15.922 3.033 1 95.75 236 VAL A O 1
ATOM 1821 N N . ARG A 1 237 ? 18.578 -13.828 2.602 1 93.88 237 ARG A N 1
ATOM 1822 C CA . ARG A 1 237 ? 19.938 -13.352 2.373 1 93.88 237 ARG A CA 1
ATOM 1823 C C . ARG A 1 237 ? 20.812 -13.586 3.604 1 93.88 237 ARG A C 1
ATOM 1825 O O . ARG A 1 237 ? 21.953 -14.055 3.486 1 93.88 237 ARG A O 1
ATOM 1832 N N . ASN A 1 238 ? 20.234 -13.273 4.738 1 90.62 238 ASN A N 1
ATOM 1833 C CA . ASN A 1 238 ? 20.969 -13.445 5.988 1 90.62 238 ASN A CA 1
ATOM 1834 C C . ASN A 1 238 ? 21.312 -14.914 6.246 1 90.62 238 ASN A C 1
ATOM 1836 O O . ASN A 1 238 ? 22.391 -15.227 6.73 1 90.62 238 ASN A O 1
ATOM 1840 N N . MET A 1 239 ? 20.438 -15.758 5.918 1 88.88 239 MET A N 1
ATOM 1841 C CA . MET A 1 239 ? 20.594 -17.188 6.219 1 88.88 239 MET A CA 1
ATOM 1842 C C . MET A 1 239 ? 21.562 -17.844 5.242 1 88.88 239 MET A C 1
ATOM 1844 O O . MET A 1 239 ? 22.328 -18.734 5.625 1 88.88 239 MET A O 1
ATOM 1848 N N . ILE A 1 240 ? 21.469 -17.562 4 1 86.12 240 ILE A N 1
ATOM 1849 C CA . ILE A 1 240 ? 22.328 -18.156 2.988 1 86.12 240 ILE A CA 1
ATOM 1850 C C . ILE A 1 240 ? 23.781 -17.781 3.256 1 86.12 240 ILE A C 1
ATOM 1852 O O . ILE A 1 240 ? 24.703 -18.562 3.006 1 86.12 240 ILE A O 1
ATOM 1856 N N . ASP A 1 241 ? 24.047 -16.641 3.629 1 76.31 241 ASP A N 1
ATOM 1857 C CA . ASP A 1 241 ? 25.406 -16.219 3.977 1 76.31 241 ASP A CA 1
ATOM 1858 C C . ASP A 1 241 ? 26.016 -17.125 5.035 1 76.31 241 ASP A C 1
ATOM 1860 O O . ASP A 1 241 ? 27.219 -17.359 5.043 1 76.31 241 ASP A O 1
ATOM 1864 N N . GLU A 1 242 ? 25.234 -17.75 5.688 1 68.81 242 GLU A N 1
ATOM 1865 C CA . GLU A 1 242 ? 25.719 -18.672 6.715 1 68.81 242 GLU A CA 1
ATOM 1866 C C . GLU A 1 242 ? 25.797 -20.094 6.188 1 68.81 242 GLU A C 1
ATOM 1868 O O . GLU A 1 242 ? 26.125 -21.031 6.93 1 68.81 242 GLU A O 1
ATOM 1873 N N . LYS A 1 243 ? 25.625 -20.312 4.91 1 65.56 243 LYS A N 1
ATOM 1874 C CA . LYS A 1 243 ? 25.953 -21.422 4.023 1 65.56 243 LYS A CA 1
ATOM 1875 C C . LYS A 1 243 ? 25.016 -22.594 4.25 1 65.56 243 LYS A C 1
ATOM 1877 O O . LYS A 1 243 ? 25.391 -23.75 4.039 1 65.56 243 LYS A O 1
ATOM 1882 N N . ASN A 1 244 ? 23.875 -22.359 4.645 1 71.38 244 ASN A N 1
ATOM 1883 C CA . ASN A 1 244 ? 23.031 -23.547 4.738 1 71.38 244 ASN A CA 1
ATOM 1884 C C . ASN A 1 244 ? 21.688 -23.344 4.043 1 71.38 244 ASN A C 1
ATOM 1886 O O . ASN A 1 244 ? 20.781 -22.703 4.594 1 71.38 244 ASN A O 1
ATOM 1890 N N . LEU A 1 245 ? 21.562 -23.844 2.764 1 79.5 245 LEU A N 1
ATOM 1891 C CA . LEU A 1 245 ? 20.328 -23.766 1.997 1 79.5 245 LEU A CA 1
ATOM 1892 C C . LEU A 1 245 ? 19.203 -24.516 2.709 1 79.5 245 LEU A C 1
ATOM 1894 O O . LEU A 1 245 ? 18.047 -24.125 2.621 1 79.5 245 LEU A O 1
ATOM 1898 N N . ALA A 1 246 ? 19.578 -25.531 3.404 1 83.06 246 ALA A N 1
ATOM 1899 C CA . ALA A 1 246 ? 18.594 -26.375 4.082 1 83.06 246 ALA A CA 1
ATOM 1900 C C . ALA A 1 246 ? 17.797 -25.578 5.113 1 83.06 246 ALA A C 1
ATOM 1902 O O . ALA A 1 246 ? 16.625 -25.875 5.371 1 83.06 246 ALA A O 1
ATOM 1903 N N . VAL A 1 247 ? 18.438 -24.516 5.582 1 86.5 247 VAL A N 1
ATOM 1904 C CA . VAL A 1 247 ? 17.812 -23.734 6.641 1 86.5 247 VAL A CA 1
ATOM 1905 C C . VAL A 1 247 ? 16.688 -22.875 6.055 1 86.5 247 VAL A C 1
ATOM 1907 O O . VAL A 1 247 ? 15.719 -22.547 6.746 1 86.5 247 VAL A O 1
ATOM 1910 N N . VAL A 1 248 ? 16.766 -22.625 4.781 1 91.31 248 VAL A N 1
ATOM 1911 C CA . VAL A 1 248 ? 15.797 -21.75 4.137 1 91.31 248 VAL A CA 1
ATOM 1912 C C . VAL A 1 248 ? 14.664 -22.578 3.545 1 91.31 248 VAL A C 1
ATOM 1914 O O . VAL A 1 248 ? 13.555 -22.078 3.361 1 91.31 248 VAL A O 1
ATOM 1917 N N . LEU A 1 249 ? 14.922 -23.828 3.34 1 94.5 249 LEU A N 1
ATOM 1918 C CA . LEU A 1 249 ? 14 -24.703 2.629 1 94.5 249 LEU A CA 1
ATOM 1919 C C . LEU A 1 249 ? 12.789 -25.031 3.496 1 94.5 249 LEU A C 1
ATOM 1921 O O . LEU A 1 249 ? 12.93 -25.25 4.703 1 94.5 249 LEU A O 1
ATOM 1925 N N . ASP A 1 250 ? 11.617 -25.016 2.881 1 96.38 250 ASP A N 1
ATOM 1926 C CA . ASP A 1 250 ? 10.438 -25.578 3.516 1 96.38 250 ASP A CA 1
ATOM 1927 C C . ASP A 1 250 ? 10.742 -26.953 4.117 1 96.38 250 ASP A C 1
ATOM 1929 O O . ASP A 1 250 ? 11.32 -27.812 3.447 1 96.38 250 ASP A O 1
ATOM 1933 N N . GLY A 1 251 ? 10.398 -27.109 5.336 1 94.5 251 GLY A N 1
ATOM 1934 C CA . GLY A 1 251 ? 10.648 -28.359 6.023 1 94.5 251 GLY A CA 1
ATOM 1935 C C . GLY A 1 251 ? 10.125 -29.562 5.273 1 94.5 251 GLY A C 1
ATOM 1936 O O . GLY A 1 251 ? 10.719 -30.641 5.328 1 94.5 251 GLY A O 1
ATOM 1937 N N . LEU A 1 252 ? 9.102 -29.422 4.516 1 94.56 252 LEU A N 1
ATOM 1938 C CA . LEU A 1 252 ? 8.461 -30.5 3.768 1 94.56 252 LEU A CA 1
ATOM 1939 C C . LEU A 1 252 ? 9.352 -30.969 2.613 1 94.56 252 LEU A C 1
ATOM 1941 O O . LEU A 1 252 ? 9.148 -32.062 2.066 1 94.56 252 LEU A O 1
ATOM 1945 N N . LEU A 1 253 ? 10.273 -30.078 2.264 1 94.88 253 LEU A N 1
ATOM 1946 C CA . LEU A 1 253 ? 11.055 -30.344 1.065 1 94.88 253 LEU A CA 1
ATOM 1947 C C . LEU A 1 253 ? 12.445 -30.875 1.431 1 94.88 253 LEU A C 1
ATOM 1949 O O . LEU A 1 253 ? 13.18 -31.359 0.564 1 94.88 253 LEU A O 1
ATOM 1953 N N . VAL A 1 254 ? 12.828 -30.75 2.65 1 91.12 254 VAL A N 1
ATOM 1954 C CA . VAL A 1 254 ? 14.172 -31.125 3.08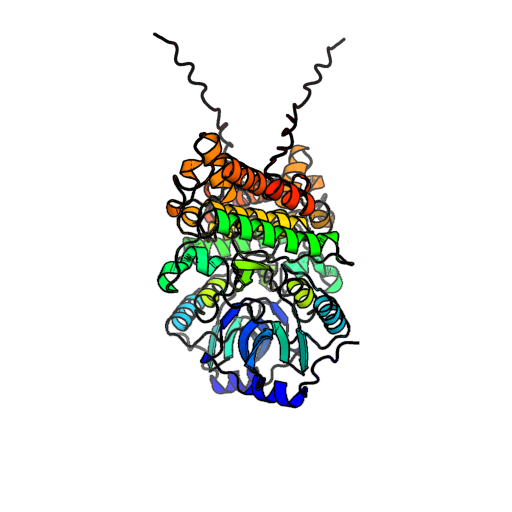2 1 91.12 254 VAL A CA 1
ATOM 1955 C C . VAL A 1 254 ? 14.438 -32.594 2.73 1 91.12 254 VAL A C 1
ATOM 1957 O O . VAL A 1 254 ? 13.625 -33.469 3.041 1 91.12 254 VAL A O 1
ATOM 1960 N N . GLY A 1 255 ? 15.469 -32.781 2.053 1 89.56 255 GLY A N 1
ATOM 1961 C CA . GLY A 1 255 ? 15.875 -34.125 1.7 1 89.56 255 GLY A CA 1
ATOM 1962 C C . GLY A 1 255 ? 15.164 -34.656 0.469 1 89.56 255 GLY A C 1
ATOM 1963 O O . GLY A 1 255 ? 15.406 -35.812 0.05 1 89.56 255 GLY A O 1
ATOM 1964 N N . THR A 1 256 ? 14.297 -33.875 -0.152 1 91.56 256 THR A N 1
ATOM 1965 C CA . THR A 1 256 ? 13.5 -34.375 -1.261 1 91.56 256 THR A CA 1
ATOM 1966 C C . THR A 1 256 ? 13.742 -33.562 -2.527 1 91.56 256 THR A C 1
ATOM 1968 O O . THR A 1 256 ? 13.133 -33.812 -3.566 1 91.56 256 THR A O 1
ATOM 1971 N N . CYS A 1 257 ? 14.57 -32.562 -2.453 1 90.19 257 CYS A N 1
ATOM 1972 C CA . CYS A 1 257 ? 14.75 -31.719 -3.613 1 90.19 257 CYS A CA 1
ATOM 1973 C C . CYS A 1 257 ? 16.219 -31.609 -3.994 1 90.19 257 CYS A C 1
ATOM 1975 O O . CYS A 1 257 ? 17.109 -31.797 -3.148 1 90.19 257 CYS A O 1
ATOM 1977 N N . PRO A 1 258 ? 16.484 -31.516 -5.27 1 90.62 258 PRO A N 1
ATOM 1978 C CA . PRO A 1 258 ? 17.875 -31.312 -5.703 1 90.62 258 PRO A CA 1
ATOM 1979 C C . PRO A 1 258 ? 18.438 -29.953 -5.254 1 90.62 258 PRO A C 1
ATOM 1981 O O . PRO A 1 258 ? 17.906 -28.906 -5.613 1 90.62 258 PRO A O 1
ATOM 1984 N N . ASP A 1 259 ? 19.516 -30 -4.57 1 87.31 259 ASP A N 1
ATOM 1985 C CA . ASP A 1 259 ? 20.125 -28.812 -3.998 1 87.31 259 ASP A CA 1
ATOM 1986 C C . ASP A 1 259 ? 20.438 -27.781 -5.086 1 87.31 259 ASP A C 1
ATOM 1988 O O . ASP A 1 259 ? 20.25 -26.578 -4.887 1 87.31 259 ASP A O 1
ATOM 1992 N N . GLU A 1 260 ? 20.891 -28.234 -6.172 1 89.19 260 GLU A N 1
ATOM 1993 C CA . GLU A 1 260 ? 21.312 -27.328 -7.246 1 89.19 260 GLU A CA 1
ATOM 1994 C C . GLU A 1 260 ? 20.141 -26.547 -7.809 1 89.19 260 GLU A C 1
ATOM 1996 O O . GLU A 1 260 ? 20.25 -25.344 -8.055 1 89.19 260 GLU A O 1
ATOM 2001 N N . GLU A 1 261 ? 19.062 -27.234 -8.008 1 92.31 261 GLU A N 1
ATOM 2002 C CA . GLU A 1 261 ? 17.875 -26.578 -8.547 1 92.31 261 GLU A CA 1
ATOM 2003 C C . GLU A 1 261 ? 17.312 -25.562 -7.547 1 92.31 261 GLU A C 1
ATOM 2005 O O . GLU A 1 261 ? 16.938 -24.453 -7.93 1 92.31 261 GLU A O 1
ATOM 2010 N N . VAL A 1 262 ? 17.312 -25.969 -6.348 1 93.44 262 VAL A N 1
ATOM 2011 C CA . VAL A 1 262 ? 16.828 -25.078 -5.293 1 93.44 262 VAL A CA 1
ATOM 2012 C C . VAL A 1 262 ? 17.703 -23.844 -5.23 1 93.44 262 VAL A C 1
ATOM 2014 O O . VAL A 1 262 ? 17.203 -22.719 -5.098 1 93.44 262 VAL A O 1
ATOM 2017 N N . ALA A 1 263 ? 18.969 -24.047 -5.359 1 92.88 263 ALA A N 1
ATOM 2018 C CA . ALA A 1 263 ? 19.906 -22.922 -5.324 1 92.88 263 ALA A CA 1
ATOM 2019 C C . ALA A 1 263 ? 19.625 -21.938 -6.449 1 92.88 263 ALA A C 1
ATOM 2021 O O . ALA A 1 263 ? 19.703 -20.719 -6.246 1 92.88 263 ALA A O 1
ATOM 2022 N N . VAL A 1 264 ? 19.312 -22.422 -7.613 1 95.25 264 VAL A N 1
ATOM 2023 C CA . VAL A 1 264 ? 19 -21.578 -8.75 1 95.25 264 VAL A CA 1
ATOM 2024 C C . VAL A 1 264 ? 17.766 -20.734 -8.43 1 95.25 264 VAL A C 1
ATOM 2026 O O . VAL A 1 264 ? 17.734 -19.531 -8.703 1 95.25 264 VAL A O 1
ATOM 2029 N N . PHE A 1 265 ? 16.75 -21.344 -7.828 1 97.06 265 PHE A N 1
ATOM 2030 C CA . PHE A 1 265 ? 15.523 -20.641 -7.469 1 97.06 265 PHE A CA 1
ATOM 2031 C C . PHE A 1 265 ? 15.812 -19.547 -6.434 1 97.06 265 PHE A C 1
ATOM 2033 O O . PHE A 1 265 ? 15.32 -18.422 -6.547 1 97.06 265 PHE A O 1
ATOM 2040 N N . VAL A 1 266 ? 16.609 -19.891 -5.461 1 96.56 266 VAL A N 1
ATOM 2041 C CA . VAL A 1 266 ? 16.953 -18.938 -4.406 1 96.56 266 VAL A CA 1
ATOM 2042 C C . VAL A 1 266 ? 17.75 -17.781 -4.992 1 96.56 266 VAL A C 1
ATOM 2044 O O . VAL A 1 266 ? 17.422 -16.609 -4.746 1 96.56 266 VAL A O 1
ATOM 2047 N N . ASP A 1 267 ? 18.703 -18.109 -5.836 1 95.88 267 ASP A N 1
ATOM 2048 C CA . ASP A 1 267 ? 19.531 -17.062 -6.453 1 95.88 267 ASP A CA 1
ATOM 2049 C C . ASP A 1 267 ? 18.688 -16.156 -7.34 1 95.88 267 ASP A C 1
ATOM 2051 O O . ASP A 1 267 ? 18.859 -14.93 -7.312 1 95.88 267 ASP A O 1
ATOM 2055 N N . THR A 1 268 ? 17.891 -16.75 -8.117 1 98.19 268 THR A N 1
ATOM 2056 C CA . THR A 1 268 ? 17 -15.984 -8.992 1 98.19 268 THR A CA 1
ATOM 2057 C C . THR A 1 268 ? 16.094 -15.086 -8.172 1 98.19 268 THR A C 1
ATOM 2059 O O . THR A 1 268 ? 15.906 -13.906 -8.5 1 98.19 268 THR A O 1
ATOM 2062 N N . ALA A 1 269 ? 15.516 -15.625 -7.117 1 98.56 269 ALA A N 1
ATOM 2063 C CA . ALA A 1 269 ? 14.625 -14.859 -6.25 1 98.56 269 ALA A CA 1
ATOM 2064 C C . ALA A 1 269 ? 15.344 -13.664 -5.641 1 98.56 269 ALA A C 1
ATOM 2066 O O . ALA A 1 269 ? 14.805 -12.555 -5.613 1 98.56 269 ALA A O 1
ATOM 2067 N N . LEU A 1 270 ? 16.531 -13.898 -5.188 1 97.62 270 LEU A N 1
ATOM 2068 C CA . LEU A 1 270 ? 17.297 -12.828 -4.566 1 97.62 270 LEU A CA 1
ATOM 2069 C C . LEU A 1 270 ? 17.734 -11.797 -5.602 1 97.62 270 LEU A C 1
ATOM 2071 O O . LEU A 1 270 ? 17.797 -10.602 -5.301 1 97.62 270 LEU A O 1
ATOM 2075 N N . PHE A 1 271 ? 18 -12.281 -6.844 1 98.31 271 PHE A N 1
ATOM 2076 C CA . PHE A 1 271 ? 18.266 -11.383 -7.965 1 98.31 271 PHE A CA 1
ATOM 2077 C C . PHE A 1 271 ? 17.047 -10.5 -8.242 1 98.31 271 PHE A C 1
ATOM 2079 O O . PHE A 1 271 ? 17.188 -9.281 -8.383 1 98.31 271 PHE A O 1
ATOM 2086 N N . CYS A 1 272 ? 15.906 -11.016 -8.203 1 98.81 272 CYS A N 1
ATOM 2087 C CA . CYS A 1 272 ? 14.648 -10.32 -8.477 1 98.81 272 CYS A CA 1
ATOM 2088 C C . CYS A 1 272 ? 14.336 -9.305 -7.383 1 98.81 272 CYS A C 1
ATOM 2090 O O . CYS A 1 272 ? 13.695 -8.281 -7.645 1 98.81 272 CYS A O 1
ATOM 2092 N N . THR A 1 273 ? 14.789 -9.547 -6.16 1 98.5 273 THR A N 1
ATOM 2093 C CA . THR A 1 273 ? 14.383 -8.727 -5.023 1 98.5 273 THR A CA 1
ATOM 2094 C C . THR A 1 273 ? 15.5 -7.773 -4.621 1 98.5 273 THR A C 1
ATOM 2096 O O . THR A 1 273 ? 15.57 -7.34 -3.469 1 98.5 273 THR A O 1
ATOM 2099 N N . SER A 1 274 ? 16.406 -7.559 -5.566 1 97.12 274 SER A N 1
ATOM 2100 C CA . SER A 1 274 ? 17.391 -6.516 -5.324 1 97.12 274 SER A CA 1
ATOM 2101 C C . SER A 1 274 ? 16.734 -5.191 -4.953 1 97.12 274 SER A C 1
ATOM 2103 O O . SER A 1 274 ? 15.672 -4.855 -5.484 1 97.12 274 SER A O 1
ATOM 2105 N N . SER A 1 275 ? 17.359 -4.426 -4.109 1 92.06 275 SER A N 1
ATOM 2106 C CA . SER A 1 275 ? 16.781 -3.18 -3.605 1 92.06 275 SER A CA 1
ATOM 2107 C C . SER A 1 275 ? 16.625 -2.152 -4.719 1 92.06 275 SER A C 1
ATOM 2109 O O . SER A 1 275 ? 15.633 -1.434 -4.777 1 92.06 275 SER A O 1
ATOM 2111 N N . LEU A 1 276 ? 17.625 -2.123 -5.633 1 92.62 276 LEU A N 1
ATOM 2112 C CA . LEU A 1 276 ? 17.578 -1.189 -6.754 1 92.62 276 LEU A CA 1
ATOM 2113 C C . LEU A 1 276 ? 16.938 -1.839 -7.977 1 92.62 276 LEU A C 1
ATOM 2115 O O . LEU A 1 276 ? 17.344 -2.924 -8.398 1 92.62 276 LEU A O 1
ATOM 2119 N N . PRO A 1 277 ? 15.953 -1.212 -8.5 1 95.88 277 PRO A N 1
ATOM 2120 C CA . PRO A 1 277 ? 15.266 -1.798 -9.656 1 95.88 277 PRO A CA 1
ATOM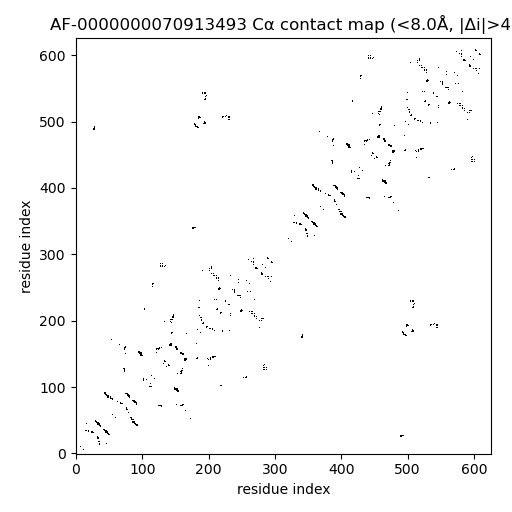 2121 C C . PRO A 1 277 ? 16.219 -2.094 -10.812 1 95.88 277 PRO A C 1
ATOM 2123 O O . PRO A 1 277 ? 16.047 -3.092 -11.523 1 95.88 277 PRO A O 1
ATOM 2126 N N . SER A 1 278 ? 17.281 -1.274 -11.031 1 94.88 278 SER A N 1
ATOM 2127 C CA . SER A 1 278 ? 18.188 -1.443 -12.148 1 94.88 278 SER A CA 1
ATOM 2128 C C . SER A 1 278 ? 19.031 -2.709 -11.992 1 94.88 278 SER A C 1
ATOM 2130 O O . SER A 1 278 ? 19.625 -3.193 -12.961 1 94.88 278 SER A O 1
ATOM 2132 N N . HIS A 1 279 ? 19.078 -3.232 -10.805 1 97.06 279 HIS A N 1
ATOM 2133 C CA . HIS A 1 279 ? 19.875 -4.43 -10.531 1 97.06 279 HIS A CA 1
ATOM 2134 C C . HIS A 1 279 ? 19.031 -5.691 -10.68 1 97.06 279 HIS A C 1
ATOM 2136 O O . HIS A 1 279 ? 19.547 -6.805 -10.547 1 97.06 279 HIS A O 1
ATOM 2142 N N . ARG A 1 280 ? 17.766 -5.562 -10.992 1 98.25 280 ARG A N 1
ATOM 2143 C CA . ARG A 1 280 ? 16.875 -6.715 -11.141 1 98.25 280 ARG A CA 1
ATOM 2144 C C . ARG A 1 280 ? 16.891 -7.227 -12.578 1 98.25 280 ARG A C 1
ATOM 2146 O O . ARG A 1 280 ? 17.094 -6.453 -13.516 1 98.25 280 ARG A O 1
ATOM 2153 N N . PRO A 1 281 ? 16.703 -8.469 -12.758 1 98.31 281 PRO A N 1
ATOM 2154 C CA . PRO A 1 281 ? 16.656 -9.023 -14.109 1 98.31 281 PRO A CA 1
ATOM 2155 C C . PRO A 1 281 ? 15.359 -8.672 -14.844 1 98.31 281 PRO A C 1
ATOM 2157 O O . PRO A 1 281 ? 14.477 -8.023 -14.266 1 98.31 281 PRO A O 1
ATOM 2160 N N . SER A 1 282 ? 15.305 -8.953 -16.094 1 98.25 282 SER A N 1
ATOM 2161 C CA . SER A 1 282 ? 14.031 -9 -16.812 1 98.25 282 SER A CA 1
ATOM 2162 C C . SER A 1 282 ? 13.32 -10.328 -16.609 1 98.25 282 SER A C 1
ATOM 2164 O O . SER A 1 282 ? 13.945 -11.312 -16.188 1 98.25 282 SER A O 1
ATOM 2166 N N . MET A 1 283 ? 12.031 -10.383 -16.906 1 98.44 283 MET A N 1
ATOM 2167 C CA . MET A 1 283 ? 11.336 -11.656 -16.75 1 98.44 283 MET A CA 1
ATOM 2168 C C . MET A 1 283 ? 11.836 -12.672 -17.766 1 98.44 283 MET A C 1
ATOM 2170 O O . MET A 1 283 ? 11.836 -13.875 -17.484 1 98.44 283 MET A O 1
ATOM 2174 N N . ALA A 1 284 ? 12.289 -12.195 -18.906 1 97.81 284 ALA A N 1
ATOM 2175 C CA . ALA A 1 284 ? 12.898 -13.102 -19.859 1 97.81 284 ALA A CA 1
ATOM 2176 C C . ALA A 1 284 ? 14.133 -13.781 -19.281 1 97.81 284 ALA A C 1
ATOM 2178 O O . ALA A 1 284 ? 14.312 -14.992 -19.438 1 97.81 284 ALA A O 1
ATOM 2179 N N . GLN A 1 285 ? 14.945 -12.992 -18.625 1 98.19 285 GLN A N 1
ATOM 2180 C CA . GLN A 1 285 ? 16.125 -13.539 -17.953 1 98.19 285 GLN A CA 1
ATOM 2181 C C . GLN A 1 285 ? 15.719 -14.516 -16.844 1 98.19 285 GLN A C 1
ATOM 2183 O O . GLN A 1 285 ? 16.359 -15.562 -16.672 1 98.19 285 GLN A O 1
ATOM 2188 N N . VAL A 1 286 ? 14.695 -14.203 -16.141 1 98.69 286 VAL A N 1
ATOM 2189 C CA . VAL A 1 286 ? 14.211 -15.047 -15.055 1 98.69 286 VAL A CA 1
ATOM 2190 C C . VAL A 1 286 ? 13.789 -16.406 -15.602 1 98.69 286 VAL A C 1
ATOM 2192 O O . VAL A 1 286 ? 14.164 -17.453 -15.047 1 98.69 286 VAL A O 1
ATOM 2195 N N . VAL A 1 287 ? 13.031 -16.406 -16.688 1 98.5 287 VAL A N 1
ATOM 2196 C CA . VAL A 1 287 ? 12.586 -17.656 -17.312 1 98.5 287 VAL A CA 1
ATOM 2197 C C . VAL A 1 287 ? 13.797 -18.5 -17.719 1 98.5 287 VAL A C 1
ATOM 2199 O O . VAL A 1 287 ? 13.844 -19.688 -17.453 1 98.5 287 VAL A O 1
ATOM 2202 N N . LYS A 1 288 ? 14.75 -17.844 -18.266 1 97.62 288 LYS A N 1
ATOM 2203 C CA . LYS A 1 288 ? 15.953 -18.547 -18.703 1 97.62 288 LYS A CA 1
ATOM 2204 C C . LYS A 1 288 ? 16.703 -19.156 -17.531 1 97.62 288 LYS A C 1
ATOM 2206 O O . LYS A 1 288 ? 17.141 -20.297 -17.594 1 97.62 288 LYS A O 1
ATOM 2211 N N . MET A 1 289 ? 16.812 -18.406 -16.484 1 97.38 289 MET A N 1
ATOM 2212 C CA . MET A 1 289 ? 17.516 -18.875 -15.305 1 97.38 289 MET A CA 1
ATOM 2213 C C . MET A 1 289 ? 16.797 -20.078 -14.688 1 97.38 289 MET A C 1
ATOM 2215 O O . MET A 1 289 ? 17.422 -21.078 -14.367 1 97.38 289 MET A O 1
ATOM 2219 N N . LEU A 1 290 ? 15.523 -20.031 -14.594 1 97.38 290 LEU A N 1
ATOM 2220 C CA . LEU A 1 290 ? 14.758 -21.094 -13.938 1 97.38 290 LEU A CA 1
ATOM 2221 C C . LEU A 1 290 ? 14.695 -22.344 -14.805 1 97.38 290 LEU A C 1
ATOM 2223 O O . LEU A 1 290 ? 14.797 -23.453 -14.289 1 97.38 290 LEU A O 1
ATOM 2227 N N . GLU A 1 291 ? 14.57 -22.094 -16.094 1 94.31 291 GLU A N 1
ATOM 2228 C CA . GLU A 1 291 ? 14.484 -23.234 -17.016 1 94.31 291 GLU A CA 1
ATOM 2229 C C . GLU A 1 291 ? 15.859 -23.859 -17.234 1 94.31 291 GLU A C 1
ATOM 2231 O O . GLU A 1 291 ? 15.977 -25.078 -17.406 1 94.31 291 GLU A O 1
ATOM 2236 N N . GLY A 1 292 ? 16.844 -22.938 -17.406 1 81.81 292 GLY A N 1
ATOM 2237 C CA . GLY A 1 292 ? 18.188 -23.406 -17.734 1 81.81 292 GLY A CA 1
ATOM 2238 C C . GLY A 1 292 ? 18.922 -23.938 -16.516 1 81.81 292 GLY A C 1
ATOM 2239 O O . GLY A 1 292 ? 20 -24.531 -16.656 1 81.81 292 GLY A O 1
ATOM 2240 N N . HIS A 1 293 ? 18.422 -23.875 -15.508 1 67.19 293 HIS A N 1
ATOM 2241 C CA . HIS A 1 293 ? 19.047 -24.25 -14.242 1 67.19 293 HIS A CA 1
ATOM 2242 C C . HIS A 1 293 ? 20.422 -23.609 -14.094 1 67.19 293 HIS A C 1
ATOM 2244 O O . HIS A 1 293 ? 21.344 -24.25 -13.578 1 67.19 293 HIS A O 1
ATOM 2250 N N . GLN A 1 294 ? 20.703 -22.438 -14.883 1 62.28 294 GLN A N 1
ATOM 2251 C CA . GLN A 1 294 ? 21.984 -21.75 -14.758 1 62.28 294 GLN A CA 1
ATOM 2252 C C . GLN A 1 294 ? 21.812 -20.375 -14.102 1 62.28 294 GLN A C 1
ATOM 2254 O O . GLN A 1 294 ? 20.938 -19.594 -14.5 1 62.28 294 GLN A O 1
ATOM 2259 N N . SER A 1 295 ? 22.281 -20.172 -12.906 1 54.97 295 SER A N 1
ATOM 2260 C CA . SER A 1 295 ? 22.219 -18.922 -12.172 1 54.97 295 SER A CA 1
ATOM 2261 C C . SER A 1 295 ? 23.266 -17.938 -12.688 1 54.97 295 SER A C 1
ATOM 2263 O O . SER A 1 295 ? 24.438 -18.281 -12.82 1 54.97 295 SER A O 1
ATOM 2265 N N . SER A 1 296 ? 23.234 -17.172 -13.664 1 46.62 296 SER A N 1
ATOM 2266 C CA . SER A 1 296 ? 24.281 -16.188 -13.914 1 46.62 296 SER A CA 1
ATOM 2267 C C . SER A 1 296 ? 24.312 -15.141 -12.797 1 46.62 296 SER A C 1
ATOM 2269 O O . SER A 1 296 ? 23.391 -14.344 -12.648 1 46.62 296 SER A O 1
ATOM 2271 N N . ARG A 1 297 ? 24.719 -15.461 -11.688 1 46.88 297 ARG A N 1
ATOM 2272 C CA . ARG A 1 297 ? 24.891 -14.375 -10.734 1 46.88 297 ARG A CA 1
ATOM 2273 C C . ARG A 1 297 ? 25.562 -13.172 -11.383 1 46.88 297 ARG A C 1
ATOM 2275 O O . ARG A 1 297 ? 26.625 -13.312 -12 1 46.88 297 ARG A O 1
ATOM 2282 N N . PRO A 1 298 ? 24.953 -12.117 -11.758 1 42.53 298 PRO A N 1
ATOM 2283 C CA . PRO A 1 298 ? 25.875 -11.031 -12.086 1 42.53 298 PRO A CA 1
ATOM 2284 C C . PRO A 1 298 ? 26.969 -10.852 -11.031 1 42.53 298 PRO A C 1
ATOM 2286 O O . PRO A 1 298 ? 26.75 -11.164 -9.859 1 42.53 298 PRO A O 1
ATOM 2289 N N . SER A 1 299 ? 28.266 -11.125 -11.305 1 32.72 299 SER A N 1
ATOM 2290 C CA . SER A 1 299 ? 29.312 -10.688 -10.383 1 32.72 299 SER A CA 1
ATOM 2291 C C . SER A 1 299 ? 28.953 -9.352 -9.742 1 32.72 299 SER A C 1
ATOM 2293 O O . SER A 1 299 ? 28.578 -8.406 -10.438 1 32.72 299 SER A O 1
ATOM 2295 N N . ILE A 1 300 ? 28.359 -9.359 -8.695 1 35.12 300 ILE A N 1
ATOM 2296 C CA . ILE A 1 300 ? 28.234 -8.094 -7.984 1 35.12 300 ILE A CA 1
ATOM 2297 C C . ILE A 1 300 ? 29.5 -7.27 -8.156 1 35.12 300 ILE A C 1
ATOM 2299 O O . ILE A 1 300 ? 30.578 -7.688 -7.727 1 35.12 300 ILE A O 1
ATOM 2303 N N . GLY A 1 301 ? 29.766 -6.645 -9.258 1 30.3 301 GLY A N 1
ATOM 2304 C CA . GLY A 1 301 ? 30.891 -5.727 -9.352 1 30.3 301 GLY A CA 1
ATOM 2305 C C . GLY A 1 301 ? 31.125 -4.945 -8.07 1 30.3 301 GLY A C 1
ATOM 2306 O O . GLY A 1 301 ? 30.172 -4.586 -7.371 1 30.3 301 GLY A O 1
ATOM 2307 N N . ASN A 1 302 ? 32.344 -5.277 -7.418 1 29.27 302 ASN A N 1
ATOM 2308 C CA . ASN A 1 302 ? 33 -4.48 -6.379 1 29.27 302 ASN A CA 1
ATOM 2309 C C . ASN A 1 302 ? 32.875 -2.986 -6.66 1 29.27 302 ASN A C 1
ATOM 2311 O O . ASN A 1 302 ? 33.406 -2.49 -7.648 1 29.27 302 ASN A O 1
ATOM 2315 N N . ASP A 1 303 ? 31.828 -2.402 -6.621 1 28.17 303 ASP A N 1
ATOM 2316 C CA . ASP A 1 303 ? 31.969 -0.95 -6.672 1 28.17 303 ASP A CA 1
ATOM 2317 C C . ASP A 1 303 ? 33.125 -0.474 -5.812 1 28.17 303 ASP A C 1
ATOM 2319 O O . ASP A 1 303 ? 33 -0.356 -4.594 1 28.17 303 ASP A O 1
ATOM 2323 N N . SER A 1 304 ? 34.312 -1.104 -6 1 26.92 304 SER A N 1
ATOM 2324 C CA . SER A 1 304 ? 35.562 -0.486 -5.539 1 26.92 304 SER A CA 1
ATOM 2325 C C . SER A 1 304 ? 35.625 0.984 -5.941 1 26.92 304 SER A C 1
ATOM 2327 O O . SER A 1 304 ? 35.562 1.312 -7.125 1 26.92 304 SER A O 1
ATOM 2329 N N . ILE A 1 305 ? 35.25 1.851 -5.094 1 27.31 305 ILE A N 1
ATOM 2330 C CA . ILE A 1 305 ? 35.688 3.248 -5.07 1 27.31 305 ILE A CA 1
ATOM 2331 C C . ILE A 1 305 ? 37.188 3.344 -5.383 1 27.31 305 ILE A C 1
ATOM 2333 O O . ILE A 1 305 ? 38 2.793 -4.656 1 27.31 305 ILE A O 1
ATOM 2337 N N . ALA A 1 306 ? 37.625 3.293 -6.652 1 27.11 306 ALA A N 1
ATOM 2338 C CA . ALA A 1 306 ? 38.938 3.705 -7.148 1 27.11 306 ALA A CA 1
ATOM 2339 C C . ALA A 1 306 ? 39.406 4.984 -6.461 1 27.11 306 ALA A C 1
ATOM 2341 O O . ALA A 1 306 ? 38.812 6.047 -6.629 1 27.11 306 ALA A O 1
ATOM 2342 N N . SER A 1 307 ? 39.938 4.836 -5.219 1 26.91 307 SER A N 1
ATOM 2343 C CA . SER A 1 307 ? 40.812 5.852 -4.684 1 26.91 307 SER A CA 1
ATOM 2344 C C . SER A 1 307 ? 41.875 6.238 -5.703 1 26.91 307 SER A C 1
ATOM 2346 O O . SER A 1 307 ? 42.75 5.426 -6.047 1 26.91 307 SER A O 1
ATOM 2348 N N . SER A 1 308 ? 41.5 6.762 -6.828 1 26.02 308 SER A N 1
ATOM 2349 C CA . SER A 1 308 ? 42.469 7.387 -7.715 1 26.02 308 SER A CA 1
ATOM 2350 C C . SER A 1 308 ? 43.438 8.273 -6.938 1 26.02 308 SER A C 1
ATOM 2352 O O . SER A 1 308 ? 43.031 9.242 -6.297 1 26.02 308 SER A O 1
ATOM 2354 N N . SER A 1 309 ? 44.406 7.629 -6.355 1 28.12 309 SER A N 1
ATOM 2355 C CA . SER A 1 309 ? 45.656 8.281 -5.91 1 28.12 309 SER A CA 1
ATOM 2356 C C . SER A 1 309 ? 46.25 9.148 -7.02 1 28.12 309 SER A C 1
ATOM 2358 O O . SER A 1 309 ? 46.688 8.625 -8.039 1 28.12 309 SER A O 1
ATOM 2360 N N . HIS A 1 310 ? 45.531 10.203 -7.363 1 26.36 310 HIS A N 1
ATOM 2361 C CA . HIS A 1 310 ? 46.188 11.234 -8.141 1 26.36 310 HIS A CA 1
ATOM 2362 C C . HIS A 1 310 ? 47.562 11.586 -7.523 1 26.36 310 HIS A C 1
ATOM 2364 O O . HIS A 1 310 ? 47.594 12.07 -6.391 1 26.36 310 HIS A O 1
ATOM 2370 N N . LYS A 1 311 ? 48.531 10.875 -7.859 1 24.77 311 LYS A N 1
ATOM 2371 C CA . LYS A 1 311 ? 49.906 11.344 -7.66 1 24.77 311 LYS A CA 1
ATOM 2372 C C . LYS A 1 311 ? 50.094 12.75 -8.219 1 24.77 311 LYS A C 1
ATOM 2374 O O . LYS A 1 311 ? 49.781 13.008 -9.391 1 24.77 311 LYS A O 1
ATOM 2379 N N . PRO A 1 312 ? 50.219 13.711 -7.324 1 28.05 312 PRO A N 1
ATOM 2380 C CA . PRO A 1 312 ? 50.719 15.023 -7.754 1 28.05 312 PRO A CA 1
ATOM 2381 C C . PRO A 1 312 ? 51.969 14.93 -8.625 1 28.05 312 PRO A C 1
ATOM 2383 O O . PRO A 1 312 ? 52.875 14.164 -8.32 1 28.05 312 PRO A O 1
ATOM 2386 N N . ARG A 1 313 ? 51.656 15.188 -9.875 1 24.2 313 ARG A N 1
ATOM 2387 C CA . ARG A 1 313 ? 52.906 15.719 -10.453 1 24.2 313 ARG A CA 1
ATOM 2388 C C . ARG A 1 313 ? 53.25 17.078 -9.844 1 24.2 313 ARG A C 1
ATOM 2390 O O . ARG A 1 313 ? 52.375 17.906 -9.609 1 24.2 313 ARG A O 1
ATOM 2397 N N . MET B 1 1 ? -21.391 18.312 33.281 1 22.12 1 MET B N 1
ATOM 2398 C CA . MET B 1 1 ? -22.094 17.328 32.469 1 22.12 1 MET B CA 1
ATOM 2399 C C . MET B 1 1 ? -22.578 17.938 31.156 1 22.12 1 MET B C 1
ATOM 2401 O O . MET B 1 1 ? -23.656 18.547 31.109 1 22.12 1 MET B O 1
ATOM 2405 N N . ALA B 1 2 ? -21.734 18.578 30.406 1 27.27 2 ALA B N 1
ATOM 2406 C CA . ALA B 1 2 ? -22.031 19.516 29.328 1 27.27 2 ALA B CA 1
ATOM 2407 C C . ALA B 1 2 ? -22.891 18.875 28.25 1 27.27 2 ALA B C 1
ATOM 2409 O O . ALA B 1 2 ? -22.672 17.719 27.875 1 27.27 2 ALA B O 1
ATOM 2410 N N . GLY B 1 3 ? -24.188 19.203 28.188 1 28.31 3 GLY B N 1
ATOM 2411 C CA . GLY B 1 3 ? -25.25 18.672 27.359 1 28.31 3 GLY B CA 1
ATOM 2412 C C . GLY B 1 3 ? -24.844 18.453 25.922 1 28.31 3 GLY B C 1
ATOM 2413 O O . GLY B 1 3 ? -24.25 19.344 25.297 1 28.31 3 GLY B O 1
ATOM 2414 N N . LYS B 1 4 ? -24.422 17.281 25.578 1 36.91 4 LYS B N 1
ATOM 2415 C CA . LYS B 1 4 ? -24.172 16.828 24.219 1 36.91 4 LYS B CA 1
ATOM 2416 C C . LYS B 1 4 ? -25.188 17.453 23.25 1 36.91 4 LYS B C 1
ATOM 2418 O O . LYS B 1 4 ? -26.391 17.391 23.469 1 36.91 4 LYS B O 1
ATOM 2423 N N . PRO B 1 5 ? -24.969 18.594 22.688 1 37.5 5 PRO B N 1
ATOM 2424 C CA . PRO B 1 5 ? -26.078 19.125 21.875 1 37.5 5 PRO B CA 1
ATOM 2425 C C . PRO B 1 5 ? -26.875 18.031 21.188 1 37.5 5 PRO B C 1
ATOM 2427 O O . PRO B 1 5 ? -26.297 17.156 20.547 1 37.5 5 PRO B O 1
ATOM 2430 N N . ASN B 1 6 ? -27.984 17.469 21.719 1 42.62 6 ASN B N 1
ATOM 2431 C CA . ASN B 1 6 ? -29.031 16.562 21.266 1 42.62 6 ASN B CA 1
ATOM 2432 C C . ASN B 1 6 ? -29.547 16.953 19.891 1 42.62 6 ASN B C 1
ATOM 2434 O O . ASN B 1 6 ? -30.516 17.703 19.766 1 42.62 6 ASN B O 1
ATOM 2438 N N . LEU B 1 7 ? -28.828 17.594 19.031 1 49.44 7 LEU B N 1
ATOM 2439 C CA . LEU B 1 7 ? -29.453 17.594 17.703 1 49.44 7 LEU B CA 1
ATOM 2440 C C . LEU B 1 7 ? -30.109 16.234 17.422 1 49.44 7 LEU B C 1
ATOM 2442 O O . LEU B 1 7 ? -29.469 15.195 17.562 1 49.44 7 LEU B O 1
ATOM 2446 N N . SER B 1 8 ? -31.328 16.266 17.391 1 62.44 8 SER B N 1
ATOM 2447 C CA . SER B 1 8 ? -32.062 15.031 17.125 1 62.44 8 SER B CA 1
ATOM 2448 C C . SER B 1 8 ? -31.438 14.242 15.984 1 62.44 8 SER B C 1
ATOM 2450 O O . SER B 1 8 ? -31.078 14.812 14.961 1 62.44 8 SER B O 1
ATOM 2452 N N . THR B 1 9 ? -30.766 13.18 16.359 1 71.62 9 THR B N 1
ATOM 2453 C CA . THR B 1 9 ? -30.219 12.219 15.422 1 71.62 9 THR B CA 1
ATOM 2454 C C . THR B 1 9 ? -31.031 12.195 14.133 1 71.62 9 THR B C 1
ATOM 2456 O O . THR B 1 9 ? -30.453 12.102 13.039 1 71.62 9 THR B O 1
ATOM 2459 N N . THR B 1 10 ? -32.25 12.641 14.383 1 75.81 10 THR B N 1
ATOM 2460 C CA . THR B 1 10 ? -33.125 12.555 13.211 1 75.81 10 THR B CA 1
ATOM 2461 C C . THR B 1 10 ? -32.906 13.734 12.273 1 75.81 10 THR B C 1
ATOM 2463 O O . THR B 1 10 ? -32.812 13.555 11.055 1 75.81 10 THR B O 1
ATOM 2466 N N . VAL B 1 11 ? -32.875 14.945 12.867 1 78.94 11 VAL B N 1
ATOM 2467 C CA . VAL B 1 11 ? -32.688 16.141 12.062 1 78.94 11 VAL B CA 1
ATOM 2468 C C . VAL B 1 11 ? -31.328 16.094 11.367 1 78.94 11 VAL B C 1
ATOM 2470 O O . VAL B 1 11 ? -31.219 16.438 10.188 1 78.94 11 VAL B O 1
ATOM 2473 N N . LEU B 1 12 ? -30.344 15.688 12.062 1 84.94 12 LEU B N 1
ATOM 2474 C CA . LEU B 1 12 ? -29 15.586 11.523 1 84.94 12 LEU B CA 1
ATOM 2475 C C . LEU B 1 12 ? -28.953 14.609 10.352 1 84.94 12 LEU B C 1
ATOM 2477 O O . LEU B 1 12 ? -28.344 14.914 9.32 1 84.94 12 LEU B O 1
ATOM 2481 N N . MET B 1 13 ? -29.672 13.555 10.5 1 85.69 13 MET B N 1
ATOM 2482 C CA . MET B 1 13 ? -29.672 12.531 9.461 1 85.69 13 MET B CA 1
ATOM 2483 C C . MET B 1 13 ? -30.391 13.031 8.211 1 85.69 13 MET B C 1
ATOM 2485 O O . MET B 1 13 ? -30 12.703 7.09 1 85.69 13 MET B O 1
ATOM 2489 N N . GLU B 1 14 ? -31.406 13.758 8.469 1 86.12 14 GLU B N 1
ATOM 2490 C CA . GLU B 1 14 ? -32.125 14.336 7.34 1 86.12 14 GLU B CA 1
ATOM 2491 C C . GLU B 1 14 ? -31.219 15.273 6.535 1 86.12 14 GLU B C 1
ATOM 2493 O O . GLU B 1 14 ? -31.266 15.281 5.305 1 86.12 14 GLU B O 1
ATOM 2498 N N . LYS B 1 15 ? -30.484 16.062 7.242 1 89.31 15 LYS B N 1
ATOM 2499 C CA . LYS B 1 15 ? -29.578 16.984 6.57 1 89.31 15 LYS B CA 1
ATOM 2500 C C . LYS B 1 15 ? -28.469 16.234 5.844 1 89.31 15 LYS B C 1
ATOM 2502 O O . LYS B 1 15 ? -28.062 16.609 4.746 1 89.31 15 LYS B O 1
ATOM 2507 N N . ILE B 1 16 ? -28 15.164 6.461 1 89.44 16 ILE B N 1
ATOM 2508 C CA . ILE B 1 16 ? -26.922 14.359 5.883 1 89.44 16 ILE B CA 1
ATOM 2509 C C . ILE B 1 16 ? -27.422 13.695 4.598 1 89.44 16 ILE B C 1
ATOM 2511 O O . ILE B 1 16 ? -26.688 13.617 3.609 1 89.44 16 ILE B O 1
ATOM 2515 N N . GLU B 1 17 ? -28.625 13.328 4.543 1 86.38 17 GLU B N 1
ATOM 2516 C CA . GLU B 1 17 ? -29.188 12.656 3.379 1 86.38 17 GLU B CA 1
ATOM 2517 C C . GLU B 1 17 ? -29.312 13.617 2.193 1 86.38 17 GLU B C 1
ATOM 2519 O O . GLU B 1 17 ? -29.375 13.18 1.043 1 86.38 17 GLU B O 1
ATOM 2524 N N . LYS B 1 18 ? -29.297 14.859 2.486 1 90.44 18 LYS B N 1
ATOM 2525 C CA . LYS B 1 18 ? -29.484 15.859 1.435 1 90.44 18 LYS B CA 1
ATOM 2526 C C . LYS B 1 18 ? -28.141 16.312 0.873 1 90.44 18 LYS B C 1
ATOM 2528 O O . LYS B 1 18 ? -28.094 17.125 -0.062 1 90.44 18 LYS B O 1
ATOM 2533 N N . LEU B 1 19 ? -27.078 15.828 1.48 1 92.12 19 LEU B N 1
ATOM 2534 C CA . LEU B 1 19 ? -25.766 16.203 0.982 1 92.12 19 LEU B CA 1
ATOM 2535 C C . LEU B 1 19 ? -25.562 15.711 -0.448 1 92.12 19 LEU B C 1
ATOM 2537 O O . LEU B 1 19 ? -25.984 14.609 -0.797 1 92.12 19 LEU B O 1
ATOM 2541 N N . THR B 1 20 ? -24.938 16.562 -1.284 1 92 20 THR B N 1
ATOM 2542 C CA . THR B 1 20 ? -24.703 16.266 -2.691 1 92 20 THR B CA 1
ATOM 2543 C C . THR B 1 20 ? -23.219 16.391 -3.025 1 92 20 THR B C 1
ATOM 2545 O O . THR B 1 20 ? -22.391 16.656 -2.143 1 92 20 THR B O 1
ATOM 2548 N N . ALA B 1 21 ? -22.859 16.172 -4.285 1 89.94 21 ALA B N 1
ATOM 2549 C CA . ALA B 1 21 ? -21.484 16.25 -4.754 1 89.94 21 ALA B CA 1
ATOM 2550 C C . ALA B 1 21 ? -20.891 17.641 -4.527 1 89.94 21 ALA B C 1
ATOM 2552 O O . ALA B 1 21 ? -19.688 17.797 -4.32 1 89.94 21 ALA B O 1
ATOM 2553 N N . GLU B 1 22 ? -21.734 18.641 -4.488 1 92.19 22 GLU B N 1
ATOM 2554 C CA . GLU B 1 22 ? -21.281 20.016 -4.301 1 92.19 22 GLU B CA 1
ATOM 2555 C C . GLU B 1 22 ? -20.781 20.25 -2.881 1 92.19 22 GLU B C 1
ATOM 2557 O O . GLU B 1 22 ? -20.047 21.203 -2.623 1 92.19 22 GLU B O 1
ATOM 2562 N N . ASP B 1 23 ? -21.172 19.328 -1.998 1 94.75 23 ASP B N 1
ATOM 2563 C CA . ASP B 1 23 ? -20.812 19.484 -0.592 1 94.75 23 ASP B CA 1
ATOM 2564 C C . ASP B 1 23 ? -19.531 18.703 -0.265 1 94.75 23 ASP B C 1
ATOM 2566 O O . ASP B 1 23 ? -19.047 18.766 0.864 1 94.75 23 ASP B O 1
ATOM 2570 N N . ILE B 1 24 ? -18.969 18.047 -1.276 1 92.44 24 ILE B N 1
ATOM 2571 C CA . ILE B 1 24 ? -17.781 17.234 -1.053 1 92.44 24 ILE B CA 1
ATOM 2572 C C . ILE B 1 24 ? -16.562 18.125 -0.823 1 92.44 24 ILE B C 1
ATOM 2574 O O . ILE B 1 24 ? -16.312 19.062 -1.596 1 92.44 24 ILE B O 1
ATOM 2578 N N . ILE B 1 25 ? -15.859 17.906 0.262 1 91.5 25 ILE B N 1
ATOM 2579 C CA . ILE B 1 25 ? -14.664 18.688 0.54 1 91.5 25 ILE B CA 1
ATOM 2580 C C . ILE B 1 25 ? -13.438 17.797 0.507 1 91.5 25 ILE B C 1
ATOM 2582 O O . ILE B 1 25 ? -12.305 18.266 0.627 1 91.5 25 ILE B O 1
ATOM 2586 N N . GLY B 1 26 ? -13.633 16.531 0.412 1 86.06 26 GLY B N 1
ATOM 2587 C CA . GLY B 1 26 ? -12.508 15.609 0.305 1 86.06 26 GLY B CA 1
ATOM 2588 C C . GLY B 1 26 ? -12.938 14.18 0.051 1 86.06 26 GLY B C 1
ATOM 2589 O O . GLY B 1 26 ? -14.039 13.781 0.42 1 86.06 26 GLY B O 1
ATOM 2590 N N . THR B 1 27 ? -12.148 13.469 -0.619 1 81.06 27 THR B N 1
ATOM 2591 C CA . THR B 1 27 ? -12.336 12.039 -0.849 1 81.06 27 THR B CA 1
ATOM 2592 C C . THR B 1 27 ? -11.047 11.273 -0.594 1 81.06 27 THR B C 1
ATOM 2594 O O . THR B 1 27 ? -9.961 11.734 -0.949 1 81.06 27 THR B O 1
ATOM 2597 N N . GLY B 1 28 ? -11.18 10.148 0.129 1 73.69 28 GLY B N 1
ATOM 2598 C CA . GLY B 1 28 ? -10.008 9.328 0.394 1 73.69 28 GLY B CA 1
ATOM 2599 C C . GLY B 1 28 ? -10.328 7.848 0.5 1 73.69 28 GLY B C 1
ATOM 2600 O O . GLY B 1 28 ? -11.43 7.418 0.142 1 73.69 28 GLY B O 1
ATOM 2601 N N . GLY B 1 29 ? -9.352 7.082 0.853 1 70.56 29 GLY B N 1
ATOM 2602 C CA . GLY B 1 29 ? -9.477 5.637 0.918 1 70.56 29 GLY B CA 1
ATOM 2603 C C . GLY B 1 29 ? -10.523 5.172 1.909 1 70.56 29 GLY B C 1
ATOM 2604 O O . GLY B 1 29 ? -11.07 4.078 1.771 1 70.56 29 GLY B O 1
ATOM 2605 N N . PHE B 1 30 ? -10.836 6.02 2.844 1 76.75 30 PHE B N 1
ATOM 2606 C CA . PHE B 1 30 ? -11.781 5.605 3.877 1 76.75 30 PHE B CA 1
ATOM 2607 C C . PHE B 1 30 ? -13.188 6.082 3.549 1 76.75 30 PHE B C 1
ATOM 2609 O O . PHE B 1 30 ? -14.156 5.633 4.16 1 76.75 30 PHE B O 1
ATOM 2616 N N . GLY B 1 31 ? -13.234 7.059 2.654 1 82.44 31 GLY B N 1
ATOM 2617 C CA . GLY B 1 31 ? -14.562 7.535 2.297 1 82.44 31 GLY B CA 1
ATOM 2618 C C . GLY B 1 31 ? -14.57 8.977 1.829 1 82.44 31 GLY B C 1
ATOM 2619 O O . GLY B 1 31 ? -13.516 9.539 1.517 1 82.44 31 GLY B O 1
ATOM 2620 N N . THR B 1 32 ? -15.766 9.5 1.766 1 87.69 32 THR B N 1
ATOM 2621 C CA . THR B 1 32 ? -15.977 10.852 1.271 1 87.69 32 THR B CA 1
ATOM 2622 C C . THR B 1 32 ? -16.359 11.789 2.412 1 87.69 32 THR B C 1
ATOM 2624 O O . THR B 1 32 ? -17.141 11.422 3.289 1 87.69 32 THR B O 1
ATOM 2627 N N . VAL B 1 33 ? -15.812 12.961 2.361 1 93.38 33 VAL B N 1
ATOM 2628 C CA . VAL B 1 33 ? -16.062 13.945 3.408 1 93.38 33 VAL B CA 1
ATOM 2629 C C . VAL B 1 33 ? -16.891 15.094 2.846 1 93.38 33 VAL B C 1
ATOM 2631 O O . VAL B 1 33 ? -16.578 15.625 1.773 1 93.38 33 VAL B O 1
ATOM 2634 N N . TYR B 1 34 ? -17.953 15.477 3.574 1 95.25 34 TYR B N 1
ATOM 2635 C CA . TYR B 1 34 ? -18.859 16.547 3.18 1 95.25 34 TYR B CA 1
ATOM 2636 C C . TYR B 1 34 ? -18.859 17.672 4.207 1 95.25 34 TYR B C 1
ATOM 2638 O O . TYR B 1 34 ? -18.688 17.422 5.406 1 95.25 34 TYR B O 1
ATOM 2646 N N . ARG B 1 35 ? -19.047 18.828 3.701 1 96.19 35 ARG B N 1
ATOM 2647 C CA . ARG B 1 35 ? -19.328 19.953 4.582 1 96.19 35 ARG B CA 1
ATOM 2648 C C . ARG B 1 35 ? -20.812 20.047 4.914 1 96.19 35 ARG B C 1
ATOM 2650 O O . ARG B 1 35 ? -21.656 19.984 4.02 1 96.19 35 ARG B O 1
ATOM 2657 N N . LEU B 1 36 ? -21.109 20.078 6.168 1 94.94 36 LEU B N 1
ATOM 2658 C CA . LEU B 1 36 ? -22.484 20.234 6.645 1 94.94 36 LEU B CA 1
ATOM 2659 C C . LEU B 1 36 ? -22.609 21.438 7.566 1 94.94 36 LEU B C 1
ATOM 2661 O O . LEU B 1 36 ? -21.844 21.578 8.523 1 94.94 36 LEU B O 1
ATOM 2665 N N . VAL B 1 37 ? -23.531 22.281 7.23 1 93.25 37 VAL B N 1
ATOM 2666 C CA . VAL B 1 37 ? -23.797 23.422 8.086 1 93.25 37 VAL B CA 1
ATOM 2667 C C . VAL B 1 37 ? -25.156 23.25 8.773 1 93.25 37 VAL B C 1
ATOM 2669 O O . VAL B 1 37 ? -26.172 23.062 8.109 1 93.25 37 VAL B O 1
ATOM 2672 N N . LEU B 1 38 ? -25.109 23.297 9.992 1 90.12 38 LEU B N 1
ATOM 2673 C CA . LEU B 1 38 ? -26.328 23.141 10.773 1 90.12 38 LEU B CA 1
ATOM 2674 C C . LEU B 1 38 ? -27.078 24.469 10.875 1 90.12 38 LEU B C 1
ATOM 2676 O O . LEU B 1 38 ? -26.578 25.5 10.414 1 90.12 38 LEU B O 1
ATOM 2680 N N . ASP B 1 39 ? -28.281 24.375 11.469 1 88.81 39 ASP B N 1
ATOM 2681 C CA . ASP B 1 39 ? -29.172 25.531 11.555 1 88.81 39 ASP B CA 1
ATOM 2682 C C . ASP B 1 39 ? -28.547 26.625 12.422 1 88.81 39 ASP B C 1
ATOM 2684 O O . ASP B 1 39 ? -28.797 27.812 12.195 1 88.81 39 ASP B O 1
ATOM 2688 N N . ASP B 1 40 ? -27.797 26.281 13.398 1 89.69 40 ASP B N 1
ATOM 2689 C CA . ASP B 1 40 ? -27.156 27.266 14.266 1 89.69 40 ASP B CA 1
ATOM 2690 C C . ASP B 1 40 ? -25.844 27.75 13.664 1 89.69 40 ASP B C 1
ATOM 2692 O O . ASP B 1 40 ? -25.047 28.406 14.344 1 89.69 40 ASP B O 1
ATOM 2696 N N . GLN B 1 41 ? -25.562 27.391 12.492 1 90.5 41 GLN B N 1
ATOM 2697 C CA . GLN B 1 41 ? -24.422 27.844 11.695 1 90.5 41 GLN B CA 1
ATOM 2698 C C . GLN B 1 41 ? -23.156 27.078 12.07 1 90.5 41 GLN B C 1
ATOM 2700 O O . GLN B 1 41 ? -22.062 27.422 11.609 1 90.5 41 GLN B O 1
ATOM 2705 N N . THR B 1 42 ? -23.391 26.094 12.922 1 90.06 42 THR B N 1
ATOM 2706 C CA . THR B 1 42 ? -22.266 25.203 13.188 1 90.06 42 THR B CA 1
ATOM 2707 C C . THR B 1 42 ? -21.891 24.406 11.938 1 90.06 42 THR B C 1
ATOM 2709 O O . THR B 1 42 ? -22.766 23.828 11.281 1 90.06 42 THR B O 1
ATOM 2712 N N . ALA B 1 43 ? -20.609 24.484 11.656 1 92.75 43 ALA B N 1
ATOM 2713 C CA . ALA B 1 43 ? -20.141 23.734 10.484 1 92.75 43 ALA B CA 1
ATOM 2714 C C . ALA B 1 43 ? -19.469 22.422 10.906 1 92.75 43 ALA B C 1
ATOM 2716 O O . ALA B 1 43 ? -18.672 22.391 11.836 1 92.75 43 ALA B O 1
ATOM 2717 N N . LEU B 1 44 ? -19.875 21.328 10.234 1 95.12 44 LEU B N 1
ATOM 2718 C CA . LEU B 1 44 ? -19.344 20 10.508 1 95.12 44 LEU B CA 1
ATOM 2719 C C . LEU B 1 44 ? -18.766 19.375 9.242 1 95.12 44 LEU B C 1
ATOM 2721 O O . LEU B 1 44 ? -19.125 19.766 8.133 1 95.12 44 LEU B O 1
ATOM 2725 N N . ALA B 1 45 ? -17.797 18.562 9.438 1 96.19 45 ALA B N 1
ATOM 2726 C CA . ALA B 1 45 ? -17.344 17.656 8.383 1 96.19 45 ALA B CA 1
ATOM 2727 C C . ALA B 1 45 ? -17.953 16.266 8.562 1 96.19 45 ALA B C 1
ATOM 2729 O O . ALA B 1 45 ? -17.828 15.656 9.625 1 96.19 45 ALA B O 1
ATOM 2730 N N . VAL B 1 46 ? -18.609 15.828 7.551 1 95.25 46 VAL B N 1
ATOM 2731 C CA . VAL B 1 46 ? -19.266 14.531 7.57 1 95.25 46 VAL B CA 1
ATOM 2732 C C . VAL B 1 46 ? -18.516 13.547 6.684 1 95.25 46 VAL B C 1
ATOM 2734 O O . VAL B 1 46 ? -18.453 13.719 5.461 1 95.25 46 VAL B O 1
ATOM 2737 N N . LYS B 1 47 ? -17.922 12.523 7.312 1 92.38 47 LYS B N 1
ATOM 2738 C CA . LYS B 1 47 ? -17.266 11.484 6.531 1 92.38 47 LYS B CA 1
ATOM 2739 C C . LYS B 1 47 ? -18.156 10.266 6.371 1 92.38 47 LYS B C 1
ATOM 2741 O O . LYS B 1 47 ? -18.531 9.625 7.359 1 92.38 47 LYS B O 1
ATOM 2746 N N . LYS B 1 48 ? -18.547 9.977 5.148 1 89.81 48 LYS B N 1
ATOM 2747 C CA . LYS B 1 48 ? -19.234 8.734 4.824 1 89.81 48 LYS B CA 1
ATOM 2748 C C . LYS B 1 48 ? -18.25 7.617 4.484 1 89.81 48 LYS B C 1
ATOM 2750 O O . LYS B 1 48 ? -17.562 7.688 3.469 1 89.81 48 LYS B O 1
ATOM 2755 N N . LEU B 1 49 ? -18.219 6.613 5.289 1 83.19 49 LEU B N 1
ATOM 2756 C CA . LEU B 1 49 ? -17.25 5.535 5.105 1 83.19 49 LEU B CA 1
ATOM 2757 C C . LEU B 1 49 ? -17.672 4.609 3.971 1 83.19 49 LEU B C 1
ATOM 2759 O O . LEU B 1 49 ? -18.875 4.395 3.752 1 83.19 49 LEU B O 1
ATOM 2763 N N . ILE B 1 50 ? -16.797 4.203 3.008 1 68.5 50 ILE B N 1
ATOM 2764 C CA . ILE B 1 50 ? -17.078 3.359 1.848 1 68.5 50 ILE B CA 1
ATOM 2765 C C . ILE B 1 50 ? -17.562 1.99 2.309 1 68.5 50 ILE B C 1
ATOM 2767 O O . ILE B 1 50 ? -18.469 1.405 1.689 1 68.5 50 ILE B O 1
ATOM 2771 N N . ARG B 1 51 ? -16.797 1.272 3.143 1 61.56 51 ARG B N 1
ATOM 2772 C CA . ARG B 1 51 ? -17.141 -0.124 3.379 1 61.56 51 ARG B CA 1
ATOM 2773 C C . ARG B 1 51 ? -18.078 -0.258 4.578 1 61.56 51 ARG B C 1
ATOM 2775 O O . ARG B 1 51 ? -17.984 0.52 5.531 1 61.56 51 ARG B O 1
ATOM 2782 N N . GLY B 1 52 ? -19.203 -1.058 4.238 1 54.91 52 GLY B N 1
ATOM 2783 C CA . GLY B 1 52 ? -20.141 -1.391 5.297 1 54.91 52 GLY B CA 1
ATOM 2784 C C . GLY B 1 52 ? -19.5 -2.092 6.473 1 54.91 52 GLY B C 1
ATOM 2785 O O . GLY B 1 52 ? -18.984 -3.207 6.336 1 54.91 52 GLY B O 1
ATOM 2786 N N . ILE B 1 53 ? -18.844 -1.316 7.328 1 54.06 53 ILE B N 1
ATOM 2787 C CA . ILE B 1 53 ? -18.359 -1.95 8.555 1 54.06 53 ILE B CA 1
ATOM 2788 C C . ILE B 1 53 ? -19.531 -2.645 9.258 1 54.06 53 ILE B C 1
ATOM 2790 O O . ILE B 1 53 ? -20.609 -2.066 9.406 1 54.06 53 ILE B O 1
ATOM 2794 N N . ASP B 1 54 ? -19.391 -3.955 9.211 1 56.5 54 ASP B N 1
ATOM 2795 C CA . ASP B 1 54 ? -20.422 -4.688 9.93 1 56.5 54 ASP B CA 1
ATOM 2796 C C . ASP B 1 54 ? -20.625 -4.125 11.328 1 56.5 54 ASP B C 1
ATOM 2798 O O . ASP B 1 54 ? -19.672 -3.771 12.008 1 56.5 54 ASP B O 1
ATOM 2802 N N . ARG B 1 55 ? -21.781 -3.787 11.586 1 58.22 55 ARG B N 1
ATOM 2803 C CA . ARG B 1 55 ? -22.234 -3.404 12.914 1 58.22 55 ARG B CA 1
ATOM 2804 C C . ARG B 1 55 ? -21.812 -4.438 13.953 1 58.22 55 ARG B C 1
ATOM 2806 O O . ARG B 1 55 ? -22.5 -5.441 14.156 1 58.22 55 ARG B O 1
ATOM 2813 N N . ASP B 1 56 ? -20.516 -4.457 14.172 1 64.25 56 ASP B N 1
ATOM 2814 C CA . ASP B 1 56 ? -20.078 -5.332 15.258 1 64.25 56 ASP B CA 1
ATOM 2815 C C . ASP B 1 56 ? -19.672 -4.523 16.484 1 64.25 56 ASP B C 1
ATOM 2817 O O . ASP B 1 56 ? -19.219 -3.383 16.359 1 64.25 56 ASP B O 1
ATOM 2821 N N . ARG B 1 57 ? -20 -5.016 17.516 1 65.38 57 ARG B N 1
ATOM 2822 C CA . ARG B 1 57 ? -19.719 -4.434 18.828 1 65.38 57 ARG B CA 1
ATOM 2823 C C . ARG B 1 57 ? -18.266 -3.939 18.891 1 65.38 57 ARG B C 1
ATOM 2825 O O . ARG B 1 57 ? -18 -2.902 19.5 1 65.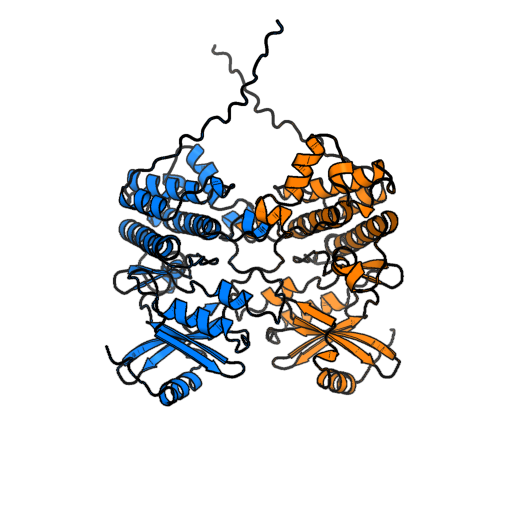38 57 ARG B O 1
ATOM 2832 N N . GLY B 1 58 ? -17.359 -4.48 18.156 1 73.75 58 GLY B N 1
ATOM 2833 C CA . GLY B 1 58 ? -15.961 -4.078 18.156 1 73.75 58 GLY B CA 1
ATOM 2834 C C . GLY B 1 58 ? -15.719 -2.758 17.453 1 73.75 58 GLY B C 1
ATOM 2835 O O . GLY B 1 58 ? -14.984 -1.903 17.969 1 73.75 58 GLY B O 1
ATOM 2836 N N . PHE B 1 59 ? -16.547 -2.482 16.5 1 76.88 59 PHE B N 1
ATOM 2837 C CA . PHE B 1 59 ? -16.422 -1.256 15.727 1 76.88 59 PHE B CA 1
ATOM 2838 C C . PHE B 1 59 ? -16.922 -0.057 16.516 1 76.88 59 PHE B C 1
ATOM 2840 O O . PHE B 1 59 ? -16.266 0.979 16.578 1 76.88 59 PHE B O 1
ATOM 2847 N N . GLU B 1 60 ? -18.047 -0.241 17.141 1 77.38 60 GLU B N 1
ATOM 2848 C CA . GLU B 1 60 ? -18.656 0.846 17.891 1 77.38 60 GLU B CA 1
ATOM 2849 C C . GLU B 1 60 ? -17.812 1.237 19.094 1 77.38 60 GLU B C 1
ATOM 2851 O O . GLU B 1 60 ? -17.672 2.422 19.406 1 77.38 60 GLU B O 1
ATOM 2856 N N . ARG B 1 61 ? -17.25 0.26 19.688 1 82.06 61 ARG B N 1
ATOM 2857 C CA . ARG B 1 61 ? -16.391 0.522 20.844 1 82.06 61 ARG B CA 1
ATOM 2858 C C . ARG B 1 61 ? -15.156 1.312 20.438 1 82.06 61 ARG B C 1
ATOM 2860 O O . ARG B 1 61 ? -14.742 2.234 21.141 1 82.06 61 ARG B O 1
ATOM 2867 N N . GLU B 1 62 ? -14.625 0.898 19.312 1 82.69 62 GLU B N 1
ATOM 2868 C CA . GLU B 1 62 ? -13.445 1.597 18.812 1 82.69 62 GLU B CA 1
ATOM 2869 C C . GLU B 1 62 ? -13.773 3.039 18.453 1 82.69 62 GLU B C 1
ATOM 2871 O O . GLU B 1 62 ? -12.984 3.949 18.703 1 82.69 62 GLU B O 1
ATOM 2876 N N . LEU B 1 63 ? -14.93 3.242 17.922 1 81.94 63 LEU B N 1
ATOM 2877 C CA . LEU B 1 63 ? -15.344 4.582 17.516 1 81.94 63 LEU B CA 1
ATOM 2878 C C . LEU B 1 63 ? -15.578 5.465 18.75 1 81.94 63 LEU B C 1
ATOM 2880 O O . LEU B 1 63 ? -15.234 6.648 18.734 1 81.94 63 LEU B O 1
ATOM 2884 N N . GLU B 1 64 ? -16.172 4.895 19.719 1 83.5 64 GLU B N 1
ATOM 2885 C CA . GLU B 1 64 ? -16.406 5.629 20.953 1 83.5 64 GLU B CA 1
ATOM 2886 C C . GLU B 1 64 ? -15.102 6.051 21.625 1 83.5 64 GLU B C 1
ATOM 2888 O O . GLU B 1 64 ? -14.984 7.168 22.125 1 83.5 64 GLU B O 1
ATOM 2893 N N . ALA B 1 65 ? -14.18 5.152 21.531 1 84.5 65 ALA B N 1
ATOM 2894 C CA . ALA B 1 65 ? -12.867 5.461 22.094 1 84.5 65 ALA B CA 1
ATOM 2895 C C . ALA B 1 65 ? -12.219 6.621 21.344 1 84.5 65 ALA B C 1
ATOM 2897 O O . ALA B 1 65 ? -11.578 7.48 21.969 1 84.5 65 ALA B O 1
ATOM 2898 N N . LEU B 1 66 ? -12.398 6.676 20.125 1 87.62 66 LEU B N 1
ATOM 2899 C CA . LEU B 1 66 ? -11.852 7.758 19.312 1 87.62 66 LEU B CA 1
ATOM 2900 C C . LEU B 1 66 ? -12.562 9.07 19.609 1 87.62 66 LEU B C 1
ATOM 2902 O O . LEU B 1 66 ? -11.93 10.133 19.641 1 87.62 66 LEU B O 1
ATOM 2906 N N . ALA B 1 67 ? -13.844 9.008 19.844 1 86.69 67 ALA B N 1
ATOM 2907 C CA . ALA B 1 67 ? -14.664 10.203 20.094 1 86.69 67 ALA B CA 1
ATOM 2908 C C . ALA B 1 67 ? -14.297 10.859 21.422 1 86.69 67 ALA B C 1
ATOM 2910 O O . ALA B 1 67 ? -14.508 12.055 21.609 1 86.69 67 ALA B O 1
ATOM 2911 N N . ASP B 1 68 ? -13.719 10.117 22.281 1 89.62 68 ASP B N 1
ATOM 2912 C CA . ASP B 1 68 ? -13.367 10.617 23.609 1 89.62 68 ASP B CA 1
ATOM 2913 C C . ASP B 1 68 ? -12.039 11.367 23.594 1 89.62 68 ASP B C 1
ATOM 2915 O O . ASP B 1 68 ? -11.703 12.07 24.547 1 89.62 68 ASP B O 1
ATOM 2919 N N . LEU B 1 69 ? -11.375 11.266 22.531 1 91 69 LEU B N 1
ATOM 2920 C CA . LEU B 1 69 ? -10.062 11.906 22.453 1 91 69 LEU B CA 1
ATOM 2921 C C . LEU B 1 69 ? -10.203 13.398 22.188 1 91 69 LEU B C 1
ATOM 2923 O O . LEU B 1 69 ? -10.93 13.812 21.281 1 91 69 LEU B O 1
ATOM 2927 N N . LYS B 1 70 ? -9.602 14.164 23.125 1 92.19 70 LYS B N 1
ATOM 2928 C CA . LYS B 1 70 ? -9.562 15.617 22.969 1 92.19 70 LYS B CA 1
ATOM 2929 C C . LYS B 1 70 ? -8.141 16.141 23.078 1 92.19 70 LYS B C 1
ATOM 2931 O O . LYS B 1 70 ? -7.457 15.898 24.078 1 92.19 70 LYS B O 1
ATOM 2936 N N . HIS B 1 71 ? -7.723 16.812 22.047 1 96.06 71 HIS B N 1
ATOM 2937 C CA . HIS B 1 71 ? -6.406 17.438 21.984 1 96.06 71 HIS B CA 1
ATOM 2938 C C . HIS B 1 71 ? -6.387 18.594 20.984 1 96.06 71 HIS B C 1
ATOM 2940 O O . HIS B 1 71 ? -6.996 18.5 19.922 1 96.06 71 HIS B O 1
ATOM 2946 N N . LYS B 1 72 ? -5.695 19.609 21.312 1 96.75 72 LYS B N 1
ATOM 2947 C CA . LYS B 1 72 ? -5.699 20.828 20.5 1 96.75 72 LYS B CA 1
ATOM 2948 C C . LYS B 1 72 ? -5.18 20.547 19.094 1 96.75 72 LYS B C 1
ATOM 2950 O O . LYS B 1 72 ? -5.531 21.234 18.141 1 96.75 72 LYS B O 1
ATOM 2955 N N . ASN B 1 73 ? -4.328 19.5 18.906 1 98.38 73 ASN B N 1
ATOM 2956 C CA . ASN B 1 73 ? -3.713 19.219 17.609 1 98.38 73 ASN B CA 1
ATOM 2957 C C . ASN B 1 73 ? -4.363 18.016 16.938 1 98.38 73 ASN B C 1
ATOM 2959 O O . ASN B 1 73 ? -3.779 17.422 16.031 1 98.38 73 ASN B O 1
ATOM 2963 N N . LEU B 1 74 ? -5.551 17.609 17.359 1 97.75 74 LEU B N 1
ATOM 2964 C CA . LEU B 1 74 ? -6.336 16.562 16.734 1 97.75 74 LEU B CA 1
ATOM 2965 C C . LEU B 1 74 ? -7.703 17.094 16.297 1 97.75 74 LEU B C 1
ATOM 2967 O O . LEU B 1 74 ? -8.297 17.922 17 1 97.75 74 LEU B O 1
ATOM 2971 N N . VAL B 1 75 ? -8.109 16.625 15.156 1 97.25 75 VAL B N 1
ATOM 2972 C CA . VAL B 1 75 ? -9.484 16.922 14.773 1 97.25 75 VAL B CA 1
ATOM 2973 C C . VAL B 1 75 ? -10.445 16.188 15.711 1 97.25 75 VAL B C 1
ATOM 2975 O O . VAL B 1 75 ? -10.266 15.008 16.016 1 97.25 75 VAL B O 1
ATOM 2978 N N . THR B 1 76 ? -11.422 16.859 16.125 1 94.12 76 THR B N 1
ATOM 2979 C CA . THR B 1 76 ? -12.328 16.328 17.125 1 94.12 76 THR B CA 1
ATOM 2980 C C . THR B 1 76 ? -13.469 15.547 16.469 1 94.12 76 THR B C 1
ATOM 2982 O O . THR B 1 76 ? -14.156 16.062 15.594 1 94.12 76 THR B O 1
ATOM 2985 N N . LEU B 1 77 ? -13.578 14.297 16.828 1 93.25 77 LEU B N 1
ATOM 2986 C CA . LEU B 1 77 ? -14.742 13.5 16.438 1 93.25 77 LEU B CA 1
ATOM 2987 C C . LEU B 1 77 ? -15.93 13.797 17.359 1 93.25 77 LEU B C 1
ATOM 2989 O O . LEU B 1 77 ? -15.875 13.531 18.562 1 93.25 77 LEU B O 1
ATOM 2993 N N . ARG B 1 78 ? -16.969 14.297 16.781 1 90.31 78 ARG B N 1
ATOM 2994 C CA . ARG B 1 78 ? -18.125 14.742 17.562 1 90.31 78 ARG B CA 1
ATOM 2995 C C . ARG B 1 78 ? -19.125 13.609 17.75 1 90.31 78 ARG B C 1
ATOM 2997 O O . ARG B 1 78 ? -19.828 13.57 18.766 1 90.31 78 ARG B O 1
ATOM 3004 N N . GLY B 1 79 ? -19.109 12.766 16.75 1 87.44 79 GLY B N 1
ATOM 3005 C CA . GLY B 1 79 ? -20.078 11.68 16.828 1 87.44 79 GLY B CA 1
ATOM 3006 C C . GLY B 1 79 ? -20 10.742 15.625 1 87.44 79 GLY B C 1
ATOM 3007 O O . GLY B 1 79 ? -19.109 10.859 14.797 1 87.44 79 GLY B O 1
ATOM 3008 N N . HIS B 1 80 ? -20.797 9.711 15.719 1 86.88 80 HIS B N 1
ATOM 3009 C CA . HIS B 1 80 ? -20.891 8.734 14.641 1 86.88 80 HIS B CA 1
ATOM 3010 C C . HIS B 1 80 ? -22.312 8.227 14.484 1 86.88 80 HIS B C 1
ATOM 3012 O O . HIS B 1 80 ? -23.141 8.352 15.398 1 86.88 80 HIS B O 1
ATOM 3018 N N . TYR B 1 81 ? -22.609 7.871 13.328 1 82 81 TYR B N 1
ATOM 3019 C CA . TYR B 1 81 ? -23.891 7.246 13.023 1 82 81 TYR B CA 1
ATOM 3020 C C . TYR B 1 81 ? -23.688 5.969 12.211 1 82 81 TYR B C 1
ATOM 3022 O O . TYR B 1 81 ? -22.938 5.957 11.234 1 82 81 TYR B O 1
ATOM 3030 N N . SER B 1 82 ? -24.266 4.891 12.719 1 78.31 82 SER B N 1
ATOM 3031 C CA . SER B 1 82 ? -24.172 3.607 12.031 1 78.31 82 SER B CA 1
ATOM 3032 C C . SER B 1 82 ? -25.547 3.053 11.695 1 78.31 82 SER B C 1
ATOM 3034 O O . SER B 1 82 ? -26.438 3.008 12.555 1 78.31 82 SER B O 1
ATOM 3036 N N . ALA B 1 83 ? -25.812 2.887 10.531 1 74.12 83 ALA B N 1
ATOM 3037 C CA . ALA B 1 83 ? -26.984 2.195 10.008 1 74.12 83 ALA B CA 1
ATOM 3038 C C . ALA B 1 83 ? -26.578 1.11 9.008 1 74.12 83 ALA B C 1
ATOM 3040 O O . ALA B 1 83 ? -25.422 1.009 8.633 1 74.12 83 ALA B O 1
ATOM 3041 N N . PRO B 1 84 ? -27.547 0.232 8.734 1 70 84 PRO B N 1
ATOM 3042 C CA . PRO B 1 84 ? -27.172 -0.782 7.746 1 70 84 PRO B CA 1
ATOM 3043 C C . PRO B 1 84 ? -26.547 -0.181 6.496 1 70 84 PRO B C 1
ATOM 3045 O O . PRO B 1 84 ? -27.109 0.717 5.879 1 70 84 PRO B O 1
ATOM 3048 N N . ASN B 1 85 ? -25.359 -0.391 6.211 1 68.25 85 ASN B N 1
ATOM 3049 C CA . ASN B 1 85 ? -24.609 -0.062 5.008 1 68.25 85 ASN B CA 1
ATOM 3050 C C . ASN B 1 85 ? -24.141 1.39 5.02 1 68.25 85 ASN B C 1
ATOM 3052 O O . ASN B 1 85 ? -23.766 1.937 3.977 1 68.25 85 ASN B O 1
ATOM 3056 N N . ILE B 1 86 ? -24.438 2.035 6.164 1 75.62 86 ILE B N 1
ATOM 3057 C CA . ILE B 1 86 ? -24 3.428 6.215 1 75.62 86 ILE B CA 1
ATOM 3058 C C . ILE B 1 86 ? -23.25 3.688 7.52 1 75.62 86 ILE B C 1
ATOM 3060 O O . ILE B 1 86 ? -23.75 3.391 8.602 1 75.62 86 ILE B O 1
ATOM 3064 N N . ASN B 1 87 ? -22.062 4.07 7.426 1 82.56 87 ASN B N 1
ATOM 3065 C CA . ASN B 1 87 ? -21.281 4.523 8.57 1 82.56 87 ASN B CA 1
ATOM 3066 C C . ASN B 1 87 ? -20.75 5.941 8.367 1 82.56 87 ASN B C 1
ATOM 3068 O O . ASN B 1 87 ? -20.109 6.23 7.355 1 82.56 87 ASN B O 1
ATOM 3072 N N . ILE B 1 88 ? -21.172 6.734 9.336 1 89.06 88 ILE B N 1
ATOM 3073 C CA . ILE B 1 88 ? -20.859 8.156 9.203 1 89.06 88 ILE B CA 1
ATOM 3074 C C . ILE B 1 88 ? -20.094 8.633 10.438 1 89.06 88 ILE B C 1
ATOM 3076 O O . ILE B 1 88 ? -20.438 8.258 11.562 1 89.06 88 ILE B O 1
ATOM 3080 N N . LEU B 1 89 ? -19.078 9.406 10.156 1 91.81 89 LEU B N 1
ATOM 3081 C CA . LEU B 1 89 ? -18.344 10.086 11.227 1 91.81 89 LEU B CA 1
ATOM 3082 C C . LEU B 1 89 ? -18.531 11.594 11.133 1 91.81 89 LEU B C 1
ATOM 3084 O O . LEU B 1 89 ? -18.5 12.164 10.039 1 91.81 89 LEU B O 1
ATOM 3088 N N . LEU B 1 90 ? -18.797 12.211 12.25 1 93.25 90 LEU B N 1
ATOM 3089 C CA . LEU B 1 90 ? -19 13.648 12.336 1 93.25 90 LEU B CA 1
ATOM 3090 C C . LEU B 1 90 ? -17.828 14.328 13.031 1 93.25 90 LEU B C 1
ATOM 3092 O O . LEU B 1 90 ? -17.5 13.984 14.172 1 93.25 90 LEU B O 1
ATOM 3096 N N . TYR B 1 91 ? -17.219 15.312 12.305 1 95.19 91 TYR B N 1
ATOM 3097 C CA . TYR B 1 91 ? -16.078 16.031 12.852 1 95.19 91 TYR B CA 1
ATOM 3098 C C . TYR B 1 91 ? -16.344 17.531 12.906 1 95.19 91 TYR B C 1
ATOM 3100 O O . TYR B 1 91 ? -17.156 18.047 12.141 1 95.19 91 TYR B O 1
ATOM 3108 N N . ASP B 1 92 ? -15.664 18.172 13.836 1 93.44 92 ASP B N 1
ATOM 3109 C CA . ASP B 1 92 ? -15.555 19.625 13.688 1 93.44 92 ASP B CA 1
ATOM 3110 C C . ASP B 1 92 ? -14.898 20 12.359 1 93.44 92 ASP B C 1
ATOM 3112 O O . ASP B 1 92 ? -13.891 19.406 11.977 1 93.44 92 ASP B O 1
ATOM 3116 N N . LEU B 1 93 ? -15.531 20.875 11.688 1 95.44 93 LEU B N 1
ATOM 3117 C CA . LEU B 1 93 ? -14.906 21.344 10.445 1 95.44 93 LEU B CA 1
ATOM 3118 C C . LEU B 1 93 ? -13.68 22.188 10.742 1 95.44 93 LEU B C 1
ATOM 3120 O O . LEU B 1 93 ? -13.734 23.109 11.555 1 95.44 93 LEU B O 1
ATOM 3124 N N . VAL B 1 94 ? -12.57 21.891 10.117 1 95.44 94 VAL B N 1
ATOM 3125 C CA . VAL B 1 94 ? -11.352 22.672 10.227 1 95.44 94 VAL B CA 1
ATOM 3126 C C . VAL B 1 94 ? -11.242 23.625 9.031 1 95.44 94 VAL B C 1
ATOM 3128 O O . VAL B 1 94 ? -11.281 23.188 7.879 1 95.44 94 VAL B O 1
ATOM 3131 N N . GLY B 1 95 ? -11.062 24.828 9.18 1 88.81 95 GLY B N 1
ATOM 3132 C CA . GLY B 1 95 ? -11.469 25.875 8.266 1 88.81 95 GLY B CA 1
ATOM 3133 C C . GLY B 1 95 ? -10.453 26.141 7.172 1 88.81 95 GLY B C 1
ATOM 3134 O O . GLY B 1 95 ? -10.781 26.719 6.137 1 88.81 95 GLY B O 1
ATOM 3135 N N . ASN B 1 96 ? -9.172 25.781 7.277 1 94.75 96 ASN B N 1
ATOM 3136 C CA . ASN B 1 96 ? -8.172 26.234 6.312 1 94.75 96 ASN B CA 1
ATOM 3137 C C . ASN B 1 96 ? -7.621 25.078 5.488 1 94.75 96 ASN B C 1
ATOM 3139 O O . ASN B 1 96 ? -6.492 25.141 5 1 94.75 96 ASN B O 1
ATOM 3143 N N . GLY B 1 97 ? -8.375 23.969 5.402 1 93.94 97 GLY B N 1
ATOM 3144 C CA . GLY B 1 97 ? -7.988 22.875 4.52 1 93.94 97 GLY B CA 1
ATOM 3145 C C . GLY B 1 97 ? -6.781 22.094 5.02 1 93.94 97 GLY B C 1
ATOM 3146 O O . GLY B 1 97 ? -6.457 22.141 6.207 1 93.94 97 GLY B O 1
ATOM 3147 N N . SER B 1 98 ? -6.191 21.375 4.125 1 96.25 98 SER B N 1
ATOM 3148 C CA . SER B 1 98 ? -5.121 20.453 4.484 1 96.25 98 SER B CA 1
ATOM 3149 C C . SER B 1 98 ? -3.75 21.031 4.172 1 96.25 98 SER B C 1
ATOM 3151 O O . SER B 1 98 ? -3.631 21.938 3.34 1 96.25 98 SER B O 1
ATOM 3153 N N . LEU B 1 99 ? -2.738 20.516 4.828 1 98.31 99 LEU B N 1
ATOM 3154 C CA . LEU B 1 99 ? -1.359 20.953 4.66 1 98.31 99 LEU B CA 1
ATOM 3155 C C . LEU B 1 99 ? -0.902 20.781 3.215 1 98.31 99 LEU B C 1
ATOM 3157 O O . LEU B 1 99 ? -0.2 21.625 2.668 1 98.31 99 LEU B O 1
ATOM 3161 N N . ASP B 1 100 ? -1.257 19.656 2.541 1 96.38 100 ASP B N 1
ATOM 3162 C CA . ASP B 1 100 ? -0.806 19.406 1.175 1 96.38 100 ASP B CA 1
ATOM 3163 C C . ASP B 1 100 ? -1.329 20.484 0.221 1 96.38 100 ASP B C 1
ATOM 3165 O O . ASP B 1 100 ? -0.624 20.906 -0.7 1 96.38 100 ASP B O 1
ATOM 3169 N N . THR B 1 101 ? -2.561 21 0.459 1 95.88 101 THR B N 1
ATOM 3170 C CA . THR B 1 101 ? -3.092 22.094 -0.344 1 95.88 101 THR B CA 1
ATOM 3171 C C . THR B 1 101 ? -2.223 23.344 -0.201 1 95.88 101 THR B C 1
ATOM 3173 O O . THR B 1 101 ? -1.904 24 -1.194 1 95.88 101 THR B O 1
ATOM 3176 N N . TRP B 1 102 ? -1.803 23.625 0.982 1 97.62 102 TRP B N 1
ATOM 3177 C CA . TRP B 1 102 ? -1.006 24.812 1.277 1 97.62 102 TRP B CA 1
ATOM 3178 C C . TRP B 1 102 ? 0.408 24.672 0.726 1 97.62 102 TRP B C 1
ATOM 3180 O O . TRP B 1 102 ? 1.07 25.656 0.433 1 97.62 102 TRP B O 1
ATOM 3190 N N . LEU B 1 103 ? 0.885 23.453 0.563 1 97.69 103 LEU B N 1
ATOM 3191 C CA . LEU B 1 103 ? 2.246 23.25 0.084 1 97.69 103 LEU B CA 1
ATOM 3192 C C . LEU B 1 103 ? 2.281 23.172 -1.438 1 97.69 103 LEU B C 1
ATOM 3194 O O . LEU B 1 103 ? 3.217 23.672 -2.066 1 97.69 103 LEU B O 1
ATOM 3198 N N . TYR B 1 104 ? 1.219 22.609 -2.045 1 95.44 104 TYR B N 1
ATOM 3199 C CA . TYR B 1 104 ? 1.352 22.234 -3.449 1 95.44 104 TYR B CA 1
ATOM 3200 C C . TYR B 1 104 ? 0.314 22.953 -4.305 1 95.44 104 TYR B C 1
ATOM 3202 O O . TYR B 1 104 ? 0.489 23.094 -5.516 1 95.44 104 TYR B O 1
ATOM 3210 N N . GLU B 1 105 ? -0.747 23.328 -3.705 1 94.81 105 GLU B N 1
ATOM 3211 C CA . GLU B 1 105 ? -1.851 23.875 -4.488 1 94.81 105 GLU B CA 1
ATOM 3212 C C . GLU B 1 105 ? -2.213 25.281 -4.023 1 94.81 105 GLU B C 1
ATOM 3214 O O . GLU B 1 105 ? -3.342 25.734 -4.223 1 94.81 105 GLU B O 1
ATOM 3219 N N . TYR B 1 106 ? -1.326 25.969 -3.342 1 94.69 106 TYR B N 1
ATOM 3220 C CA . TYR B 1 106 ? -1.66 27.25 -2.721 1 94.69 106 TYR B CA 1
ATOM 3221 C C . TYR B 1 106 ? -2.045 28.281 -3.773 1 94.69 106 TYR B C 1
ATOM 3223 O O . TYR B 1 106 ? -2.992 29.047 -3.582 1 94.69 106 TYR B O 1
ATOM 3231 N N . GLU B 1 107 ? -1.331 28.25 -4.934 1 94.38 107 GLU B N 1
ATOM 3232 C CA . GLU B 1 107 ? -1.652 29.219 -5.98 1 94.38 107 GLU B CA 1
ATOM 3233 C C . GLU B 1 107 ? -3.062 29 -6.52 1 94.38 107 GLU B C 1
ATOM 3235 O O . GLU B 1 107 ? -3.855 29.938 -6.598 1 94.38 107 GLU B O 1
ATOM 3240 N N . ALA B 1 108 ? -3.355 27.734 -6.812 1 93.81 108 ALA B N 1
ATOM 3241 C CA . ALA B 1 108 ? -4.668 27.391 -7.348 1 93.81 108 ALA B CA 1
ATOM 3242 C C . ALA B 1 108 ? -5.77 27.672 -6.336 1 93.81 108 ALA B C 1
ATOM 3244 O O . ALA B 1 108 ? -6.891 28.016 -6.711 1 93.81 108 ALA B O 1
ATOM 3245 N N . ALA B 1 109 ? -5.449 27.641 -5.082 1 92.62 109 ALA B N 1
ATOM 3246 C CA . ALA B 1 109 ? -6.426 27.844 -4.012 1 92.62 109 ALA B CA 1
ATOM 3247 C C . ALA B 1 109 ? -6.5 29.312 -3.604 1 92.62 109 ALA B C 1
ATOM 3249 O O . ALA B 1 109 ? -7.227 29.672 -2.672 1 92.62 109 ALA B O 1
ATOM 3250 N N . GLY B 1 110 ? -5.699 30.141 -4.258 1 94.69 110 GLY B N 1
ATOM 3251 C CA . GLY B 1 110 ? -5.695 31.562 -3.957 1 94.69 110 GLY B CA 1
ATOM 3252 C C . GLY B 1 110 ? -5.031 31.891 -2.631 1 94.69 110 GLY B C 1
ATOM 3253 O O . GLY B 1 110 ? -5.387 32.875 -1.979 1 94.69 110 GLY B O 1
ATOM 3254 N N . LEU B 1 111 ? -4.148 31.047 -2.207 1 95.06 111 LEU B N 1
ATOM 3255 C CA . LEU B 1 111 ? -3.455 31.219 -0.935 1 95.06 111 LEU B CA 1
ATOM 3256 C C . LEU B 1 111 ? -2.051 31.781 -1.148 1 95.06 111 LEU B C 1
ATOM 3258 O O . LEU B 1 111 ? -1.5 31.672 -2.248 1 95.06 111 LEU B O 1
ATOM 3262 N N . GLN B 1 112 ? -1.546 32.406 -0.093 1 95.69 112 GLN B N 1
ATOM 3263 C CA . GLN B 1 112 ? -0.137 32.781 -0.061 1 95.69 112 GLN B CA 1
ATOM 3264 C C . GLN B 1 112 ? 0.731 31.625 0.415 1 95.69 112 GLN B C 1
ATOM 3266 O O . GLN B 1 112 ? 0.303 30.828 1.249 1 95.69 112 GLN B O 1
ATOM 3271 N N . PRO B 1 113 ? 1.908 31.578 -0.095 1 96.38 113 PRO B N 1
ATOM 3272 C CA . PRO B 1 113 ? 2.785 30.5 0.36 1 96.38 113 PRO B CA 1
ATOM 3273 C C . PRO B 1 113 ? 3.113 30.594 1.849 1 96.38 113 PRO B C 1
ATOM 3275 O O . PRO B 1 113 ? 3.24 31.703 2.389 1 96.38 113 PRO B O 1
ATOM 3278 N N . LEU B 1 114 ? 3.275 29.438 2.449 1 97.75 114 LEU B N 1
ATOM 3279 C CA . LEU B 1 114 ? 3.646 29.391 3.859 1 97.75 114 LEU B CA 1
ATOM 3280 C C . LEU B 1 114 ? 5.09 29.844 4.055 1 97.75 114 LEU B C 1
ATOM 3282 O O . LEU B 1 114 ? 5.988 29.391 3.336 1 97.75 114 LEU B O 1
ATOM 3286 N N . ASP B 1 115 ? 5.301 30.75 5.012 1 97.25 115 ASP B N 1
ATOM 3287 C CA . ASP B 1 115 ? 6.672 31.062 5.406 1 97.25 115 ASP B CA 1
ATOM 3288 C C . ASP B 1 115 ? 7.223 29.984 6.348 1 97.25 115 ASP B C 1
ATOM 3290 O O . ASP B 1 115 ? 6.516 29.047 6.707 1 97.25 115 ASP B O 1
ATOM 3294 N N . TRP B 1 116 ? 8.453 30.109 6.668 1 97 116 TRP B N 1
ATOM 3295 C CA . TRP B 1 116 ? 9.109 29.078 7.449 1 97 116 TRP B CA 1
ATOM 3296 C C . TRP B 1 116 ? 8.5 28.969 8.844 1 97 116 TRP B C 1
ATOM 3298 O O . TRP B 1 116 ? 8.234 27.875 9.336 1 97 116 TRP B O 1
ATOM 3308 N N . ASP B 1 117 ? 8.297 30.094 9.477 1 97.19 117 ASP B N 1
ATOM 3309 C CA . ASP B 1 117 ? 7.773 30.094 10.836 1 97.19 117 ASP B CA 1
ATOM 3310 C C . ASP B 1 117 ? 6.453 29.328 10.914 1 97.19 117 ASP B C 1
ATOM 3312 O O . ASP B 1 117 ? 6.234 28.547 11.844 1 97.19 117 ASP B O 1
ATOM 3316 N N . THR B 1 118 ? 5.625 29.578 9.961 1 98.19 118 THR B N 1
ATOM 3317 C CA . THR B 1 118 ? 4.34 28.891 9.914 1 98.19 118 THR B CA 1
ATOM 3318 C C . THR B 1 118 ? 4.535 27.406 9.648 1 98.19 118 THR B C 1
ATOM 3320 O O . THR B 1 118 ? 3.881 26.562 10.281 1 98.19 118 THR B O 1
ATOM 3323 N N . ARG B 1 119 ? 5.438 27.047 8.742 1 98.44 119 ARG B N 1
ATOM 3324 C CA . ARG B 1 119 ? 5.727 25.641 8.461 1 98.44 119 ARG B CA 1
ATOM 3325 C C . ARG B 1 119 ? 6.242 24.922 9.703 1 98.44 119 ARG B C 1
ATOM 3327 O O . ARG B 1 119 ? 5.82 23.812 10.008 1 98.44 119 ARG B O 1
ATOM 3334 N N . ALA B 1 120 ? 7.145 25.609 10.391 1 98 120 ALA B N 1
ATOM 3335 C CA . ALA B 1 120 ? 7.691 25.031 11.617 1 98 120 ALA B CA 1
ATOM 3336 C C . ALA B 1 120 ? 6.598 24.828 12.664 1 98 120 ALA B C 1
ATOM 3338 O O . ALA B 1 120 ? 6.523 23.781 13.297 1 98 120 ALA B O 1
ATOM 3339 N N . LYS B 1 121 ? 5.762 25.812 12.797 1 98.38 121 LYS B N 1
ATOM 3340 C CA . LYS B 1 121 ? 4.637 25.75 13.719 1 98.38 121 LYS B CA 1
ATOM 3341 C C . LYS B 1 121 ? 3.736 24.547 13.398 1 98.38 121 LYS B C 1
ATOM 3343 O O . LYS B 1 121 ? 3.336 23.812 14.297 1 98.38 121 LYS B O 1
ATOM 3348 N N . ILE B 1 122 ? 3.469 24.344 12.148 1 98.81 122 ILE B N 1
ATOM 3349 C CA . ILE B 1 122 ? 2.625 23.25 11.688 1 98.81 122 ILE B CA 1
ATOM 3350 C C . ILE B 1 122 ? 3.287 21.922 12.023 1 98.81 122 ILE B C 1
ATOM 3352 O O . ILE B 1 122 ? 2.645 21.016 12.562 1 98.81 122 ILE B O 1
ATOM 3356 N N . GLY B 1 123 ? 4.594 21.828 11.688 1 98.75 123 GLY B N 1
ATOM 3357 C CA . GLY B 1 123 ? 5.328 20.609 12 1 98.75 123 GLY B CA 1
ATOM 3358 C C . GLY B 1 123 ? 5.293 20.25 13.477 1 98.75 123 GLY B C 1
ATOM 3359 O O . GLY B 1 123 ? 5.031 19.094 13.836 1 98.75 123 GLY B O 1
ATOM 3360 N N . ILE B 1 124 ? 5.508 21.234 14.289 1 98.69 124 ILE B N 1
ATOM 3361 C CA . ILE B 1 124 ? 5.551 21.031 15.734 1 98.69 124 ILE B CA 1
ATOM 3362 C C . ILE B 1 124 ? 4.16 20.656 16.25 1 98.69 124 ILE B C 1
ATOM 3364 O O . ILE B 1 124 ? 4.02 19.734 17.047 1 98.69 124 ILE B O 1
ATOM 3368 N N . GLY B 1 125 ? 3.152 21.344 15.805 1 98.75 125 GLY B N 1
ATOM 3369 C CA . GLY B 1 125 ? 1.79 21.016 16.203 1 98.75 125 GLY B CA 1
ATOM 3370 C C . GLY B 1 125 ? 1.382 19.609 15.836 1 98.75 125 GLY B C 1
ATOM 3371 O O . GLY B 1 125 ? 0.802 18.891 16.656 1 98.75 125 GLY B O 1
ATOM 3372 N N . ALA B 1 126 ? 1.673 19.203 14.609 1 98.88 126 ALA B N 1
ATOM 3373 C CA . ALA B 1 126 ? 1.366 17.844 14.172 1 98.88 126 ALA B CA 1
ATOM 3374 C C . ALA B 1 126 ? 2.109 16.812 15.016 1 98.88 126 ALA B C 1
ATOM 3376 O O . ALA B 1 126 ? 1.55 15.773 15.375 1 98.88 126 ALA B O 1
ATOM 3377 N N . ALA B 1 127 ? 3.383 17.141 15.305 1 98.88 127 ALA B N 1
ATOM 3378 C CA . ALA B 1 127 ? 4.168 16.25 16.156 1 98.88 127 ALA B CA 1
ATOM 3379 C C . ALA B 1 127 ? 3.502 16.062 17.516 1 98.88 127 ALA B C 1
ATOM 3381 O O . ALA B 1 127 ? 3.426 14.953 18.031 1 98.88 127 ALA B O 1
ATOM 3382 N N . ARG B 1 128 ? 3.033 17.125 18.094 1 98.69 128 ARG B N 1
ATOM 3383 C CA . ARG B 1 128 ? 2.355 17.078 19.391 1 98.69 128 ARG B CA 1
ATOM 3384 C C . ARG B 1 128 ? 1.116 16.188 19.312 1 98.69 128 ARG B C 1
ATOM 3386 O O . ARG B 1 128 ? 0.872 15.391 20.219 1 98.69 128 ARG B O 1
ATOM 3393 N N . GLY B 1 129 ? 0.332 16.359 18.25 1 98.62 129 GLY B N 1
ATOM 3394 C CA . GLY B 1 129 ? -0.836 15.508 18.078 1 98.62 129 GLY B CA 1
ATOM 3395 C C . GLY B 1 129 ? -0.499 14.031 18.016 1 98.62 129 GLY B C 1
ATOM 3396 O O . GLY B 1 129 ? -1.134 13.219 18.688 1 98.62 129 GLY B O 1
ATOM 3397 N N . LEU B 1 130 ? 0.514 13.688 17.266 1 98.69 130 LEU B N 1
ATOM 3398 C CA . LEU B 1 130 ? 0.933 12.297 17.141 1 98.69 130 LEU B CA 1
ATOM 3399 C C . LEU B 1 130 ? 1.502 11.773 18.453 1 98.69 130 LEU B C 1
ATOM 3401 O O . LEU B 1 130 ? 1.277 10.617 18.812 1 98.69 130 LEU B O 1
ATOM 3405 N N . ALA B 1 131 ? 2.262 12.641 19.109 1 98.62 131 ALA B N 1
ATOM 3406 C CA . ALA B 1 131 ? 2.793 12.25 20.422 1 98.62 131 ALA B CA 1
ATOM 3407 C C . ALA B 1 131 ? 1.666 11.914 21.391 1 98.62 131 ALA B C 1
ATOM 3409 O O . ALA B 1 131 ? 1.757 10.938 22.141 1 98.62 131 ALA B O 1
ATOM 3410 N N . TYR B 1 132 ? 0.645 12.711 21.406 1 98.12 132 TYR B N 1
ATOM 3411 C CA . TYR B 1 132 ? -0.513 12.445 22.25 1 98.12 132 TYR B CA 1
ATOM 3412 C C . TYR B 1 132 ? -1.117 11.078 21.938 1 98.12 132 TYR B C 1
ATOM 3414 O O . TYR B 1 132 ? -1.39 10.297 22.844 1 98.12 132 TYR B O 1
ATOM 3422 N N . LEU B 1 133 ? -1.336 10.719 20.672 1 97.25 133 LEU B N 1
ATOM 3423 C CA . LEU B 1 133 ? -1.901 9.438 20.25 1 97.25 133 LEU B CA 1
ATOM 3424 C C . LEU B 1 133 ? -1.023 8.281 20.719 1 97.25 133 LEU B C 1
ATOM 3426 O O . LEU B 1 133 ? -1.533 7.25 21.156 1 97.25 133 LEU B O 1
ATOM 3430 N N . HIS B 1 134 ? 0.28 8.477 20.656 1 97.81 134 HIS B N 1
ATOM 3431 C CA . HIS B 1 134 ? 1.225 7.391 20.906 1 97.81 134 HIS B CA 1
ATOM 3432 C C . HIS B 1 134 ? 1.469 7.211 22.406 1 97.81 134 HIS B C 1
ATOM 3434 O O . HIS B 1 134 ? 1.742 6.102 22.859 1 97.81 134 HIS B O 1
ATOM 3440 N N . HIS B 1 135 ? 1.415 8.312 23.156 1 97.31 135 HIS B N 1
ATOM 3441 C CA . HIS B 1 135 ? 1.958 8.234 24.5 1 97.31 135 HIS B CA 1
ATOM 3442 C C . HIS B 1 135 ? 0.885 8.531 25.547 1 97.31 135 HIS B C 1
ATOM 3444 O O . HIS B 1 135 ? 1.017 8.133 26.703 1 97.31 135 HIS B O 1
ATOM 3450 N N . ASP B 1 136 ? -0.167 9.172 25.188 1 95.31 136 ASP B N 1
ATOM 3451 C CA . ASP B 1 136 ? -1.127 9.625 26.203 1 95.31 136 ASP B CA 1
ATOM 3452 C C . ASP B 1 136 ? -2.443 8.859 26.078 1 95.31 136 ASP B C 1
ATOM 3454 O O . ASP B 1 136 ? -3.307 8.961 26.953 1 95.31 136 ASP B O 1
ATOM 3458 N N . CYS B 1 137 ? -2.615 8.102 25.031 1 91.56 137 CYS B N 1
ATOM 3459 C CA . CYS B 1 137 ? -3.818 7.297 24.859 1 91.56 137 CYS B CA 1
ATOM 3460 C C . CYS B 1 137 ? -3.572 5.852 25.266 1 91.56 137 CYS B C 1
ATOM 3462 O O . CYS B 1 137 ? -2.5 5.301 25.016 1 91.56 137 CYS B O 1
ATOM 3464 N N . VAL B 1 138 ? -4.691 5.254 25.906 1 87.06 138 VAL B N 1
ATOM 3465 C CA . VAL B 1 138 ? -4.637 3.852 26.312 1 87.06 138 VAL B CA 1
ATOM 3466 C C . VAL B 1 138 ? -5.895 3.131 25.844 1 87.06 138 VAL B C 1
ATOM 3468 O O . VAL B 1 138 ? -6.996 3.412 26.312 1 87.06 138 VAL B O 1
ATOM 3471 N N . PRO B 1 139 ? -5.691 2.211 24.984 1 87.25 139 PRO B N 1
ATOM 3472 C CA . PRO B 1 139 ? -4.445 1.81 24.312 1 87.25 139 PRO B CA 1
ATOM 3473 C C . PRO B 1 139 ? -3.938 2.861 23.328 1 87.25 139 PRO B C 1
ATOM 3475 O O . PRO B 1 139 ? -4.699 3.727 22.891 1 87.25 139 PRO B O 1
ATOM 3478 N N . ARG B 1 140 ? -2.596 2.791 23.031 1 91.62 140 ARG B N 1
ATOM 3479 C CA . ARG B 1 140 ? -2.008 3.719 22.062 1 91.62 140 ARG B CA 1
ATOM 3480 C C . ARG B 1 140 ? -2.707 3.623 20.719 1 91.62 140 ARG B C 1
ATOM 3482 O O . ARG B 1 140 ? -3.148 2.543 20.312 1 91.62 140 ARG B O 1
ATOM 3489 N N . ILE B 1 141 ? -2.777 4.672 20.078 1 94 141 ILE B N 1
ATOM 3490 C CA . ILE B 1 141 ? -3.402 4.723 18.766 1 94 141 ILE B CA 1
ATOM 3491 C C . ILE B 1 141 ? -2.33 4.926 17.703 1 94 141 ILE B C 1
ATOM 3493 O O . ILE B 1 141 ? -1.598 5.918 17.719 1 94 141 ILE B O 1
ATOM 3497 N N . ILE B 1 142 ? -2.215 3.953 16.844 1 94.81 142 ILE B N 1
ATOM 3498 C CA . ILE B 1 142 ? -1.36 4.078 15.664 1 94.81 142 ILE B CA 1
ATOM 3499 C C . ILE B 1 142 ? -2.166 4.645 14.5 1 94.81 142 ILE B C 1
ATOM 3501 O O . ILE B 1 142 ? -3.211 4.098 14.133 1 94.81 142 ILE B O 1
ATOM 3505 N N . HIS B 1 143 ? -1.775 5.738 13.922 1 95.19 143 HIS B N 1
ATOM 3506 C CA . HIS B 1 143 ? -2.514 6.441 12.883 1 95.19 143 HIS B CA 1
ATOM 3507 C C . HIS B 1 143 ? -2.553 5.633 11.586 1 95.19 143 HIS B C 1
ATOM 3509 O O . HIS B 1 143 ? -3.633 5.332 11.07 1 95.19 143 HIS B O 1
ATOM 3515 N N . ARG B 1 144 ? -1.321 5.207 11.039 1 92.81 144 ARG B N 1
ATOM 3516 C CA . ARG B 1 144 ? -1.067 4.293 9.938 1 92.81 144 ARG B CA 1
ATOM 3517 C C . ARG B 1 144 ? -1.264 4.988 8.594 1 92.81 144 ARG B C 1
ATOM 3519 O O . ARG B 1 144 ? -1.078 4.379 7.535 1 92.81 144 ARG B O 1
ATOM 3526 N N . ASP B 1 145 ? -1.646 6.27 8.609 1 93.44 145 ASP B N 1
ATOM 3527 C CA . ASP B 1 145 ? -1.756 7.027 7.367 1 93.44 145 ASP B CA 1
ATOM 3528 C C . ASP B 1 145 ? -1.383 8.492 7.586 1 93.44 145 ASP B C 1
ATOM 3530 O O . ASP B 1 145 ? -2.119 9.391 7.176 1 93.44 145 ASP B O 1
ATOM 3534 N N . VAL B 1 146 ? -0.324 8.719 8.25 1 96.94 146 VAL B N 1
ATOM 3535 C CA . VAL B 1 146 ? 0.198 10.062 8.453 1 96.94 146 VAL B CA 1
ATOM 3536 C C . VAL B 1 146 ? 0.708 10.625 7.129 1 96.94 146 VAL B C 1
ATOM 3538 O O . VAL B 1 146 ? 1.548 10.008 6.469 1 96.94 146 VAL B O 1
ATOM 3541 N N . LYS B 1 147 ? 0.166 11.75 6.723 1 96.75 147 LYS B N 1
ATOM 3542 C CA . LYS B 1 147 ? 0.545 12.469 5.516 1 96.75 147 LYS B CA 1
ATOM 3543 C C . LYS B 1 147 ? 0.04 13.914 5.555 1 96.75 147 LYS B C 1
ATOM 3545 O O . LYS B 1 147 ? -0.771 14.266 6.41 1 96.75 147 LYS B O 1
ATOM 3550 N N . SER B 1 148 ? 0.493 14.711 4.684 1 97.31 148 SER B N 1
ATOM 3551 C CA . SER B 1 148 ? 0.186 16.141 4.703 1 97.31 148 SER B CA 1
ATOM 3552 C C . SER B 1 148 ? -1.298 16.391 4.457 1 97.31 148 SER B C 1
ATOM 3554 O O . SER B 1 148 ? -1.865 17.359 4.973 1 97.31 148 SER B O 1
ATOM 3556 N N . SER B 1 149 ? -2.029 15.445 3.734 1 95.06 149 SER B N 1
ATOM 3557 C CA . SER B 1 149 ? -3.449 15.633 3.459 1 95.06 149 SER B CA 1
ATOM 3558 C C . SER B 1 149 ? -4.297 15.328 4.691 1 95.06 149 SER B C 1
ATOM 3560 O O . SER B 1 149 ? -5.477 15.68 4.742 1 95.06 149 SER B O 1
ATOM 3562 N N . ASN B 1 150 ? -3.674 14.672 5.691 1 95.25 150 ASN B N 1
ATOM 3563 C CA . ASN B 1 150 ? -4.383 14.352 6.926 1 95.25 150 ASN B CA 1
ATOM 3564 C C . ASN B 1 150 ? -4 15.305 8.055 1 95.25 150 ASN B C 1
ATOM 3566 O O . ASN B 1 150 ? -4.293 15.031 9.227 1 95.25 150 ASN B O 1
ATOM 3570 N N . ILE B 1 151 ? -3.268 16.328 7.719 1 98.19 151 ILE B N 1
ATOM 3571 C CA . ILE B 1 151 ? -2.98 17.422 8.633 1 98.19 151 ILE B CA 1
ATOM 3572 C C . ILE B 1 151 ? -3.74 18.672 8.188 1 98.19 151 ILE B C 1
ATOM 3574 O O . ILE B 1 151 ? -3.342 19.344 7.234 1 98.19 151 ILE B O 1
ATOM 3578 N N . LEU B 1 152 ? -4.762 18.953 8.922 1 98.12 152 LEU B N 1
ATOM 3579 C CA . LEU B 1 152 ? -5.594 20.109 8.625 1 98.12 152 LEU B CA 1
ATOM 3580 C C . LEU B 1 152 ? -5.121 21.344 9.398 1 98.12 152 LEU B C 1
ATOM 3582 O O . LEU B 1 152 ? -4.441 21.203 10.422 1 98.12 152 LEU B O 1
ATOM 3586 N N . LEU B 1 153 ? -5.414 22.469 8.812 1 98.44 153 LEU B N 1
ATOM 3587 C CA . LEU B 1 153 ? -4.984 23.719 9.438 1 98.44 153 LEU B CA 1
ATOM 3588 C C . LEU B 1 153 ? -6.184 24.547 9.875 1 98.44 153 LEU B C 1
ATOM 3590 O O . LEU B 1 153 ? -7.098 24.797 9.086 1 98.44 153 LEU B O 1
ATOM 3594 N N . ASP B 1 154 ? -6.184 24.969 11.109 1 97.25 154 ASP B N 1
ATOM 3595 C CA . ASP B 1 154 ? -7.289 25.781 11.617 1 97.25 154 ASP B CA 1
ATOM 3596 C C . ASP B 1 154 ? -7.09 27.25 11.289 1 97.25 154 ASP B C 1
ATOM 3598 O O . ASP B 1 154 ? -6.242 27.594 10.461 1 97.25 154 ASP B O 1
ATOM 3602 N N . ALA B 1 155 ? -7.871 28.094 11.898 1 95.06 155 ALA B N 1
ATOM 3603 C CA . ALA B 1 155 ? -7.895 29.516 11.586 1 95.06 155 ALA B CA 1
ATOM 3604 C C . ALA B 1 155 ? -6.535 30.156 11.852 1 95.06 155 ALA B C 1
ATOM 3606 O O . ALA B 1 155 ? -6.141 31.094 11.156 1 95.06 155 ALA B O 1
ATOM 3607 N N . ASP B 1 156 ? -5.828 29.672 12.773 1 96.75 156 ASP B N 1
ATOM 3608 C CA . ASP B 1 156 ? -4.523 30.219 13.133 1 96.75 156 ASP B CA 1
ATOM 3609 C C . ASP B 1 156 ? -3.398 29.422 12.469 1 96.75 156 ASP B C 1
ATOM 3611 O O . ASP B 1 156 ? -2.234 29.547 12.859 1 96.75 156 ASP B O 1
ATOM 3615 N N . LEU B 1 157 ? -3.713 28.484 11.555 1 97.88 157 LEU B N 1
ATOM 3616 C CA . LEU B 1 157 ? -2.787 27.625 10.836 1 97.88 157 LEU B CA 1
ATOM 3617 C C . LEU B 1 157 ? -2.064 26.688 11.797 1 97.88 157 LEU B C 1
ATOM 3619 O O . LEU B 1 157 ? -0.895 26.344 11.586 1 97.88 157 LEU B O 1
ATOM 3623 N N . GLU B 1 158 ? -2.861 26.406 12.883 1 97.94 158 GLU B N 1
ATOM 3624 C CA . GLU B 1 158 ? -2.418 25.328 13.758 1 97.94 158 GLU B CA 1
ATOM 3625 C C . GLU B 1 158 ? -2.795 23.969 13.195 1 97.94 158 GLU B C 1
ATOM 3627 O O . GLU B 1 158 ? -3.898 23.781 12.672 1 97.94 158 GLU B O 1
ATOM 3632 N N . ALA B 1 159 ? -1.862 23.047 13.32 1 98.75 159 ALA B N 1
ATOM 3633 C CA . ALA B 1 159 ? -2.076 21.719 12.758 1 98.75 159 ALA B CA 1
ATOM 3634 C C . ALA B 1 159 ? -3.096 20.922 13.578 1 98.75 159 ALA B C 1
ATOM 3636 O O . ALA B 1 159 ? -3.055 20.953 14.805 1 98.75 159 ALA B O 1
ATOM 3637 N N . ARG B 1 160 ? -4.012 20.297 12.93 1 98.5 160 ARG B N 1
ATOM 3638 C CA . ARG B 1 160 ? -4.941 19.312 13.484 1 98.5 160 ARG B CA 1
ATOM 3639 C C . ARG B 1 160 ? -4.867 18 12.719 1 98.5 160 ARG B C 1
ATOM 3641 O O . ARG B 1 160 ? -5.32 17.922 11.57 1 98.5 160 ARG B O 1
ATOM 3648 N N . VAL B 1 161 ? -4.324 16.969 13.328 1 98.25 161 VAL B N 1
ATOM 3649 C CA . VAL B 1 161 ? -4.188 15.664 12.703 1 98.25 161 VAL B CA 1
ATOM 3650 C C . VAL B 1 161 ? -5.562 15.008 12.57 1 98.25 161 VAL B C 1
ATOM 3652 O O . VAL B 1 161 ? -6.34 14.984 13.523 1 98.25 161 VAL B O 1
ATOM 3655 N N . SER B 1 162 ? -5.914 14.562 11.406 1 95.88 162 SER B N 1
ATOM 3656 C CA . SER B 1 162 ? -7.215 13.961 11.133 1 95.88 162 SER B CA 1
ATOM 3657 C C . SER B 1 162 ? -7.07 12.492 10.742 1 95.88 162 SER B C 1
ATOM 3659 O O . SER B 1 162 ? -5.957 11.992 10.578 1 95.88 162 SER B O 1
ATOM 3661 N N . ASP B 1 163 ? -8.164 11.742 10.734 1 91.75 163 ASP B N 1
ATOM 3662 C CA . ASP B 1 163 ? -8.312 10.375 10.234 1 91.75 163 ASP B CA 1
ATOM 3663 C C . ASP B 1 163 ? -7.465 9.398 11.039 1 91.75 163 ASP B C 1
ATOM 3665 O O . ASP B 1 163 ? -6.926 8.438 10.492 1 91.75 163 ASP B O 1
ATOM 3669 N N . PHE B 1 164 ? -7.203 9.758 12.289 1 92.62 164 PHE B N 1
ATOM 3670 C CA . PHE B 1 164 ? -6.488 8.828 13.148 1 92.62 164 PHE B CA 1
ATOM 3671 C C . PHE B 1 164 ? -7.422 7.727 13.648 1 92.62 164 PHE B C 1
ATOM 3673 O O . PHE B 1 164 ? -8.602 7.973 13.891 1 92.62 164 PHE B O 1
ATOM 3680 N N . GLY B 1 165 ? -6.918 6.469 13.695 1 85.38 165 GLY B N 1
ATOM 3681 C CA . GLY B 1 165 ? -7.66 5.344 14.234 1 85.38 165 GLY B CA 1
ATOM 3682 C C . GLY B 1 165 ? -8.523 4.648 13.203 1 85.38 165 GLY B C 1
ATOM 3683 O O . GLY B 1 165 ? -9.086 3.586 13.469 1 85.38 165 GLY B O 1
ATOM 3684 N N . LEU B 1 166 ? -8.594 5.184 12.008 1 85.06 166 LEU B N 1
ATOM 3685 C CA . LEU B 1 166 ? -9.523 4.676 11.008 1 85.06 166 LEU B CA 1
ATOM 3686 C C . LEU B 1 166 ? -8.984 3.408 10.352 1 85.06 166 LEU B C 1
ATOM 3688 O O . LEU B 1 166 ? -9.758 2.523 9.977 1 85.06 166 LEU B O 1
ATOM 3692 N N . ALA B 1 167 ? -7.695 3.334 10.148 1 80.69 167 ALA B N 1
ATOM 3693 C CA . ALA B 1 167 ? -7.105 2.133 9.57 1 80.69 167 ALA B CA 1
ATOM 3694 C C . ALA B 1 167 ? -7.438 0.898 10.398 1 80.69 167 ALA B C 1
ATOM 3696 O O . ALA B 1 167 ? -7.797 -0.149 9.859 1 80.69 167 ALA B O 1
ATOM 3697 N N . LYS B 1 168 ? -7.254 1.011 11.664 1 78.44 168 LYS B N 1
ATOM 3698 C CA . LYS B 1 168 ? -7.578 -0.083 12.578 1 78.44 168 LYS B CA 1
ATOM 3699 C C . LYS B 1 168 ? -9.055 -0.458 12.477 1 78.44 168 LYS B C 1
ATOM 3701 O O . LYS B 1 168 ? -9.406 -1.64 12.508 1 78.44 168 LYS B O 1
ATOM 3706 N N . LEU B 1 169 ? -9.883 0.512 12.391 1 76.94 169 LEU B N 1
ATOM 3707 C CA . LEU B 1 169 ? -11.32 0.293 12.273 1 76.94 169 LEU B CA 1
ATOM 3708 C C . LEU B 1 169 ? -11.641 -0.494 11.008 1 76.94 169 LEU B C 1
ATOM 3710 O O . LEU B 1 169 ? -12.5 -1.378 11.023 1 76.94 169 LEU B O 1
ATOM 3714 N N . MET B 1 170 ? -10.93 -0.23 9.992 1 74.5 170 MET B N 1
ATOM 3715 C CA . MET B 1 170 ? -11.164 -0.89 8.711 1 74.5 170 MET B CA 1
ATOM 3716 C C . MET B 1 170 ? -10.688 -2.338 8.75 1 74.5 170 MET B C 1
ATOM 3718 O O . MET B 1 170 ? -11.242 -3.197 8.062 1 74.5 170 MET B O 1
ATOM 3722 N N . ASP B 1 171 ? -9.609 -2.6 9.555 1 72.06 171 ASP B N 1
ATOM 3723 C CA . ASP B 1 171 ? -9.086 -3.953 9.695 1 72.06 171 ASP B CA 1
ATOM 3724 C C . ASP B 1 171 ? -10.109 -4.871 10.367 1 72.06 171 ASP B C 1
ATOM 3726 O O . ASP B 1 171 ? -10.062 -6.09 10.188 1 72.06 171 ASP B O 1
ATOM 3730 N N . LEU B 1 172 ? -10.883 -4.309 11.148 1 65.12 172 LEU B N 1
ATOM 3731 C CA . LEU B 1 172 ? -11.875 -5.09 11.883 1 65.12 172 LEU B CA 1
ATOM 3732 C C . LEU B 1 172 ? -12.961 -5.605 10.945 1 65.12 172 LEU B C 1
ATOM 3734 O O . LEU B 1 172 ? -13.695 -6.535 11.289 1 65.12 172 LEU B O 1
ATOM 3738 N N . ASP B 1 173 ? -12.953 -4.949 9.828 1 57.03 173 ASP B N 1
ATOM 3739 C CA . ASP B 1 173 ? -13.945 -5.398 8.852 1 57.03 173 ASP B CA 1
ATOM 3740 C C . ASP B 1 173 ? -13.523 -6.719 8.211 1 57.03 173 ASP B C 1
ATOM 3742 O O . ASP B 1 173 ? -12.617 -6.746 7.371 1 57.03 173 ASP B O 1
ATOM 3746 N N . LYS B 1 174 ? -13.742 -7.918 8.914 1 53.5 174 LYS B N 1
ATOM 3747 C CA . LYS B 1 174 ? -13.398 -9.297 8.594 1 53.5 174 LYS B CA 1
ATOM 3748 C C . LYS B 1 174 ? -13.891 -9.688 7.203 1 53.5 174 LYS B C 1
ATOM 3750 O O . LYS B 1 174 ? -13.609 -10.789 6.723 1 53.5 174 LYS B O 1
ATOM 3755 N N . THR B 1 175 ? -14.922 -8.906 6.738 1 47.69 175 THR B N 1
ATOM 3756 C CA . THR B 1 175 ? -15.586 -9.445 5.551 1 47.69 175 THR B CA 1
ATOM 3757 C C . THR B 1 175 ? -14.625 -9.5 4.371 1 47.69 175 THR B C 1
ATOM 3759 O O . THR B 1 175 ? -14.852 -10.234 3.41 1 47.69 175 THR B O 1
ATOM 3762 N N . HIS B 1 176 ? -13.547 -8.641 4.434 1 47.81 176 HIS B N 1
ATOM 3763 C CA . HIS B 1 176 ? -12.797 -8.633 3.184 1 47.81 176 HIS B CA 1
ATOM 3764 C C . HIS B 1 176 ? -11.289 -8.602 3.445 1 47.81 176 HIS B C 1
ATOM 3766 O O . HIS B 1 176 ? -10.812 -7.781 4.23 1 47.81 176 HIS B O 1
ATOM 3772 N N . VAL B 1 177 ? -10.75 -9.852 3.58 1 46.97 177 VAL B N 1
ATOM 3773 C CA . VAL B 1 177 ? -9.297 -9.82 3.469 1 46.97 177 VAL B CA 1
ATOM 3774 C C . VAL B 1 177 ? -8.875 -8.789 2.426 1 46.97 177 VAL B C 1
ATOM 3776 O O . VAL B 1 177 ? -9.156 -8.945 1.235 1 46.97 177 VAL B O 1
ATOM 3779 N N . THR B 1 178 ? -9.227 -7.508 2.699 1 53.31 178 THR B N 1
ATOM 3780 C CA . THR B 1 178 ? -8.82 -6.531 1.694 1 53.31 178 THR B CA 1
ATOM 3781 C C . THR B 1 178 ? -7.309 -6.562 1.493 1 53.31 178 THR B C 1
ATOM 3783 O O . THR B 1 178 ? -6.547 -6.664 2.459 1 53.31 178 THR B O 1
ATOM 3786 N N . THR B 1 179 ? -6.82 -7.004 0.253 1 62.16 179 THR B N 1
ATOM 3787 C CA . THR B 1 179 ? -5.43 -7.02 -0.191 1 62.16 179 THR B CA 1
ATOM 3788 C C . THR B 1 179 ? -4.902 -5.598 -0.363 1 62.16 179 THR B C 1
ATOM 3790 O O . THR B 1 179 ? -3.701 -5.395 -0.542 1 62.16 179 THR B O 1
ATOM 3793 N N . MET B 1 180 ? -5.844 -4.582 -0.107 1 69.19 180 MET B N 1
ATOM 3794 C CA . MET B 1 180 ? -5.367 -3.219 -0.312 1 69.19 180 MET B CA 1
ATOM 3795 C C . MET B 1 180 ? -4.625 -2.713 0.921 1 69.19 180 MET B C 1
ATOM 3797 O O . MET B 1 180 ? -5.047 -2.963 2.051 1 69.19 180 MET B O 1
ATOM 3801 N N . VAL B 1 181 ? -3.512 -2.145 0.673 1 80.88 181 VAL B N 1
ATOM 3802 C CA . VAL B 1 181 ? -2.617 -1.676 1.727 1 80.88 181 VAL B CA 1
ATOM 3803 C C . VAL B 1 181 ? -3.125 -0.346 2.281 1 80.88 181 VAL B C 1
ATOM 3805 O O . VAL B 1 181 ? -3.426 0.576 1.521 1 80.88 181 VAL B O 1
ATOM 3808 N N . ALA B 1 182 ? -3.379 -0.325 3.574 1 82.31 182 ALA B N 1
ATOM 3809 C CA . ALA B 1 182 ? -3.662 0.95 4.227 1 82.31 182 ALA B CA 1
ATOM 3810 C C . ALA B 1 182 ? -2.453 1.878 4.168 1 82.31 182 ALA B C 1
ATOM 3812 O O . ALA B 1 182 ? -1.318 1.442 4.379 1 82.31 182 ALA B O 1
ATOM 3813 N N . GLY B 1 183 ? -2.699 3.119 3.838 1 88.69 183 GLY B N 1
ATOM 3814 C CA . GLY B 1 183 ? -1.635 4.105 3.752 1 88.69 183 GLY B CA 1
ATOM 3815 C C . GLY B 1 183 ? -1.492 4.711 2.367 1 88.69 183 GLY B C 1
ATOM 3816 O O . GLY B 1 183 ? -2.332 4.48 1.495 1 88.69 183 GLY B O 1
ATOM 3817 N N . THR B 1 184 ? -0.461 5.52 2.234 1 92.38 184 THR B N 1
ATOM 3818 C CA . THR B 1 184 ? -0.283 6.277 1.001 1 92.38 184 THR B CA 1
ATOM 3819 C C . THR B 1 184 ? 1.15 6.152 0.492 1 92.38 184 THR B C 1
ATOM 3821 O O . THR B 1 184 ? 2.1 6.211 1.276 1 92.38 184 THR B O 1
ATOM 3824 N N . LEU B 1 185 ? 1.286 5.938 -0.849 1 93.25 185 LEU B N 1
ATOM 3825 C CA . LEU B 1 185 ? 2.607 5.867 -1.464 1 93.25 185 LEU B CA 1
ATOM 3826 C C . LEU B 1 185 ? 3.449 7.082 -1.083 1 93.25 185 LEU B C 1
ATOM 3828 O O . LEU B 1 185 ? 2.941 8.203 -1.035 1 93.25 185 LEU B O 1
ATOM 3832 N N . GLY B 1 186 ? 4.684 6.891 -0.836 1 96 186 GLY B N 1
ATOM 3833 C CA . GLY B 1 186 ? 5.605 7.953 -0.462 1 96 186 GLY B CA 1
ATOM 3834 C C . GLY B 1 186 ? 5.777 8.094 1.038 1 96 186 GLY B C 1
ATOM 3835 O O . GLY B 1 186 ? 6.758 8.68 1.504 1 96 186 GLY B O 1
ATOM 3836 N N . PHE B 1 187 ? 4.828 7.512 1.793 1 96.94 187 PHE B N 1
ATOM 3837 C CA . PHE B 1 187 ? 4.832 7.766 3.229 1 96.94 187 PHE B CA 1
ATOM 3838 C C . PHE B 1 187 ? 4.961 6.465 4.012 1 96.94 187 PHE B C 1
ATOM 3840 O O . PHE B 1 187 ? 5.203 6.484 5.219 1 96.94 187 PHE B O 1
ATOM 3847 N N . LEU B 1 188 ? 4.879 5.352 3.373 1 96.12 188 LEU B N 1
ATOM 3848 C CA . LEU B 1 188 ? 4.809 4.062 4.055 1 96.12 188 LEU B CA 1
ATOM 3849 C C . LEU B 1 188 ? 6.184 3.635 4.551 1 96.12 188 LEU B C 1
ATOM 3851 O O . LEU B 1 188 ? 7.176 3.748 3.826 1 96.12 188 LEU B O 1
ATOM 3855 N N . ALA B 1 189 ? 6.215 3.088 5.742 1 96.75 189 ALA B N 1
ATOM 3856 C CA . ALA B 1 189 ? 7.453 2.596 6.34 1 96.75 189 ALA B CA 1
ATOM 3857 C C . ALA B 1 189 ? 7.863 1.26 5.727 1 96.75 189 ALA B C 1
ATOM 3859 O O . ALA B 1 189 ? 7.016 0.404 5.461 1 96.75 189 ALA B O 1
ATOM 3860 N N . PRO B 1 190 ? 9.172 1.062 5.59 1 95.31 190 PRO B N 1
ATOM 3861 C CA . PRO B 1 190 ? 9.664 -0.142 4.914 1 95.31 190 PRO B CA 1
ATOM 3862 C C . PRO B 1 190 ? 9.25 -1.428 5.625 1 95.31 190 PRO B C 1
ATOM 3864 O O . PRO B 1 190 ? 8.859 -2.4 4.977 1 95.31 190 PRO B O 1
ATOM 3867 N N . GLU B 1 191 ? 9.328 -1.478 6.977 1 95.25 191 GLU B N 1
ATOM 3868 C CA . GLU B 1 191 ? 9.031 -2.709 7.699 1 95.25 191 GLU B CA 1
ATOM 3869 C C . GLU B 1 191 ? 7.551 -3.064 7.594 1 95.25 191 GLU B C 1
ATOM 3871 O O . GLU B 1 191 ? 7.188 -4.242 7.555 1 95.25 191 GLU B O 1
ATOM 3876 N N . TYR B 1 192 ? 6.668 -2.084 7.617 1 95 192 TYR B N 1
ATOM 3877 C CA . TYR B 1 192 ? 5.238 -2.305 7.445 1 95 192 TYR B CA 1
ATOM 3878 C C . TYR B 1 192 ? 4.938 -2.918 6.082 1 95 192 TYR B C 1
ATOM 3880 O O . TYR B 1 192 ? 4.203 -3.904 5.984 1 95 192 TYR B O 1
ATOM 3888 N N . VAL B 1 193 ? 5.531 -2.395 5.059 1 94.94 193 VAL B N 1
ATOM 3889 C CA . VAL B 1 193 ? 5.336 -2.826 3.678 1 94.94 193 VAL B CA 1
ATOM 3890 C C . VAL B 1 193 ? 5.859 -4.25 3.504 1 94.94 193 VAL B C 1
ATOM 3892 O O . VAL B 1 193 ? 5.199 -5.09 2.887 1 94.94 193 VAL B O 1
ATOM 3895 N N . ALA B 1 194 ? 6.973 -4.516 4.094 1 95.12 194 ALA B N 1
ATOM 3896 C CA . ALA B 1 194 ? 7.672 -5.777 3.859 1 95.12 194 ALA B CA 1
ATOM 3897 C C . ALA B 1 194 ? 7.055 -6.91 4.676 1 95.12 194 ALA B C 1
ATOM 3899 O O . ALA B 1 194 ? 7.074 -8.07 4.258 1 95.12 194 ALA B O 1
ATOM 3900 N N . THR B 1 195 ? 6.484 -6.57 5.906 1 94.69 195 THR B N 1
ATOM 3901 C CA . THR B 1 195 ? 6.137 -7.656 6.816 1 94.69 195 THR B CA 1
ATOM 3902 C C . THR B 1 195 ? 4.723 -7.469 7.367 1 94.69 195 THR B C 1
ATOM 3904 O O . THR B 1 195 ? 4.152 -8.391 7.945 1 94.69 195 THR B O 1
ATOM 3907 N N . GLY B 1 196 ? 4.188 -6.293 7.262 1 91.69 196 GLY B N 1
ATOM 3908 C CA . GLY B 1 196 ? 2.896 -5.984 7.859 1 91.69 196 GLY B CA 1
ATOM 3909 C C . GLY B 1 196 ? 3.004 -5.484 9.289 1 91.69 196 GLY B C 1
ATOM 3910 O O . GLY B 1 196 ? 1.992 -5.184 9.922 1 91.69 196 GLY B O 1
ATOM 3911 N N . LEU B 1 197 ? 4.223 -5.301 9.781 1 90.62 197 LEU B N 1
ATOM 3912 C CA . LEU B 1 197 ? 4.414 -4.812 11.141 1 90.62 197 LEU B CA 1
ATOM 3913 C C . LEU B 1 197 ? 4.008 -3.35 11.258 1 90.62 197 LEU B C 1
ATOM 3915 O O . LEU B 1 197 ? 4.598 -2.484 10.602 1 90.62 197 LEU B O 1
ATOM 3919 N N . ALA B 1 198 ? 2.959 -3.129 12.062 1 90.81 198 ALA B N 1
ATOM 3920 C CA . ALA B 1 198 ? 2.488 -1.76 12.258 1 90.81 198 ALA B CA 1
ATOM 3921 C C . ALA B 1 198 ? 2.596 -1.348 13.727 1 90.81 198 ALA B C 1
ATOM 3923 O O . ALA B 1 198 ? 1.7 -1.631 14.523 1 90.81 198 ALA B O 1
ATOM 3924 N N . THR B 1 199 ? 3.736 -0.75 14.094 1 94.25 199 THR B N 1
ATOM 3925 C CA . THR B 1 199 ? 3.922 -0.106 15.391 1 94.25 199 THR B CA 1
ATOM 3926 C C . THR B 1 199 ? 3.885 1.413 15.25 1 94.25 199 THR B C 1
ATOM 3928 O O . THR B 1 199 ? 3.641 1.936 14.164 1 94.25 199 THR B O 1
ATOM 3931 N N . GLU B 1 200 ? 4.098 2.105 16.344 1 97.06 200 GLU B N 1
ATOM 3932 C CA . GLU B 1 200 ? 4.121 3.564 16.266 1 97.06 200 GLU B CA 1
ATOM 3933 C C . GLU B 1 200 ? 5.23 4.051 15.344 1 97.06 200 GLU B C 1
ATOM 3935 O O . GLU B 1 200 ? 5.18 5.18 14.844 1 97.06 200 GLU B O 1
ATOM 3940 N N . LYS B 1 201 ? 6.188 3.195 15.086 1 97.94 201 LYS B N 1
ATOM 3941 C CA . LYS B 1 201 ? 7.344 3.561 14.273 1 97.94 201 LYS B CA 1
ATOM 3942 C C . LYS B 1 201 ? 6.938 3.826 12.828 1 97.94 201 LYS B C 1
ATOM 3944 O O . LYS B 1 201 ? 7.609 4.578 12.117 1 97.94 201 LYS B O 1
ATOM 3949 N N . VAL B 1 202 ? 5.809 3.229 12.367 1 97.06 202 VAL B N 1
ATOM 3950 C CA . VAL B 1 202 ? 5.336 3.48 11.008 1 97.06 202 VAL B CA 1
ATOM 3951 C C . VAL B 1 202 ? 4.859 4.926 10.891 1 97.06 202 VAL B C 1
ATOM 3953 O O . VAL B 1 202 ? 5.102 5.582 9.875 1 97.06 202 VAL B O 1
ATOM 3956 N N . ASP B 1 203 ? 4.215 5.438 11.992 1 98.44 203 ASP B N 1
ATOM 3957 C CA . ASP B 1 203 ? 3.783 6.832 12.031 1 98.44 203 ASP B CA 1
ATOM 3958 C C . ASP B 1 203 ? 4.984 7.777 12.031 1 98.44 203 ASP B C 1
ATOM 3960 O O . ASP B 1 203 ? 4.957 8.82 11.375 1 98.44 203 ASP B O 1
ATOM 3964 N N . ILE B 1 204 ? 5.957 7.355 12.773 1 98.88 204 ILE B N 1
ATOM 3965 C CA . ILE B 1 204 ? 7.156 8.18 12.922 1 98.88 204 ILE B CA 1
ATOM 3966 C C . ILE B 1 204 ? 7.852 8.312 11.562 1 98.88 204 ILE B C 1
ATOM 3968 O O . ILE B 1 204 ? 8.258 9.406 11.18 1 98.88 204 ILE B O 1
ATOM 3972 N N . TYR B 1 205 ? 7.945 7.223 10.867 1 98.75 205 TYR B N 1
ATOM 3973 C CA . TYR B 1 205 ? 8.508 7.27 9.523 1 98.75 205 TYR B CA 1
ATOM 3974 C C . TYR B 1 205 ? 7.723 8.227 8.633 1 98.75 205 TYR B C 1
ATOM 3976 O O . TYR B 1 205 ? 8.297 9.117 8.008 1 98.75 205 TYR B O 1
ATOM 3984 N N . SER B 1 206 ? 6.402 8.031 8.562 1 98.5 206 SER B N 1
ATOM 3985 C CA . SER B 1 206 ? 5.527 8.852 7.73 1 98.5 206 SER B CA 1
ATOM 3986 C C . SER B 1 206 ? 5.648 10.328 8.094 1 98.5 206 SER B C 1
ATOM 3988 O O . SER B 1 206 ? 5.664 11.195 7.215 1 98.5 206 SER B O 1
ATOM 3990 N N . PHE B 1 207 ? 5.742 10.617 9.414 1 98.94 207 PHE B N 1
ATOM 3991 C CA . PHE B 1 207 ? 5.859 12 9.867 1 98.94 207 PHE B CA 1
ATOM 3992 C C . PHE B 1 207 ? 7.184 12.602 9.422 1 98.94 207 PHE B C 1
ATOM 3994 O O . PHE B 1 207 ? 7.25 13.789 9.086 1 98.94 207 PHE B O 1
ATOM 4001 N N . GLY B 1 208 ? 8.266 11.781 9.477 1 98.94 208 GLY B N 1
ATOM 4002 C CA . GLY B 1 208 ? 9.531 12.25 8.938 1 98.94 208 GLY B CA 1
ATOM 4003 C C . GLY B 1 208 ? 9.422 12.711 7.496 1 98.94 208 GLY B C 1
ATOM 4004 O O . GLY B 1 208 ? 10.023 13.727 7.117 1 98.94 208 GLY B O 1
ATOM 4005 N N . VAL B 1 209 ? 8.664 11.977 6.715 1 98.81 209 VAL B N 1
ATOM 4006 C CA . VAL B 1 209 ? 8.445 12.359 5.324 1 98.81 209 VAL B CA 1
ATOM 4007 C C . VAL B 1 209 ? 7.688 13.688 5.262 1 98.81 209 VAL B C 1
ATOM 4009 O O . VAL B 1 209 ? 8.016 14.555 4.453 1 98.81 209 VAL B O 1
ATOM 4012 N N . VAL B 1 210 ? 6.723 13.875 6.117 1 98.88 210 VAL B N 1
ATOM 4013 C CA . VAL B 1 210 ? 5.973 15.125 6.18 1 98.88 210 VAL B CA 1
ATOM 4014 C C . VAL B 1 210 ? 6.914 16.281 6.523 1 98.88 210 VAL B C 1
ATOM 4016 O O . VAL B 1 210 ? 6.824 17.359 5.934 1 98.88 210 VAL B O 1
ATOM 4019 N N . LEU B 1 211 ? 7.809 16.031 7.52 1 98.88 211 LEU B N 1
ATOM 4020 C CA . LEU B 1 211 ? 8.781 17.078 7.863 1 98.88 211 LEU B CA 1
ATOM 4021 C C . LEU B 1 211 ? 9.617 17.453 6.645 1 98.88 211 LEU B C 1
ATOM 4023 O O . LEU B 1 211 ? 9.898 18.641 6.43 1 98.88 211 LEU B O 1
ATOM 4027 N N . LEU B 1 212 ? 9.992 16.484 5.879 1 98.56 212 LEU B N 1
ATOM 4028 C CA . LEU B 1 212 ? 10.773 16.766 4.68 1 98.56 212 LEU B CA 1
ATOM 4029 C C . LEU B 1 212 ? 9.953 17.547 3.656 1 98.56 212 LEU B C 1
ATOM 4031 O O . LEU B 1 212 ? 10.484 18.391 2.934 1 98.56 212 LEU B O 1
ATOM 4035 N N . GLU B 1 213 ? 8.633 17.266 3.574 1 98.56 213 GLU B N 1
ATOM 4036 C CA . GLU B 1 213 ? 7.758 18.062 2.732 1 98.56 213 GLU B CA 1
ATOM 4037 C C . GLU B 1 213 ? 7.785 19.531 3.158 1 98.56 213 GLU B C 1
ATOM 4039 O O . GLU B 1 213 ? 7.855 20.438 2.314 1 98.56 213 GLU B O 1
ATOM 4044 N N . LEU B 1 214 ? 7.742 19.75 4.465 1 98.56 214 LEU B N 1
ATOM 4045 C CA . LEU B 1 214 ? 7.727 21.109 5.008 1 98.56 214 LEU B CA 1
ATOM 4046 C C . LEU B 1 214 ? 9.016 21.844 4.648 1 98.56 214 LEU B C 1
ATOM 4048 O O . LEU B 1 214 ? 8.984 23.047 4.383 1 98.56 214 LEU B O 1
ATOM 4052 N N . VAL B 1 215 ? 10.109 21.125 4.625 1 97.69 215 VAL B N 1
ATOM 4053 C CA . VAL B 1 215 ? 11.422 21.719 4.395 1 97.69 215 VAL B CA 1
ATOM 4054 C C . VAL B 1 215 ? 11.641 21.922 2.895 1 97.69 215 VAL B C 1
ATOM 4056 O O . VAL B 1 215 ? 12.07 23 2.463 1 97.69 215 VAL B O 1
ATOM 4059 N N . THR B 1 216 ? 11.273 20.906 2.07 1 97 216 THR B N 1
ATOM 4060 C CA . THR B 1 216 ? 11.68 20.891 0.67 1 97 216 THR B CA 1
ATOM 4061 C C . THR B 1 216 ? 10.578 21.453 -0.224 1 97 216 THR B C 1
ATOM 4063 O O . THR B 1 216 ? 10.836 21.844 -1.362 1 97 216 THR B O 1
ATOM 4066 N N . GLY B 1 217 ? 9.336 21.344 0.297 1 97.44 217 GLY B N 1
ATOM 4067 C CA . GLY B 1 217 ? 8.203 21.719 -0.544 1 97.44 217 GLY B CA 1
ATOM 4068 C C . GLY B 1 217 ? 7.934 20.719 -1.647 1 97.44 217 GLY B C 1
ATOM 4069 O O . GLY B 1 217 ? 7.301 21.047 -2.654 1 97.44 217 GLY B O 1
ATOM 4070 N N . ARG B 1 218 ? 8.461 19.531 -1.477 1 96.38 218 ARG B N 1
ATOM 4071 C CA . ARG B 1 218 ? 8.305 18.516 -2.512 1 96.38 218 ARG B CA 1
ATOM 4072 C C . ARG B 1 218 ? 7.488 17.328 -2.004 1 96.38 218 ARG B C 1
ATOM 4074 O O . ARG B 1 218 ? 7.664 16.891 -0.865 1 96.38 218 ARG B O 1
ATOM 4081 N N . HIS B 1 219 ? 6.547 16.953 -2.857 1 96.81 219 HIS B N 1
ATOM 4082 C CA . HIS B 1 219 ? 5.785 15.742 -2.557 1 96.81 219 HIS B CA 1
ATOM 4083 C C . HIS B 1 219 ? 6.613 14.492 -2.816 1 96.81 219 HIS B C 1
ATOM 4085 O O . HIS B 1 219 ? 7.336 14.414 -3.811 1 96.81 219 HIS B O 1
ATOM 4091 N N . PRO B 1 220 ? 6.523 13.469 -1.984 1 96.44 220 PRO B N 1
ATOM 4092 C CA . PRO B 1 220 ? 7.387 12.297 -2.143 1 96.44 220 PRO B CA 1
ATOM 4093 C C . PRO B 1 220 ? 7.148 11.555 -3.457 1 96.44 220 PRO B C 1
ATOM 4095 O O . PRO B 1 220 ? 8.016 10.805 -3.914 1 96.44 220 PRO B O 1
ATOM 4098 N N . CYS B 1 221 ? 5.98 11.742 -4.078 1 94.25 221 CYS B N 1
ATOM 4099 C CA . CYS B 1 221 ? 5.688 11.07 -5.34 1 94.25 221 CYS B CA 1
ATOM 4100 C C . CYS B 1 221 ? 5.727 12.047 -6.504 1 94.25 221 CYS B C 1
ATOM 4102 O O . CYS B 1 221 ? 5.074 11.836 -7.527 1 94.25 221 CYS B O 1
ATOM 4104 N N . ASP B 1 222 ? 6.41 13.117 -6.266 1 93.19 222 ASP B N 1
ATOM 4105 C CA . ASP B 1 222 ? 6.539 14.016 -7.402 1 93.19 222 ASP B CA 1
ATOM 4106 C C . ASP B 1 222 ? 7.441 13.422 -8.484 1 93.19 222 ASP B C 1
ATOM 4108 O O . ASP B 1 222 ? 8.039 12.359 -8.281 1 93.19 222 ASP B O 1
ATOM 4112 N N . ASN B 1 223 ? 7.512 14.031 -9.648 1 91.5 223 ASN B N 1
ATOM 4113 C CA . ASN B 1 223 ? 8.164 13.461 -10.828 1 91.5 223 ASN B CA 1
ATOM 4114 C C . ASN B 1 223 ? 9.664 13.312 -10.617 1 91.5 223 ASN B C 1
ATOM 4116 O O . ASN B 1 223 ? 10.281 12.383 -11.148 1 91.5 223 ASN B O 1
ATOM 4120 N N . LEU B 1 224 ? 10.188 14.172 -9.852 1 89 224 LEU B N 1
ATOM 4121 C CA . LEU B 1 224 ? 11.625 14.102 -9.586 1 89 224 LEU B CA 1
ATOM 4122 C C . LEU B 1 224 ? 11.992 12.766 -8.953 1 89 224 LEU B C 1
ATOM 4124 O O . LEU B 1 224 ? 12.914 12.086 -9.414 1 89 224 LEU B O 1
ATOM 4128 N N . PHE B 1 225 ? 11.266 12.422 -7.988 1 91.31 225 PHE B N 1
ATOM 4129 C CA . PHE B 1 225 ? 11.555 11.195 -7.25 1 91.31 225 PHE B CA 1
ATOM 4130 C C . PHE B 1 225 ? 11.07 9.977 -8.023 1 91.31 225 PHE B C 1
ATOM 4132 O O . PHE B 1 225 ? 11.75 8.945 -8.047 1 91.31 225 PHE B O 1
ATOM 4139 N N . LYS B 1 226 ? 9.969 10.086 -8.648 1 89.88 226 LYS B N 1
ATOM 4140 C CA . LYS B 1 226 ? 9.445 8.984 -9.461 1 89.88 226 LYS B CA 1
ATOM 4141 C C . LYS B 1 226 ? 10.414 8.602 -10.57 1 89.88 226 LYS B C 1
ATOM 4143 O O . LYS B 1 226 ? 10.68 7.418 -10.789 1 89.88 226 LYS B O 1
ATOM 4148 N N . ASP B 1 227 ? 10.984 9.586 -11.227 1 88.12 227 ASP B N 1
ATOM 4149 C CA . ASP B 1 227 ? 11.883 9.352 -12.359 1 88.12 227 ASP B CA 1
ATOM 4150 C C . ASP B 1 227 ? 13.195 8.719 -11.898 1 88.12 227 ASP B C 1
ATOM 4152 O O . ASP B 1 227 ? 13.758 7.867 -12.594 1 88.12 227 ASP B O 1
ATOM 4156 N N . SER B 1 228 ? 13.625 9.117 -10.75 1 88.31 228 SER B N 1
ATOM 4157 C CA . SER B 1 228 ? 14.914 8.617 -10.266 1 88.31 228 SER B CA 1
ATOM 4158 C C . SER B 1 228 ? 14.75 7.309 -9.5 1 88.31 228 SER B C 1
ATOM 4160 O O . SER B 1 228 ? 15.703 6.543 -9.359 1 88.31 228 SER B O 1
ATOM 4162 N N . GLY B 1 229 ? 13.641 7.156 -8.969 1 90 229 GLY B N 1
ATOM 4163 C CA . GLY B 1 229 ? 13.406 6.004 -8.109 1 90 229 GLY B CA 1
ATOM 4164 C C . GLY B 1 229 ? 13.992 6.168 -6.723 1 90 229 GLY B C 1
ATOM 4165 O O . GLY B 1 229 ? 14.062 5.207 -5.953 1 90 229 GLY B O 1
ATOM 4166 N N . ILE B 1 230 ? 14.438 7.344 -6.484 1 92.94 230 ILE B N 1
ATOM 4167 C CA . ILE B 1 230 ? 15.031 7.641 -5.191 1 92.94 230 ILE B CA 1
ATOM 4168 C C . ILE B 1 230 ? 14.016 8.359 -4.305 1 92.94 230 ILE B C 1
ATOM 4170 O O . ILE B 1 230 ? 13.414 9.352 -4.715 1 92.94 230 ILE B O 1
ATOM 4174 N N . SER B 1 231 ? 13.828 7.855 -3.135 1 96.38 231 SER B N 1
ATOM 4175 C CA . SER B 1 231 ? 12.828 8.414 -2.229 1 96.38 231 SER B CA 1
ATOM 4176 C C . SER B 1 231 ? 13.234 9.805 -1.746 1 96.38 231 SER B C 1
ATOM 4178 O O . SER B 1 231 ? 14.414 10.156 -1.772 1 96.38 231 SER B O 1
ATOM 4180 N N . LEU B 1 232 ? 12.289 10.555 -1.304 1 97.31 232 LEU B N 1
ATOM 4181 C CA . LEU B 1 232 ? 12.523 11.891 -0.771 1 97.31 232 LEU B CA 1
ATOM 4182 C C . LEU B 1 232 ? 13.531 11.844 0.376 1 97.31 232 LEU B C 1
ATOM 4184 O O . LEU B 1 232 ? 14.531 12.562 0.36 1 97.31 232 LEU B O 1
ATOM 4188 N N . PRO B 1 233 ? 13.398 10.945 1.405 1 97.44 233 PRO B N 1
ATOM 4189 C CA . PRO B 1 233 ? 14.398 10.898 2.473 1 97.44 233 PRO B CA 1
ATOM 4190 C C . PRO B 1 233 ? 15.797 10.578 1.957 1 97.44 233 PRO B C 1
ATOM 4192 O O . PRO B 1 233 ? 16.781 11.203 2.375 1 97.44 233 PRO B O 1
ATOM 4195 N N . GLN B 1 234 ? 15.883 9.664 1.06 1 95.38 234 GLN B N 1
ATOM 4196 C CA . GLN B 1 234 ? 17.188 9.289 0.524 1 95.38 234 GLN B CA 1
ATOM 4197 C C . GLN B 1 234 ? 17.797 10.43 -0.291 1 95.38 234 GLN B C 1
ATOM 4199 O O . GLN B 1 234 ? 19 10.664 -0.235 1 95.38 234 GLN B O 1
ATOM 4204 N N . SER B 1 235 ? 16.984 11.047 -1.094 1 94.06 235 SER B N 1
ATOM 4205 C CA . SER B 1 235 ? 17.453 12.188 -1.874 1 94.06 235 SER B CA 1
ATOM 4206 C C . SER B 1 235 ? 18.031 13.266 -0.974 1 94.06 235 SER B C 1
ATOM 4208 O O . SER B 1 235 ? 19.109 13.812 -1.259 1 94.06 235 SER B O 1
ATOM 4210 N N . VAL B 1 236 ? 17.328 13.555 0.095 1 95.69 236 VAL B N 1
ATOM 4211 C CA . VAL B 1 236 ? 17.781 14.57 1.037 1 95.69 236 VAL B CA 1
ATOM 4212 C C . VAL B 1 236 ? 19.094 14.117 1.692 1 95.69 236 VAL B C 1
ATOM 4214 O O . VAL B 1 236 ? 20.016 14.906 1.842 1 95.69 236 VAL B O 1
ATOM 4217 N N . ARG B 1 237 ? 19.203 12.852 2.086 1 93.94 237 ARG B N 1
ATOM 4218 C CA . ARG B 1 237 ? 20.453 12.328 2.654 1 93.94 237 ARG B CA 1
ATOM 4219 C C . ARG B 1 237 ? 21.609 12.516 1.691 1 93.94 237 ARG B C 1
ATOM 4221 O O . ARG B 1 237 ? 22.703 12.938 2.098 1 93.94 237 ARG B O 1
ATOM 4228 N N . ASN B 1 238 ? 21.344 12.227 0.439 1 90.62 238 ASN B N 1
ATOM 4229 C CA . ASN B 1 238 ? 22.375 12.352 -0.582 1 90.62 238 ASN B CA 1
ATOM 4230 C C . ASN B 1 238 ? 22.828 13.805 -0.738 1 90.62 238 ASN B C 1
ATOM 4232 O O . ASN B 1 238 ? 24.016 14.062 -0.931 1 90.62 238 ASN B O 1
ATOM 4236 N N . MET B 1 239 ? 21.938 14.688 -0.633 1 88.75 239 MET B N 1
ATOM 4237 C CA . MET B 1 239 ? 22.234 16.094 -0.881 1 88.75 239 MET B CA 1
ATOM 4238 C C . MET B 1 239 ? 22.938 16.719 0.313 1 88.75 239 MET B C 1
ATOM 4240 O O . MET B 1 239 ? 23.812 17.578 0.142 1 88.75 239 MET B O 1
ATOM 4244 N N . ILE B 1 240 ? 22.531 16.453 1.488 1 85.88 240 ILE B N 1
ATOM 4245 C CA . ILE B 1 240 ? 23.125 17.016 2.689 1 85.88 240 ILE B CA 1
ATOM 4246 C C . ILE B 1 240 ? 24.578 16.578 2.807 1 85.88 240 ILE B C 1
ATOM 4248 O O . ILE B 1 240 ? 25.422 17.328 3.287 1 85.88 240 ILE B O 1
ATOM 4252 N N . ASP B 1 241 ? 24.859 15.438 2.518 1 76.25 241 ASP B N 1
ATOM 4253 C CA . ASP B 1 241 ? 26.25 14.953 2.529 1 76.25 241 ASP B CA 1
ATOM 4254 C C . ASP B 1 241 ? 27.141 15.836 1.668 1 76.25 241 ASP B C 1
ATOM 4256 O O . ASP B 1 241 ? 28.328 16.016 1.976 1 76.25 241 ASP B O 1
ATOM 4260 N N . GLU B 1 242 ? 26.578 16.484 0.843 1 68.94 242 GLU B N 1
ATOM 4261 C CA . GLU B 1 242 ? 27.359 17.375 -0.021 1 68.94 242 GLU B CA 1
ATOM 4262 C C . GLU B 1 242 ? 27.359 18.797 0.512 1 68.94 242 GLU B C 1
ATOM 4264 O O . GLU B 1 242 ? 27.875 19.703 -0.13 1 68.94 242 GLU B O 1
ATOM 4269 N N . LYS B 1 243 ? 26.875 19.016 1.702 1 65.5 243 LYS B N 1
ATOM 4270 C CA . LYS B 1 243 ? 27 20.125 2.639 1 65.5 243 LYS B CA 1
ATOM 4271 C C . LYS B 1 243 ? 26.203 21.344 2.168 1 65.5 243 LYS B C 1
ATOM 4273 O O . LYS B 1 243 ? 26.578 22.484 2.439 1 65.5 243 LYS B O 1
ATOM 4278 N N . ASN B 1 244 ? 25.188 21.125 1.502 1 71.19 244 ASN B N 1
ATOM 4279 C CA . ASN B 1 244 ? 24.453 22.328 1.169 1 71.19 244 ASN B CA 1
ATOM 4280 C C . ASN B 1 244 ? 22.969 22.188 1.508 1 71.19 244 ASN B C 1
ATOM 4282 O O . ASN B 1 244 ? 22.203 21.594 0.746 1 71.19 244 ASN B O 1
ATOM 4286 N N . LEU B 1 245 ? 22.547 22.719 2.711 1 79.38 245 LEU B N 1
ATOM 4287 C CA . LEU B 1 245 ? 21.156 22.703 3.139 1 79.38 245 LEU B CA 1
ATOM 4288 C C . LEU B 1 245 ? 20.281 23.5 2.17 1 79.38 245 LEU B C 1
ATOM 4290 O O . LEU B 1 245 ? 19.125 23.156 1.959 1 79.38 245 LEU B O 1
ATOM 4294 N N . ALA B 1 246 ? 20.859 24.5 1.598 1 82.81 246 ALA B N 1
ATOM 4295 C CA . ALA B 1 246 ? 20.109 25.375 0.696 1 82.81 246 ALA B CA 1
ATOM 4296 C C . ALA B 1 246 ? 19.578 24.594 -0.504 1 82.81 246 ALA B C 1
ATOM 4298 O O . ALA B 1 246 ? 18.531 24.938 -1.05 1 82.81 246 ALA B O 1
ATOM 4299 N N . VAL B 1 247 ? 20.25 23.516 -0.81 1 86.12 247 VAL B N 1
ATOM 4300 C CA . VAL B 1 247 ? 19.891 22.734 -1.994 1 86.12 247 VAL B CA 1
ATOM 4301 C C . VAL B 1 247 ? 18.625 21.938 -1.713 1 86.12 247 VAL B C 1
ATOM 4303 O O . VAL B 1 247 ? 17.844 21.641 -2.629 1 86.12 247 VAL B O 1
ATOM 4306 N N . VAL B 1 248 ? 18.375 21.688 -0.464 1 91.19 248 VAL B N 1
ATOM 4307 C CA . VAL B 1 248 ? 17.234 20.859 -0.092 1 91.19 248 VAL B CA 1
ATOM 4308 C C . VAL B 1 248 ? 16.016 21.75 0.199 1 91.19 248 VAL B C 1
ATOM 4310 O O . VAL B 1 248 ? 14.875 21.297 0.093 1 91.19 248 VAL B O 1
ATOM 4313 N N . LEU B 1 249 ? 16.266 22.984 0.465 1 94.44 249 LEU B N 1
ATOM 4314 C CA . LEU B 1 249 ? 15.234 23.906 0.924 1 94.44 249 LEU B CA 1
ATOM 4315 C C . LEU B 1 249 ? 14.305 24.281 -0.218 1 94.44 249 LEU B C 1
ATOM 4317 O O . LEU B 1 249 ? 14.75 24.484 -1.35 1 94.44 249 LEU B O 1
ATOM 4321 N N . ASP B 1 250 ? 13.016 24.312 0.082 1 96.31 250 ASP B N 1
ATOM 4322 C CA . ASP B 1 250 ? 12.055 24.938 -0.827 1 96.31 250 ASP B CA 1
ATOM 4323 C C . ASP B 1 250 ? 12.555 26.281 -1.327 1 96.31 250 ASP B C 1
ATOM 4325 O O . ASP B 1 250 ? 12.969 27.125 -0.533 1 96.31 250 ASP B O 1
ATOM 4329 N N . GLY B 1 251 ? 12.531 26.438 -2.59 1 94.5 251 GLY B N 1
ATOM 4330 C CA . GLY B 1 251 ? 13 27.688 -3.188 1 94.5 251 GLY B CA 1
ATOM 4331 C C . GLY B 1 251 ? 12.352 28.922 -2.594 1 94.5 251 GLY B C 1
ATOM 4332 O O . GLY B 1 251 ? 12.984 29.969 -2.488 1 94.5 251 GLY B O 1
ATOM 4333 N N . LEU B 1 252 ? 11.172 28.812 -2.121 1 94.56 252 LEU B N 1
ATOM 4334 C CA . LEU B 1 252 ? 10.406 29.922 -1.557 1 94.56 252 LEU B CA 1
ATOM 4335 C C . LEU B 1 252 ? 10.992 30.359 -0.215 1 94.56 252 LEU B C 1
ATOM 4337 O O . LEU B 1 252 ? 10.703 31.453 0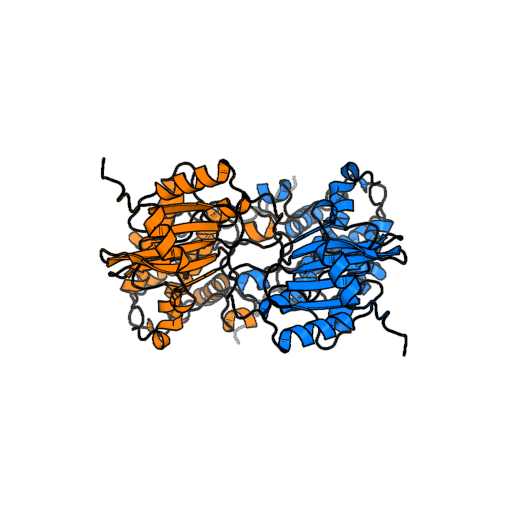.263 1 94.56 252 LEU B O 1
ATOM 4341 N N . LEU B 1 253 ? 11.766 29.438 0.347 1 94.94 253 LEU B N 1
ATOM 4342 C CA . LEU B 1 253 ? 12.234 29.688 1.706 1 94.94 253 LEU B CA 1
ATOM 4343 C C . LEU B 1 253 ? 13.688 30.156 1.704 1 94.94 253 LEU B C 1
ATOM 4345 O O . LEU B 1 253 ? 14.195 30.609 2.729 1 94.94 253 LEU B O 1
ATOM 4349 N N . VAL B 1 254 ? 14.359 30.016 0.624 1 91.12 254 VAL B N 1
ATOM 4350 C CA . VAL B 1 254 ? 15.781 30.328 0.546 1 91.12 254 VAL B CA 1
ATOM 4351 C C . VAL B 1 254 ? 16.016 31.781 0.962 1 91.12 254 VAL B C 1
ATOM 4353 O O . VAL B 1 254 ? 15.344 32.688 0.463 1 91.12 254 VAL B O 1
ATOM 4356 N N . GLY B 1 255 ? 16.859 31.922 1.877 1 89.5 255 GLY B N 1
ATOM 4357 C CA . GLY B 1 255 ? 17.219 33.25 2.324 1 89.5 255 GLY B CA 1
ATOM 4358 C C . GLY B 1 255 ? 16.234 33.844 3.344 1 89.5 255 GLY B C 1
ATOM 4359 O O . GLY B 1 255 ? 16.422 34.938 3.818 1 89.5 255 GLY B O 1
ATOM 4360 N N . THR B 1 256 ? 15.203 33.062 3.734 1 91.56 256 THR B N 1
ATOM 4361 C CA . THR B 1 256 ? 14.18 33.625 4.609 1 91.56 256 THR B CA 1
ATOM 4362 C C . THR B 1 256 ? 14.055 32.812 5.891 1 91.56 256 THR B C 1
ATOM 4364 O O . THR B 1 256 ? 13.219 33.094 6.746 1 91.56 256 THR B O 1
ATOM 4367 N N . CYS B 1 257 ? 14.844 31.781 6.02 1 90.12 257 CYS B N 1
ATOM 4368 C CA . CYS B 1 257 ? 14.688 30.922 7.184 1 90.12 257 CYS B CA 1
ATOM 4369 C C . CYS B 1 257 ? 16.016 30.75 7.922 1 90.12 257 CYS B C 1
ATOM 4371 O O . CYS B 1 257 ? 17.078 30.891 7.328 1 90.12 257 CYS B O 1
ATOM 4373 N N . PRO B 1 258 ? 15.938 30.656 9.227 1 90.62 258 PRO B N 1
ATOM 4374 C CA . PRO B 1 258 ? 17.156 30.406 10 1 90.62 258 PRO B CA 1
ATOM 4375 C C . PRO B 1 258 ? 17.766 29.031 9.703 1 90.62 258 PRO B C 1
ATOM 4377 O O . PRO B 1 258 ? 17.109 28.016 9.914 1 90.62 258 PRO B O 1
ATOM 4380 N N . ASP B 1 259 ? 18.969 29.016 9.32 1 87.19 259 ASP B N 1
ATOM 4381 C CA . ASP B 1 259 ? 19.656 27.797 8.922 1 87.19 259 ASP B CA 1
ATOM 4382 C C . ASP B 1 259 ? 19.641 26.766 10.047 1 87.19 259 ASP B C 1
ATOM 4384 O O . ASP B 1 259 ? 19.453 25.562 9.797 1 87.19 259 ASP B O 1
ATOM 4388 N N . GLU B 1 260 ? 19.812 27.203 11.211 1 89.06 260 GLU B N 1
ATOM 4389 C CA . GLU B 1 260 ? 19.922 26.297 12.352 1 89.06 260 GLU B CA 1
ATOM 4390 C C . GLU B 1 260 ? 18.609 25.562 12.594 1 89.06 260 GLU B C 1
ATOM 4392 O O . GLU B 1 260 ? 18.594 24.359 12.852 1 89.06 260 GLU B O 1
ATOM 4397 N N . GLU B 1 261 ? 17.547 26.297 12.516 1 92.19 261 GLU B N 1
ATOM 4398 C CA . GLU B 1 261 ? 16.234 25.688 12.727 1 92.19 261 GLU B CA 1
ATOM 4399 C C . GLU B 1 261 ? 15.906 24.688 11.617 1 92.19 261 GLU B C 1
ATOM 4401 O O . GLU B 1 261 ? 15.398 23.609 11.883 1 92.19 261 GLU B O 1
ATOM 4406 N N . VAL B 1 262 ? 16.234 25.094 10.453 1 93.44 262 VAL B N 1
ATOM 4407 C CA . VAL B 1 262 ? 15.992 24.219 9.312 1 93.44 262 VAL B CA 1
ATOM 4408 C C . VAL B 1 262 ? 16.812 22.938 9.469 1 93.44 262 VAL B C 1
ATOM 4410 O O . VAL B 1 262 ? 16.312 21.844 9.203 1 93.44 262 VAL B O 1
ATOM 4413 N N . ALA B 1 263 ? 18 23.094 9.906 1 92.81 263 ALA B N 1
ATOM 4414 C CA . ALA B 1 263 ? 18.859 21.938 10.109 1 92.81 263 ALA B CA 1
ATOM 4415 C C . ALA B 1 263 ? 18.266 20.969 11.117 1 92.81 263 ALA B C 1
ATOM 4417 O O . ALA B 1 263 ? 18.344 19.75 10.938 1 92.81 263 ALA B O 1
ATOM 4418 N N . VAL B 1 264 ? 17.688 21.484 12.172 1 95.19 264 VAL B N 1
ATOM 4419 C CA . VAL B 1 264 ? 17.062 20.656 13.188 1 95.19 264 VAL B CA 1
ATOM 4420 C C . VAL B 1 264 ? 15.914 19.859 12.562 1 95.19 264 VAL B C 1
ATOM 4422 O O . VAL B 1 264 ? 15.773 18.656 12.812 1 95.19 264 VAL B O 1
ATOM 4425 N N . PHE B 1 265 ? 15.117 20.516 11.727 1 97 265 PHE B N 1
ATOM 4426 C CA . PHE B 1 265 ? 14 19.844 11.07 1 97 265 PHE B CA 1
ATOM 4427 C C . PHE B 1 265 ? 14.492 18.75 10.133 1 97 265 PHE B C 1
ATOM 4429 O O . PHE B 1 265 ? 13.945 17.641 10.117 1 97 265 PHE B O 1
ATOM 4436 N N . VAL B 1 266 ? 15.523 19.047 9.398 1 96.5 266 VAL B N 1
ATOM 4437 C CA . VAL B 1 266 ? 16.078 18.078 8.461 1 96.5 266 VAL B CA 1
ATOM 4438 C C . VAL B 1 266 ? 16.656 16.875 9.227 1 96.5 266 VAL B C 1
ATOM 4440 O O . VAL B 1 266 ? 16.359 15.727 8.906 1 96.5 266 VAL B O 1
ATOM 4443 N N . ASP B 1 267 ? 17.375 17.172 10.281 1 95.81 267 ASP B N 1
ATOM 4444 C CA . ASP B 1 267 ? 17.969 16.109 11.086 1 95.81 267 ASP B CA 1
ATOM 4445 C C . ASP B 1 267 ? 16.891 15.234 11.734 1 95.81 267 ASP B C 1
ATOM 4447 O O . ASP B 1 267 ? 17.016 14.008 11.75 1 95.81 267 ASP B O 1
ATOM 4451 N N . THR B 1 268 ? 15.945 15.875 12.273 1 98.12 268 THR B N 1
ATOM 4452 C CA . THR B 1 268 ? 14.844 15.148 12.891 1 98.12 268 THR B CA 1
ATOM 4453 C C . THR B 1 268 ? 14.125 14.281 11.867 1 98.12 268 THR B C 1
ATOM 4455 O O . THR B 1 268 ? 13.82 13.117 12.133 1 98.12 268 THR B O 1
ATOM 4458 N N . ALA B 1 269 ? 13.859 14.836 10.703 1 98.56 269 ALA B N 1
ATOM 4459 C CA . ALA B 1 269 ? 13.18 14.102 9.641 1 98.56 269 ALA B CA 1
ATOM 4460 C C . ALA B 1 269 ? 13.984 12.867 9.227 1 98.56 269 ALA B C 1
ATOM 4462 O O . ALA B 1 269 ? 13.422 11.781 9.055 1 98.56 269 ALA B O 1
ATOM 4463 N N . LEU B 1 270 ? 15.25 13.055 9.094 1 97.62 270 LEU B N 1
ATOM 4464 C CA . LEU B 1 270 ? 16.109 11.953 8.68 1 97.62 270 LEU B CA 1
ATOM 4465 C C . LEU B 1 270 ? 16.219 10.914 9.789 1 97.62 270 LEU B C 1
ATOM 4467 O O . LEU B 1 270 ? 16.312 9.711 9.516 1 97.62 270 LEU B O 1
ATOM 4471 N N . PHE B 1 271 ? 16.203 11.398 11.062 1 98.31 271 PHE B N 1
ATOM 4472 C CA . PHE B 1 271 ? 16.125 10.5 12.203 1 98.31 271 PHE B CA 1
ATOM 4473 C C . PHE B 1 271 ? 14.852 9.664 12.164 1 98.31 271 PHE B C 1
ATOM 4475 O O . PHE B 1 271 ? 14.891 8.445 12.32 1 98.31 271 PHE B O 1
ATOM 4482 N N . CYS B 1 272 ? 13.766 10.219 11.844 1 98.81 272 CYS B N 1
ATOM 4483 C CA . CYS B 1 272 ? 12.461 9.57 11.789 1 98.81 272 CYS B CA 1
ATOM 4484 C C . CYS B 1 272 ? 12.398 8.562 10.648 1 98.81 272 CYS B C 1
ATOM 4486 O O . CYS B 1 272 ? 11.68 7.57 10.734 1 98.81 272 CYS B O 1
ATOM 4488 N N . THR B 1 273 ? 13.148 8.789 9.57 1 98.44 273 THR B N 1
ATOM 4489 C CA . THR B 1 273 ? 13.016 7.977 8.367 1 98.44 273 THR B CA 1
ATOM 4490 C C . THR B 1 273 ? 14.156 6.973 8.258 1 98.44 273 THR B C 1
ATOM 4492 O O . THR B 1 273 ? 14.5 6.531 7.16 1 98.44 273 THR B O 1
ATOM 4495 N N . SER B 1 274 ? 14.773 6.738 9.398 1 97.19 274 SER B N 1
ATOM 4496 C CA . SER B 1 274 ? 15.75 5.652 9.414 1 97.19 274 SER B CA 1
ATOM 4497 C C . SER B 1 274 ? 15.148 4.359 8.875 1 97.19 274 SER B C 1
ATOM 4499 O O . SER B 1 274 ? 13.969 4.07 9.117 1 97.19 274 SER B O 1
ATOM 4501 N N . SER B 1 275 ? 15.938 3.551 8.211 1 92.19 275 SER B N 1
ATOM 4502 C CA . SER B 1 275 ? 15.453 2.33 7.574 1 92.19 275 SER B CA 1
ATOM 4503 C C . SER B 1 275 ? 14.984 1.313 8.609 1 92.19 275 SER B C 1
ATOM 4505 O O . SER B 1 275 ? 13.977 0.632 8.406 1 92.19 275 SER B O 1
ATOM 4507 N N . LEU B 1 276 ? 15.711 1.259 9.75 1 92.81 276 LEU B N 1
ATOM 4508 C CA . LEU B 1 276 ? 15.336 0.337 10.812 1 92.81 276 LEU B CA 1
ATOM 4509 C C . LEU B 1 276 ? 14.438 1.021 11.836 1 92.81 276 LEU B C 1
ATOM 4511 O O . LEU B 1 276 ? 14.766 2.092 12.352 1 92.81 276 LEU B O 1
ATOM 4515 N N . PRO B 1 277 ? 13.328 0.431 12.094 1 95.94 277 PRO B N 1
ATOM 4516 C CA . PRO B 1 277 ? 12.398 1.053 13.047 1 95.94 277 PRO B CA 1
ATOM 4517 C C . PRO B 1 277 ? 13.031 1.315 14.406 1 95.94 277 PRO B C 1
ATOM 4519 O O . PRO B 1 277 ? 12.734 2.324 15.047 1 95.94 277 PRO B O 1
ATOM 4522 N N . SER B 1 278 ? 13.969 0.456 14.867 1 94.94 278 SER B N 1
ATOM 4523 C CA . SER B 1 278 ? 14.586 0.594 16.188 1 94.94 278 SER B CA 1
ATOM 4524 C C . SER B 1 278 ? 15.484 1.823 16.25 1 94.94 278 SER B C 1
ATOM 4526 O O . SER B 1 278 ? 15.828 2.289 17.344 1 94.94 278 SER B O 1
ATOM 4528 N N . HIS B 1 279 ? 15.852 2.346 15.125 1 97.12 279 HIS B N 1
ATOM 4529 C CA . HIS B 1 279 ? 16.734 3.51 15.07 1 97.12 279 HIS B CA 1
ATOM 4530 C C . HIS B 1 279 ? 15.93 4.805 15 1 97.12 279 HIS B C 1
ATOM 4532 O O . HIS B 1 279 ? 16.5 5.895 15 1 97.12 279 HIS B O 1
ATOM 4538 N N . ARG B 1 280 ? 14.625 4.727 14.984 1 98.25 280 ARG B N 1
ATOM 4539 C CA . ARG B 1 280 ? 13.773 5.914 14.906 1 98.25 280 ARG B CA 1
ATOM 4540 C C . ARG B 1 280 ? 13.438 6.434 16.297 1 98.25 280 ARG B C 1
ATOM 4542 O O . ARG B 1 280 ? 13.367 5.66 17.25 1 98.25 280 ARG B O 1
ATOM 4549 N N . PRO B 1 281 ? 13.273 7.688 16.438 1 98.31 281 PRO B N 1
ATOM 4550 C CA . PRO B 1 281 ? 12.906 8.25 17.734 1 98.31 281 PRO B CA 1
ATOM 4551 C C . PRO B 1 281 ? 11.453 7.961 18.109 1 98.31 281 PRO B C 1
ATOM 4553 O O . PRO B 1 281 ? 10.719 7.344 17.328 1 98.31 281 PRO B O 1
ATOM 4556 N N . SER B 1 282 ? 11.094 8.258 19.312 1 98.25 282 SER B N 1
ATOM 4557 C CA . SER B 1 282 ? 9.688 8.352 19.688 1 98.25 282 SER B CA 1
ATOM 4558 C C . SER B 1 282 ? 9.109 9.711 19.312 1 98.25 282 SER B C 1
ATOM 4560 O O . SER B 1 282 ? 9.859 10.664 19.062 1 98.25 282 SER B O 1
ATOM 4562 N N . MET B 1 283 ? 7.801 9.828 19.266 1 98.44 283 MET B N 1
ATOM 4563 C CA . MET B 1 283 ? 7.215 11.125 18.938 1 98.44 283 MET B CA 1
ATOM 4564 C C . MET B 1 283 ? 7.484 12.133 20.047 1 98.44 283 MET B C 1
ATOM 4566 O O . MET B 1 283 ? 7.605 13.336 19.781 1 98.44 283 MET B O 1
ATOM 4570 N N . ALA B 1 284 ? 7.602 11.641 21.266 1 97.81 284 ALA B N 1
ATOM 4571 C CA . ALA B 1 284 ? 7.988 12.531 22.359 1 97.81 284 ALA B CA 1
ATOM 4572 C C . ALA B 1 284 ? 9.352 13.156 22.094 1 97.81 284 ALA B C 1
ATOM 4574 O O . ALA B 1 284 ? 9.547 14.359 22.312 1 97.81 284 ALA B O 1
ATOM 4575 N N . GLN B 1 285 ? 10.289 12.328 21.672 1 98.12 285 GLN B N 1
ATOM 4576 C CA . GLN B 1 285 ? 11.617 12.82 21.328 1 98.12 285 GLN B CA 1
ATOM 4577 C C . GLN B 1 285 ? 11.547 13.805 20.156 1 98.12 285 GLN B C 1
ATOM 4579 O O . GLN B 1 285 ? 12.242 14.82 20.156 1 98.12 285 GLN B O 1
ATOM 4584 N N . VAL B 1 286 ? 10.719 13.531 19.219 1 98.69 286 VAL B N 1
ATOM 4585 C CA . VAL B 1 286 ? 10.562 14.383 18.047 1 98.69 286 VAL B CA 1
ATOM 4586 C C . VAL B 1 286 ? 10.07 15.766 18.469 1 98.69 286 VAL B C 1
ATOM 4588 O O . VAL B 1 286 ? 10.617 16.781 18.031 1 98.69 286 VAL B O 1
ATOM 4591 N N . VAL B 1 287 ? 9.07 15.812 19.328 1 98.5 287 VAL B N 1
ATOM 4592 C CA . VAL B 1 287 ? 8.531 17.078 19.828 1 98.5 287 VAL B CA 1
ATOM 4593 C C . VAL B 1 287 ? 9.625 17.859 20.531 1 98.5 287 VAL B C 1
ATOM 4595 O O . VAL B 1 287 ? 9.789 19.062 20.266 1 98.5 287 VAL B O 1
ATOM 4598 N N . LYS B 1 288 ? 10.383 17.172 21.297 1 97.56 288 LYS B N 1
ATOM 4599 C CA . LYS B 1 288 ? 11.461 17.828 22.031 1 97.56 288 LYS B CA 1
ATOM 4600 C C . LYS B 1 288 ? 12.508 18.406 21.078 1 97.56 288 LYS B C 1
ATOM 4602 O O . LYS B 1 288 ? 12.969 19.531 21.25 1 97.56 288 LYS B O 1
ATOM 4607 N N . MET B 1 289 ? 12.844 17.641 20.094 1 97.31 289 MET B N 1
ATOM 4608 C CA . MET B 1 289 ? 13.852 18.078 19.125 1 97.31 289 MET B CA 1
ATOM 4609 C C . MET B 1 289 ? 13.367 19.297 18.35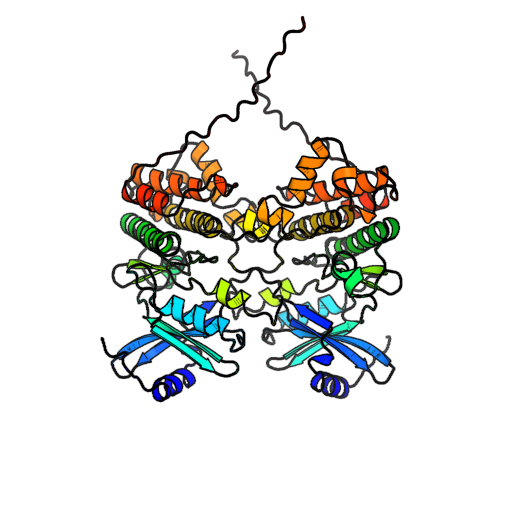9 1 97.31 289 MET B C 1
ATOM 4611 O O . MET B 1 289 ? 14.102 20.281 18.203 1 97.31 289 MET B O 1
ATOM 4615 N N . LEU B 1 290 ? 12.164 19.312 17.953 1 97.25 290 LEU B N 1
ATOM 4616 C CA . LEU B 1 290 ? 11.633 20.391 17.109 1 97.25 290 LEU B CA 1
ATOM 4617 C C . LEU B 1 290 ? 11.406 21.641 17.938 1 97.25 290 LEU B C 1
ATOM 4619 O O . LEU B 1 290 ? 11.688 22.75 17.484 1 97.25 290 LEU B O 1
ATOM 4623 N N . GLU B 1 291 ? 10.938 21.422 19.156 1 94.25 291 GLU B N 1
ATOM 4624 C CA . GLU B 1 291 ? 10.68 22.578 20.031 1 94.25 291 GLU B CA 1
ATOM 4625 C C . GLU B 1 291 ? 11.969 23.141 20.594 1 94.25 291 GLU B C 1
ATOM 4627 O O . GLU B 1 291 ? 12.094 24.359 20.781 1 94.25 291 GLU B O 1
ATOM 4632 N N . GLY B 1 292 ? 12.852 22.172 21 1 81.88 292 GLY B N 1
ATOM 4633 C CA . GLY B 1 292 ? 14.086 22.594 21.641 1 81.88 292 GLY B CA 1
ATOM 4634 C C . GLY B 1 292 ? 15.133 23.078 20.656 1 81.88 292 GLY B C 1
ATOM 4635 O O . GLY B 1 292 ? 16.156 23.641 21.062 1 81.88 292 GLY B O 1
ATOM 4636 N N . HIS B 1 293 ? 14.906 23 19.547 1 67.75 293 HIS B N 1
ATOM 4637 C CA . HIS B 1 293 ? 15.836 23.344 18.484 1 67.75 293 HIS B CA 1
ATOM 4638 C C . HIS B 1 293 ? 17.172 22.641 18.688 1 67.75 293 HIS B C 1
ATOM 4640 O O . HIS B 1 293 ? 18.234 23.234 18.438 1 67.75 293 HIS B O 1
ATOM 4646 N N . GLN B 1 294 ? 17.203 21.469 19.516 1 63.09 294 GLN B N 1
ATOM 4647 C CA . GLN B 1 294 ? 18.438 20.719 19.734 1 63.09 294 GLN B CA 1
ATOM 4648 C C . GLN B 1 294 ? 18.359 19.344 19.062 1 63.09 294 GLN B C 1
ATOM 4650 O O . GLN B 1 294 ? 17.391 18.609 19.266 1 63.09 294 GLN B O 1
ATOM 4655 N N . SER B 1 295 ? 19.094 19.094 18.016 1 56 295 SER B N 1
ATOM 4656 C CA . SER B 1 295 ? 19.141 17.812 17.312 1 56 295 SER B CA 1
ATOM 4657 C C . SER B 1 295 ? 20.031 16.828 18.047 1 56 295 SER B C 1
ATOM 4659 O O . SER B 1 295 ? 21.156 17.156 18.438 1 56 295 SER B O 1
ATOM 4661 N N . SER B 1 296 ? 19.766 16.031 19 1 47.28 296 SER B N 1
ATOM 4662 C CA . SER B 1 296 ? 20.688 15.016 19.484 1 47.28 296 SER B CA 1
ATOM 4663 C C . SER B 1 296 ? 20.969 13.961 18.422 1 47.28 296 SER B C 1
ATOM 4665 O O . SER B 1 296 ? 20.078 13.203 18.047 1 47.28 296 SER B O 1
ATOM 4667 N N . ARG B 1 297 ? 21.656 14.234 17.438 1 47.56 297 ARG B N 1
ATOM 4668 C CA . ARG B 1 297 ? 22.016 13.133 16.547 1 47.56 297 ARG B CA 1
ATOM 4669 C C . ARG B 1 297 ? 22.453 11.898 17.328 1 47.56 297 ARG B C 1
ATOM 4671 O O . ARG B 1 297 ? 23.312 11.984 18.203 1 47.56 297 ARG B O 1
ATOM 4678 N N . PRO B 1 298 ? 21.719 10.844 17.469 1 43.38 298 PRO B N 1
ATOM 4679 C CA . PRO B 1 298 ? 22.469 9.711 18.016 1 43.38 298 PRO B CA 1
ATOM 4680 C C . PRO B 1 298 ? 23.797 9.484 17.297 1 43.38 298 PRO B C 1
ATOM 4682 O O . PRO B 1 298 ? 23.922 9.82 16.109 1 43.38 298 PRO B O 1
ATOM 4685 N N . SER B 1 299 ? 24.984 9.656 17.922 1 32.81 299 SER B N 1
ATOM 4686 C CA . SER B 1 299 ? 26.219 9.172 17.312 1 32.81 299 SER B CA 1
ATOM 4687 C C . SER B 1 299 ? 26 7.863 16.562 1 32.81 299 SER B C 1
ATOM 4689 O O . SER B 1 299 ? 25.406 6.922 17.109 1 32.81 299 SER B O 1
ATOM 4691 N N . ILE B 1 300 ? 25.719 7.883 15.391 1 35.81 300 ILE B N 1
ATOM 4692 C CA . ILE B 1 300 ? 25.734 6.641 14.633 1 35.81 300 ILE B CA 1
ATOM 4693 C C . ILE B 1 300 ? 26.891 5.758 15.094 1 35.81 300 ILE B C 1
ATOM 4695 O O . ILE B 1 300 ? 28.047 6.133 14.961 1 35.81 300 ILE B O 1
ATOM 4699 N N . GLY B 1 301 ? 26.859 5.055 16.203 1 30.52 301 GLY B N 1
ATOM 4700 C CA . GLY B 1 301 ? 27.875 4.086 16.547 1 30.52 301 GLY B CA 1
ATOM 4701 C C . GLY B 1 301 ? 28.375 3.293 15.352 1 30.52 301 GLY B C 1
ATOM 4702 O O . GLY B 1 301 ? 27.594 2.945 14.461 1 30.52 301 GLY B O 1
ATOM 4703 N N . ASN B 1 302 ? 29.719 3.543 14.992 1 29.84 302 ASN B N 1
ATOM 4704 C CA . ASN B 1 302 ? 30.578 2.754 14.109 1 29.84 302 ASN B CA 1
ATOM 4705 C C . ASN B 1 302 ? 30.375 1.258 14.336 1 29.84 302 ASN B C 1
ATOM 4707 O O . ASN B 1 302 ? 30.688 0.744 15.414 1 29.84 302 ASN B O 1
ATOM 4711 N N . ASP B 1 303 ? 29.391 0.639 14.047 1 28.66 303 ASP B N 1
ATOM 4712 C CA . ASP B 1 303 ? 29.484 -0.817 14.102 1 28.66 303 ASP B CA 1
ATOM 4713 C C . ASP B 1 303 ? 30.797 -1.313 13.516 1 28.66 303 ASP B C 1
ATOM 4715 O O . ASP B 1 303 ? 30.953 -1.402 12.297 1 28.66 303 ASP B O 1
ATOM 4719 N N . SER B 1 304 ? 32 -0.807 14.039 1 27.16 304 SER B N 1
ATOM 4720 C CA . SER B 1 304 ? 33.312 -1.435 13.836 1 27.16 304 SER B CA 1
ATOM 4721 C C . SER B 1 304 ? 33.25 -2.928 14.133 1 27.16 304 SER B C 1
ATOM 4723 O O . SER B 1 304 ? 32.875 -3.334 15.242 1 27.16 304 SER B O 1
ATOM 4725 N N . ILE B 1 305 ? 33.125 -3.754 13.18 1 27.98 305 ILE B N 1
ATOM 4726 C CA . ILE B 1 305 ? 33.469 -5.168 13.156 1 27.98 305 ILE B CA 1
ATOM 4727 C C . ILE B 1 305 ? 34.844 -5.363 13.781 1 27.98 305 ILE B C 1
ATOM 4729 O O . ILE B 1 305 ? 35.844 -4.816 13.297 1 27.98 305 ILE B O 1
ATOM 4733 N N . ALA B 1 306 ? 35.062 -5.496 15.133 1 27.55 306 ALA B N 1
ATOM 4734 C CA . ALA B 1 306 ? 36.219 -5.984 15.859 1 27.55 306 ALA B CA 1
ATOM 4735 C C . ALA B 1 306 ? 36.812 -7.223 15.188 1 27.55 306 ALA B C 1
ATOM 4737 O O . ALA B 1 306 ? 36.156 -8.266 15.109 1 27.55 306 ALA B O 1
ATOM 4738 N N . SER B 1 307 ? 37.625 -7.035 14.141 1 27.36 307 SER B N 1
ATOM 4739 C CA . SER B 1 307 ? 38.594 -8.047 13.711 1 27.36 307 SER B CA 1
ATOM 4740 C C . SER B 1 307 ? 39.406 -8.578 14.891 1 27.36 307 SER B C 1
ATOM 4742 O O . SER B 1 307 ? 40.188 -7.844 15.5 1 27.36 307 SER B O 1
ATOM 4744 N N . SER B 1 308 ? 38.812 -9.305 15.82 1 26.77 308 SER B N 1
ATOM 4745 C CA . SER B 1 308 ? 39.594 -10.039 16.828 1 26.77 308 SER B CA 1
ATOM 4746 C C . SER B 1 308 ? 40.719 -10.852 16.188 1 26.77 308 SER B C 1
ATOM 4748 O O . SER B 1 308 ? 40.438 -11.727 15.352 1 26.77 308 SER B O 1
ATOM 4750 N N . SER B 1 309 ? 41.875 -10.234 15.961 1 28.55 309 SER B N 1
ATOM 4751 C CA . SER B 1 309 ? 43.156 -10.844 15.688 1 28.55 309 SER B CA 1
ATOM 4752 C C . SER B 1 309 ? 43.5 -11.898 16.734 1 28.55 309 SER B C 1
ATOM 4754 O O . SER B 1 309 ? 43.75 -11.57 17.906 1 28.55 309 SER B O 1
ATOM 4756 N N . HIS B 1 310 ? 42.781 -12.984 16.766 1 26.78 310 HIS B N 1
ATOM 4757 C CA . HIS B 1 310 ? 43.312 -14.109 17.531 1 26.78 310 HIS B CA 1
ATOM 4758 C C . HIS B 1 310 ? 44.719 -14.477 17.078 1 26.78 310 HIS B C 1
ATOM 4760 O O . HIS B 1 310 ? 44.938 -14.805 15.906 1 26.78 310 HIS B O 1
ATOM 4766 N N . LYS B 1 311 ? 45.75 -13.914 17.719 1 28.97 311 LYS B N 1
ATOM 4767 C CA . LYS B 1 311 ? 47.125 -14.375 17.656 1 28.97 311 LYS B CA 1
ATOM 4768 C C . LYS B 1 311 ? 47.219 -15.883 17.891 1 28.97 311 LYS B C 1
ATOM 4770 O O . LYS B 1 311 ? 46.688 -16.375 18.891 1 28.97 311 LYS B O 1
ATOM 4775 N N . PRO B 1 312 ? 47.594 -16.578 16.812 1 31.22 312 PRO B N 1
ATOM 4776 C CA . PRO B 1 312 ? 47.969 -17.984 16.922 1 31.22 312 PRO B CA 1
ATOM 4777 C C . PRO B 1 312 ? 49.031 -18.234 17.984 1 31.22 312 PRO B C 1
ATOM 4779 O O . PRO B 1 312 ? 50 -17.484 18.062 1 31.22 312 PRO B O 1
ATOM 4782 N N . ARG B 1 313 ? 48.719 -18.719 19.125 1 23.73 313 ARG B N 1
ATOM 4783 C CA . ARG B 1 313 ? 49.844 -19.438 19.734 1 23.73 313 ARG B CA 1
ATOM 4784 C C . ARG B 1 313 ? 50.219 -20.672 18.906 1 23.73 313 ARG B C 1
ATOM 4786 O O . ARG B 1 313 ? 49.312 -21.359 18.391 1 23.73 313 ARG B O 1
#

Organism: Physcomitrium patens (NCBI:txid3218)

Solvent-accessible surface area (backbone atoms only — not comparable to full-atom values): 33930 Å² total; per-residue (Å²): 131,80,75,67,83,74,62,50,70,60,60,55,46,56,55,57,70,66,60,52,79,87,33,52,76,46,66,41,67,63,26,39,27,26,61,41,69,46,96,87,64,48,54,30,28,37,34,41,40,69,67,58,61,65,95,37,76,66,52,55,52,53,49,52,56,53,41,69,50,80,52,90,19,37,54,42,39,76,46,70,46,80,50,95,74,38,38,36,40,33,25,59,53,61,78,57,45,30,44,41,45,48,61,74,39,16,70,85,68,72,44,75,76,74,51,55,70,54,44,51,48,25,52,48,30,36,34,46,29,51,23,41,33,56,72,70,38,88,74,57,48,56,38,60,53,50,44,42,72,34,26,28,18,32,92,84,51,44,19,19,38,42,76,62,49,48,56,62,56,55,64,65,33,73,88,45,68,54,43,50,35,80,31,37,67,33,29,66,30,64,37,30,43,28,9,59,37,79,54,66,50,37,34,36,19,7,45,14,46,40,43,44,26,65,48,32,58,48,62,34,54,33,68,71,22,26,76,66,48,42,29,51,71,57,49,48,54,61,43,46,74,71,70,37,67,72,77,53,38,20,77,91,44,65,93,70,52,62,66,68,58,51,48,27,48,52,50,50,16,53,38,23,50,39,81,49,64,88,67,30,65,52,48,63,54,49,36,48,28,65,72,62,64,45,65,76,66,74,74,74,72,75,80,65,79,74,75,72,75,74,72,79,126,132,79,76,68,82,74,65,51,70,61,61,54,48,55,55,58,70,65,60,52,80,87,32,52,76,45,64,44,69,62,26,40,30,27,59,42,71,45,96,86,64,50,55,30,28,38,34,42,39,70,66,60,61,64,93,37,76,68,52,56,52,52,50,52,57,53,41,68,51,80,51,91,18,37,56,41,40,75,46,72,47,79,51,95,74,38,39,34,40,32,26,59,51,60,78,56,44,29,42,40,44,49,61,74,37,17,70,86,70,74,45,74,75,73,51,54,69,54,42,51,49,26,52,46,31,36,33,48,30,52,22,42,33,55,72,70,36,88,74,58,47,55,38,61,53,48,42,43,73,34,26,28,18,32,92,83,50,44,17,20,37,43,76,62,48,46,55,62,56,55,63,66,32,73,88,47,70,55,44,50,35,80,31,38,65,31,28,65,30,64,38,30,43,28,8,58,36,79,53,65,50,37,35,38,20,7,43,14,45,40,43,44,26,65,49,31,58,49,62,35,56,35,66,72,23,26,74,68,47,42,29,52,71,55,49,48,54,61,44,45,75,70,71,36,67,73,77,53,38,20,78,90,44,64,92,70,53,63,64,68,57,50,48,28,49,52,52,50,17,53,37,23,50,38,81,49,64,87,67,29,66,52,47,62,55,48,37,48,27,64,72,62,63,45,66,76,68,73,76,76,73,74,82,68,78,78,75,75,78,76,76,79,126

Nearest PDB structures (foldseek):
  6m0u-assembly1_A  TM=9.180E-01  e=6.320E-25  Arachis hypogaea
  5lpy-assembly1_A  TM=8.588E-01  e=4.258E-25  Arabidopsis thaliana
  7xdx-assembly2_B  TM=8.866E-01  e=1.666E-23  Arabidopsis thaliana
  7xdy-assembly2_B  TM=8.710E-01  e=2.337E-23  Arabidopsis thaliana
  3dak-assembly2_D  TM=6.546E-01  e=4.463E-15  Homo sapiens

pLDDT: mean 85.04, std 18.98, range [22.02, 98.94]

Radius of gyration: 26.47 Å; Cα contacts (8 Å, |Δi|>4): 1078; chains: 2; bounding box: 86×68×70 Å

Secondary structure (DSSP, 8-state):
--------HHHHHHHHHT--GGGEEEEETTEEEEEEE-TTS-EEEEEEESS-----HHHHHHHHHHHT---TTBPPEEEEEEETTEEEEEEEPPTT-BHHHHHHSTTTTTPPPP-HHHHHHHHHHHHHHHHIIIIISSS----S---GGGEEE-TT--EEE-STTHHHHHHT-TT----SBSS-TTT--HHHHHH---SHHHHHHHHHHHHHHHHH---TTSHHHHHHT--HHHHHHHHHTTT-GGGTS-GGGTTTS-HHHHHHHHHHHHHHT-SSGGGSPPHHHHHHHHHHT--------------------/--------HHHHHHHHHT--GGGEEEEETTEEEEEEE-TTS-EEEEEEESS-----HHHHHHHHHHHT---TTBPPEEEEEEETTEEEEEEEPPTT-BHHHHHHSTTTTTPPPP-HHHHHHHHHHHHHHHHIIIIISSS----S---GGGEEE-TT--EEE-STTHHHHHHT-TT----SBSS-TTT--HHHHHH---SHHHHHHHHHHHHHHHHH---TTSHHHHHHT--HHHHHHHHHTTT-GGGTS-GGGTTTS-HHHHHHHHHHHHHHT-SSGGGSPPHHHHHHHHHHT--------------------

InterPro domains:
  IPR000719 Protein kinase domain [PF00069] (22-287)
  IPR000719 Protein kinase domain [PS50011] (19-296)
  IPR000719 Protein kinase domain [SM00220] (19-290)
  IPR008271 Serine/threonine-protein kinase, active site [PS00108] (141-153)
  IPR011009 Protein kinase-like domain superfamily [SSF56112] (8-291)
  IPR017441 Protein kinase, ATP binding site [PS00107] (25-48)
  IPR051824 LRR Receptor-Like Ser/Thr Protein Kinase [PTHR48006] (20-299)

Foldseek 3Di:
DPPLPPPPPVVVVVQVVPDDPVQWPDADPQATWGWGADPVRFIKIKGKGQFQQPPDPVLVVLVVLQQPDDDPQAWHWSDWDHDGRTIMTITRDAPAAFQLCLLPVQVVVVHDHDELVLLLQQLLSNLVVLLCQAPVDVVRWAQQADDRNQWGAHPVGHTHGHNTSVVVSVVSSVPDPPPDHPYDPLQAAPCCVVPVDGDNLRVLQSSLSRLLCSFQSDRQPDPVCVVVVHGSLRVLVVVCVVPDSLVRGHPVHRPPDDPLLSVLSNLLSNQSNDNDSVSHDRSVVSSCSSVVSPRPNPPPPPPP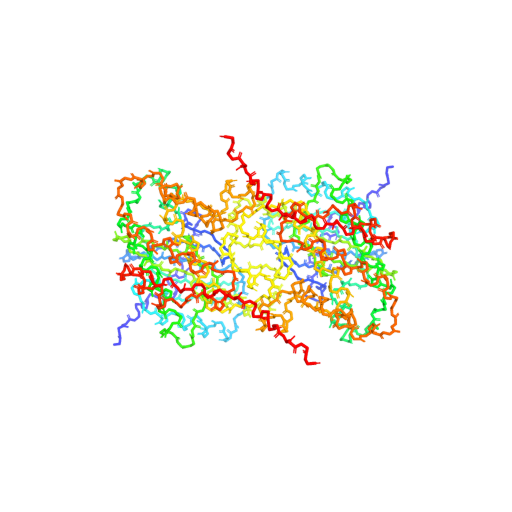PPPPPPDDD/DPPLPPPPPVVVVVQVVPDDPVQWPDADPQATWGWGADPVRFIKIKGKGQFQQPPDPVLVVLVVLQQPDDDPQAWHWSDWDHDGRTIMTITRDAPAAFQLCLLPVQVVVVHDHDELVLLLQQLLSNLVVLLCQQPVDVVRWAQQADDRNQWGAHPVGHTHGHNTSVVVSVVSSVPDPPPDHPYDPLQAAPCCVVPVDGDNLRVLQSSLSRLLCSFQSDRQPDPVCVVVVHGSLRVLVVVCVVPDSLVRGHPVHVPPDDPLLSVLSNLLSNQSNPNDSVSHDRSVVSSCSSVVSPRPNPPPPPPPPPPPPPPDD

Sequence (626 aa):
MAGKPNLSTTVLMEKIEKLTAEDIIGTGGFGTVYRLVLDDQTALAVKKLIRGIDRDRGFERELEALADLKHKNLVTLRGHYSAPNINILLYDLVGNGSLDTWLYEYEAAGLQPLDWDTRAKIGIGAARGLAYLHHDCVPRIIHRDVKSSNILLDADLEARVSDFGLAKLMDLDKTHVTTMVAGTLGFLAPEYVATGLATEKVDIYSFGVVLLELVTGRHPCDNLFKDSGISLPQSVRNMIDEKNLAVVLDGLLVGTCPDEEVAVFVDTALFCTSSLPSHRPSMAQVVKMLEGHQSSRPSIGNDSIASSSHKPRMAGKPNLSTTVLMEKIEKLTAEDIIGTGGFGTVYRLVLDDQTALAVKKLIRGIDRDRGFERELEALADLKHKNLVTLRGHYSAPNINILLYDLVGNGSLDTWLYEYEAAGLQPLDWDTRAKIGIGAARGLAYLHHDCVPRIIHRDVKSSNILLDADLEARVSDFGLAKLMDLDKTHVTTMVAGTLGFLAPEYVATGLATEKVDIYSFGVVLLELVTGRHPCDNLFKDSGISLPQSVRNMIDEKNLAVVLDGLLVGTCPDEEVAVFVDTALFCTSSLPSHRPSMAQVVKMLEGHQSSRPSIGNDSIASSSHKPR